Protein 5IJW (pdb70)

Secondary structure (DSSP, 8-state):
-----TTSPEEEEESSSTTHHHHHHHHHH-TTS-EEEEE-TTT---TTS-HHHHHHHHHHHHHHHHHTT-SEEEE--HHHHHHHTTTHHHHHTTS-EEESSHHHHHHHHHH-SSSEEEEEE-HHHHHTTHHHHHGGG-TT-EEEEEE-TTHHHHHHTT--SSHHHHHHHHHHHHHHHHTT-SEEEEESTTGGGGHHHHHHHH-TTPEEEEHHHHHHHHHHHHHHHTT-PPPPPSSTT----EEEEESS-HHHHHHHHHHHH-S-TTT---B-/-HHHHHHSPEEEEESSSTTHHHHHHHHHH-TTS-EEEEE-TTT---TTS-HHHHHHHHHHHHHHHHHH--SEEEE--HHHHHHHTTTHHHHHTTS-EEESSHHHHHHHHHH-SSSEEEEEE-HHHHHTTHHHHHHHTSTT-EEEEEE-TTHHHHHHHT--SSHHHHHHHHHHHHHHHHTT-SEEEEESTTGGGGHHHHHHHH-TT-EEEEHHHHHHHHHHHHHHHTT-PPPPPSSTT----EEEEESS-HHHHHHHHTTTSPPPP--------S--

Radius of gyration: 22.35 Å; Cα contacts (8 Å, |Δi|>4): 1150; chains: 2; bounding box: 73×69×52 Å

Nearest PDB structures (foldseek):
  5ijw-assembly1_A  TM=1.004E+00  e=5.024E-55  Mycolicibacterium smegmatis MC2 155
  5ijw-assembly1_B  TM=9.679E-01  e=1.066E-51  Mycolicibacterium smegmatis MC2 155
  5hj7-assembly1_A  TM=9.921E-01  e=9.595E-44  Mycobacterium tuberculosis H37Rv
  2gzm-assembly1_A  TM=9.326E-01  e=4.903E-28  Bacillus anthracis
  2vvt-assembly1_A  TM=9.342E-01  e=9.250E-27  Enterococcus faecalis

Structure (mmCIF, N/CA/C/O backbone):
data_5IJW
#
_entry.id   5IJW
#
_cell.length_a   61.1
_cell.length_b   90.1
_cell.length_c   101.7
_cell.angle_alpha   90
_cell.angle_beta   90
_cell.angle_gamma   90
#
_symmetry.space_group_name_H-M   'P 21 21 21'
#
loop_
_entity.id
_entity.type
_entity.pdbx_description
1 polymer 'Glutamate racemase'
2 non-polymer 'D-GLUTAMIC ACID'
3 non-polymer 'IODIDE ION'
4 water water
#
loop_
_atom_site.group_PDB
_atom_site.id
_atom_site.type_symbol
_atom_site.label_atom_id
_atom_site.label_alt_id
_atom_site.label_comp_id
_atom_site.label_asym_id
_atom_site.label_entity_id
_atom_site.label_seq_id
_atom_site.pdbx_PDB_ins_code
_atom_site.Cartn_x
_atom_site.Cartn_y
_atom_site.Cartn_z
_atom_site.occupancy
_atom_site.B_iso_or_equiv
_atom_site.auth_seq_id
_atom_site.auth_comp_id
_atom_site.auth_asym_id
_atom_site.auth_atom_id
_atom_site.pdbx_PDB_model_num
ATOM 1 N N . SER A 1 1 ? 30.159 10.158 54.229 1.00 29.94 -1 SER A N 1
ATOM 2 C CA . SER A 1 1 ? 30.954 11.133 54.956 1.00 23.38 -1 SER A CA 1
ATOM 3 C C . SER A 1 1 ? 31.787 11.952 53.987 1.00 20.86 -1 SER A C 1
ATOM 4 O O . SER A 1 1 ? 32.142 11.472 52.916 1.00 22.15 -1 SER A O 1
ATOM 7 N N . HIS A 1 2 ? 32.110 13.190 54.363 1.00 19.69 0 HIS A N 1
ATOM 8 C CA . HIS A 1 2 ? 32.890 14.045 53.481 1.00 20.02 0 HIS A CA 1
ATOM 9 C C . HIS A 1 2 ? 33.521 15.151 54.308 1.00 20.98 0 HIS A C 1
ATOM 10 O O . HIS A 1 2 ? 33.092 15.433 55.429 1.00 24.95 0 HIS A O 1
ATOM 17 N N . MET A 1 3 ? 34.551 15.772 53.743 1.00 20.95 1 MET A N 1
ATOM 18 C CA . MET A 1 3 ? 35.178 16.897 54.413 1.00 24.47 1 MET A CA 1
ATOM 19 C C . MET A 1 3 ? 34.415 18.177 54.088 1.00 26.77 1 MET A C 1
ATOM 20 O O . MET A 1 3 ? 34.090 18.448 52.928 1.00 21.50 1 MET A O 1
ATOM 25 N N . SER A 1 4 ? 34.089 18.934 55.130 1.00 26.29 2 SER A N 1
ATOM 26 C CA . SER A 1 4 ? 33.375 20.205 55.013 1.00 25.31 2 SER A CA 1
ATOM 27 C C . SER A 1 4 ? 33.922 21.085 56.139 1.00 26.68 2 SER A C 1
ATOM 28 O O . SER A 1 4 ? 33.441 21.040 57.274 1.00 27.69 2 SER A O 1
ATOM 31 N N . ASP A 1 5 ? 34.944 21.865 55.807 1.00 21.71 3 ASP A N 1
ATOM 32 C CA . ASP A 1 5 ? 35.785 22.548 56.781 1.00 23.58 3 ASP A CA 1
ATOM 33 C C . ASP A 1 5 ? 35.312 23.986 56.978 1.00 20.46 3 ASP A C 1
ATOM 34 O O . ASP A 1 5 ? 35.375 24.800 56.051 1.00 22.02 3 ASP A O 1
ATOM 39 N N . ARG A 1 6 ? 34.876 24.308 58.197 1.00 22.06 4 ARG A N 1
ATOM 40 C CA . ARG A 1 6 ? 34.378 25.654 58.467 1.00 21.15 4 ARG A CA 1
ATOM 41 C C . ARG A 1 6 ? 35.462 26.718 58.345 1.00 22.70 4 ARG A C 1
ATOM 42 O O . ARG A 1 6 ? 35.135 27.901 58.203 1.00 20.12 4 ARG A O 1
ATOM 50 N N . LEU A 1 7 ? 36.736 26.329 58.390 1.00 20.15 5 LEU A N 1
ATOM 51 C CA . LEU A 1 7 ? 37.832 27.272 58.228 1.00 20.97 5 LEU A CA 1
ATOM 52 C C . LEU A 1 7 ? 38.153 27.570 56.768 1.00 21.64 5 LEU A C 1
ATOM 53 O O . LEU A 1 7 ? 38.873 28.534 56.500 1.00 23.92 5 LEU A O 1
ATOM 58 N N . ALA A 1 8 ? 37.622 26.789 55.828 1.00 20.73 6 ALA A N 1
ATOM 59 C CA . ALA A 1 8 ? 37.860 27.006 54.408 1.00 22.38 6 ALA A CA 1
ATOM 60 C C . ALA A 1 8 ? 37.084 28.230 53.915 1.00 22.43 6 ALA A C 1
ATOM 61 O O . ALA A 1 8 ? 36.111 28.654 54.544 1.00 20.61 6 ALA A O 1
ATOM 63 N N . PRO A 1 9 ? 37.498 28.824 52.800 1.00 19.32 7 PRO A N 1
ATOM 64 C CA . PRO A 1 9 ? 36.815 30.025 52.318 1.00 16.83 7 PRO A CA 1
ATOM 65 C C . PRO A 1 9 ? 35.498 29.694 51.632 1.00 19.92 7 PRO A C 1
ATOM 66 O O . PRO A 1 9 ? 35.207 28.550 51.278 1.00 20.14 7 PRO A O 1
ATOM 70 N N . ILE A 1 10 ? 34.699 30.740 51.461 1.00 18.73 8 ILE A N 1
ATOM 71 C CA . ILE A 1 10 ? 33.522 30.713 50.599 1.00 18.03 8 ILE A CA 1
ATOM 72 C C . ILE A 1 10 ? 33.947 31.162 49.212 1.00 15.12 8 ILE A C 1
ATOM 73 O O . ILE A 1 10 ? 34.562 32.221 49.055 1.00 19.55 8 ILE A O 1
ATOM 78 N N . GLY A 1 11 ? 33.584 30.385 48.190 1.00 16.66 9 GLY A N 1
ATOM 79 C CA . GLY A 1 11 ? 33.863 30.755 46.817 1.00 17.47 9 GLY A CA 1
ATOM 80 C C . GLY A 1 11 ? 32.662 31.453 46.212 1.00 16.88 9 GLY A C 1
ATOM 81 O O . GLY A 1 11 ? 31.522 31.005 46.371 1.00 16.77 9 GLY A O 1
ATOM 82 N N . ILE A 1 12 ? 32.924 32.574 45.542 1.00 14.74 10 ILE A N 1
ATOM 83 C CA . ILE A 1 12 ? 31.901 33.354 44.852 1.00 16.67 10 ILE A CA 1
ATOM 84 C C . ILE A 1 12 ? 32.396 33.587 43.436 1.00 17.48 10 ILE A C 1
ATOM 85 O O . ILE A 1 12 ? 33.552 33.981 43.248 1.00 17.86 10 ILE A O 1
ATOM 90 N N . PHE A 1 13 ? 31.537 33.383 42.438 1.00 16.08 11 PHE A N 1
ATOM 91 C CA . PHE A 1 13 ? 31.963 33.762 41.102 1.00 18.18 11 PHE A CA 1
ATOM 92 C C . PHE A 1 13 ? 30.834 34.432 40.329 1.00 16.55 11 PHE A C 1
ATOM 93 O O . PHE A 1 13 ? 29.648 34.284 40.638 1.00 15.88 11 PHE A O 1
ATOM 101 N N . ASP A 1 14 ? 31.249 35.191 39.320 1.00 16.90 12 ASP A N 1
ATOM 102 C CA . ASP A 1 14 ? 30.369 36.058 38.547 1.00 17.00 12 ASP A CA 1
ATOM 103 C C . ASP A 1 14 ? 30.967 36.238 37.159 1.00 19.03 12 ASP A C 1
ATOM 104 O O . ASP A 1 14 ? 32.151 35.971 36.936 1.00 20.01 12 ASP A O 1
ATOM 109 N N . SER A 1 15 ? 30.133 36.698 36.219 1.00 14.89 13 SER A N 1
ATOM 110 C CA . SER A 1 15 ? 30.622 36.981 34.873 1.00 17.26 13 SER A CA 1
ATOM 111 C C . SER A 1 15 ? 31.689 38.063 34.859 1.00 19.10 13 SER A C 1
ATOM 112 O O . SER A 1 15 ? 32.427 38.184 33.871 1.00 18.42 13 SER A O 1
ATOM 115 N N . GLY A 1 16 ? 31.774 38.872 35.912 1.00 17.77 14 GLY A N 1
ATOM 116 C CA . GLY A 1 16 ? 32.741 39.945 35.927 1.00 21.17 14 GLY A CA 1
ATOM 117 C C . GLY A 1 16 ? 32.792 40.693 37.243 1.00 16.83 14 GLY A C 1
ATOM 118 O O . GLY A 1 16 ? 33.059 40.104 38.293 1.00 17.04 14 GLY A O 1
ATOM 119 N N . VAL A 1 17 ? 32.536 41.998 37.187 1.00 16.21 15 VAL A N 1
ATOM 120 C CA . VAL A 1 17 ? 32.709 42.887 38.328 1.00 17.29 15 VAL A CA 1
ATOM 121 C C . VAL A 1 17 ? 31.373 43.125 39.020 1.00 17.81 15 VAL A C 1
ATOM 122 O O . VAL A 1 17 ? 31.326 43.406 40.224 1.00 16.75 15 VAL A O 1
ATOM 126 N N . GLY A 1 18 ? 30.276 43.010 38.263 1.00 16.18 16 GLY A N 1
ATOM 127 C CA . GLY A 1 18 ? 28.962 43.257 38.830 1.00 17.45 16 GLY A CA 1
ATOM 128 C C . GLY A 1 18 ? 28.649 42.409 40.048 1.00 18.59 16 GLY A C 1
ATOM 129 O O . GLY A 1 18 ? 27.942 42.859 40.951 1.00 16.92 16 GLY A O 1
ATOM 130 N N . GLY A 1 19 ? 29.163 41.175 40.090 1.00 16.04 17 GLY A N 1
ATOM 131 C CA . GLY A 1 19 ? 28.911 40.270 41.208 1.00 14.67 17 GLY A CA 1
ATOM 132 C C . GLY A 1 19 ? 29.448 40.757 42.542 1.00 15.21 17 GLY A C 1
ATOM 133 O O . GLY A 1 19 ? 29.131 40.159 43.579 1.00 15.47 17 GLY A O 1
ATOM 134 N N . LEU A 1 20 ? 30.238 41.828 42.542 1.00 17.34 18 LEU A N 1
ATOM 135 C CA . LEU A 1 20 ? 30.661 42.441 43.793 1.00 15.09 18 LEU A CA 1
ATOM 136 C C . LEU A 1 20 ? 29.485 42.979 44.603 1.00 16.17 18 LEU A C 1
ATOM 137 O O . LEU A 1 20 ? 29.611 43.119 45.823 1.00 19.86 18 LEU A O 1
ATOM 142 N N . THR A 1 21 ? 28.339 43.269 43.972 1.00 17.97 19 THR A N 1
ATOM 143 C CA . THR A 1 21 ? 27.160 43.615 44.770 1.00 19.83 19 THR A CA 1
ATOM 144 C C . THR A 1 21 ? 26.762 42.453 45.668 1.00 18.67 19 THR A C 1
ATOM 145 O O . THR A 1 21 ? 26.365 42.655 46.825 1.00 18.73 19 THR A O 1
ATOM 149 N N . VAL A 1 22 ? 26.855 41.229 45.145 1.00 18.14 20 VAL A N 1
ATOM 150 C CA . VAL A 1 22 ? 26.557 40.041 45.939 1.00 16.25 20 VAL A CA 1
ATOM 151 C C . VAL A 1 22 ? 27.655 39.796 46.968 1.00 15.51 20 VAL A C 1
ATOM 152 O O . VAL A 1 22 ? 27.375 39.491 48.135 1.00 15.96 20 VAL A O 1
ATOM 156 N N . ALA A 1 23 ? 28.921 39.906 46.556 1.00 15.27 21 ALA A N 1
ATOM 157 C CA . ALA A 1 23 ? 30.004 39.696 47.508 1.00 17.26 21 ALA A CA 1
ATOM 158 C C . ALA A 1 23 ? 29.927 40.714 48.635 1.00 12.71 21 ALA A C 1
ATOM 159 O O . ALA A 1 23 ? 30.087 40.367 49.810 1.00 15.57 21 ALA A O 1
ATOM 161 N N . ARG A 1 24 ? 29.646 41.976 48.295 1.00 16.51 22 ARG A N 1
ATOM 162 C CA . ARG A 1 24 ? 29.537 42.998 49.329 1.00 16.15 22 ARG A CA 1
ATOM 163 C C . ARG A 1 24 ? 28.418 42.668 50.310 1.00 19.01 22 ARG A C 1
ATOM 164 O O . ARG A 1 24 ? 28.603 42.767 51.530 1.00 16.32 22 ARG A O 1
ATOM 172 N N . ALA A 1 25 ? 27.258 42.251 49.799 1.00 15.17 23 ALA A N 1
ATOM 173 C CA . ALA A 1 25 ? 26.152 41.902 50.689 1.00 14.35 23 ALA A CA 1
ATOM 174 C C . ALA A 1 25 ? 26.489 40.695 51.558 1.00 14.76 23 ALA A C 1
ATOM 175 O O . ALA A 1 25 ? 26.059 40.615 52.712 1.00 16.62 23 ALA A O 1
ATOM 177 N N . ILE A 1 26 ? 27.213 39.721 51.009 1.00 14.79 24 ILE A N 1
ATOM 178 C CA . ILE A 1 26 ? 27.636 38.571 51.806 1.00 14.48 24 ILE A CA 1
ATOM 179 C C . ILE A 1 26 ? 28.581 39.019 52.912 1.00 14.49 24 ILE A C 1
ATOM 180 O O . ILE A 1 26 ? 28.430 38.635 54.076 1.00 16.71 24 ILE A O 1
ATOM 185 N N . ILE A 1 27 ? 29.554 39.861 52.565 1.00 14.46 25 ILE A N 1
ATOM 186 C CA . ILE A 1 27 ? 30.522 40.311 53.555 1.00 17.56 25 ILE A CA 1
ATOM 187 C C . ILE A 1 27 ? 29.842 41.153 54.633 1.00 17.65 25 ILE A C 1
ATOM 188 O O . ILE A 1 27 ? 30.227 41.097 55.812 1.00 17.96 25 ILE A O 1
ATOM 193 N N . ASP A 1 28 ? 28.817 41.930 54.256 1.00 15.37 26 ASP A N 1
ATOM 194 C CA . ASP A 1 28 ? 28.036 42.672 55.246 1.00 16.03 26 ASP A CA 1
ATOM 195 C C . ASP A 1 28 ? 27.469 41.739 56.306 1.00 17.83 26 ASP A C 1
ATOM 196 O O . ASP A 1 28 ? 27.456 42.075 57.498 1.00 19.59 26 ASP A O 1
ATOM 201 N N . GLN A 1 29 ? 26.950 40.580 55.877 1.00 15.90 27 GLN A N 1
ATOM 202 C CA . GLN A 1 29 ? 26.319 39.639 56.797 1.00 17.86 27 GLN A CA 1
ATOM 203 C C . GLN A 1 29 ? 27.329 38.760 57.511 1.00 15.50 27 GLN A C 1
ATOM 204 O O . GLN A 1 29 ? 27.058 38.308 58.628 1.00 15.12 27 GLN A O 1
ATOM 210 N N . LEU A 1 30 ? 28.463 38.474 56.871 1.00 16.11 28 LEU A N 1
ATOM 211 C CA . LEU A 1 30 ? 29.370 37.409 57.304 1.00 15.24 28 LEU A CA 1
ATOM 212 C C . LEU A 1 30 ? 30.798 37.946 57.328 1.00 17.10 28 LEU A C 1
ATOM 213 O O . LEU A 1 30 ? 31.655 37.519 56.543 1.00 17.43 28 LEU A O 1
ATOM 218 N N . PRO A 1 31 ? 31.086 38.892 58.230 1.00 17.76 29 PRO A N 1
ATOM 219 C CA . PRO A 1 31 ? 32.402 39.557 58.221 1.00 16.69 29 PRO A CA 1
ATOM 220 C C . PRO A 1 31 ? 33.574 38.649 58.542 1.00 20.57 29 PRO A C 1
ATOM 221 O O . PRO A 1 31 ? 34.710 39.000 58.196 1.00 19.31 29 PRO A O 1
ATOM 225 N N . ASP A 1 32 ? 33.349 37.536 59.232 1.00 17.34 30 ASP A N 1
ATOM 226 C CA . ASP A 1 32 ? 34.437 36.656 59.632 1.00 18.03 30 ASP A CA 1
ATOM 227 C C . ASP A 1 32 ? 34.803 35.618 58.581 1.00 22.40 30 ASP A C 1
ATOM 228 O O . ASP A 1 32 ? 35.801 34.909 58.763 1.00 22.60 30 ASP A O 1
ATOM 233 N N . GLU A 1 33 ? 34.039 35.504 57.497 1.00 17.36 31 GLU A N 1
ATOM 234 C CA . GLU A 1 33 ? 34.285 34.449 56.518 1.00 19.92 31 GLU A CA 1
ATOM 235 C C . GLU A 1 33 ? 35.412 34.814 55.557 1.00 17.65 31 GLU A C 1
ATOM 236 O O . GLU A 1 33 ? 35.467 35.931 55.032 1.00 17.64 31 GLU A O 1
ATOM 242 N N . ASP A 1 34 ? 36.303 33.858 55.310 1.00 16.95 32 ASP A N 1
ATOM 243 C CA . ASP A 1 34 ? 37.262 34.021 54.226 1.00 19.65 32 ASP A CA 1
ATOM 244 C C . ASP A 1 34 ? 36.534 33.906 52.892 1.00 16.88 32 ASP A C 1
ATOM 245 O O . ASP A 1 34 ? 35.582 33.133 52.755 1.00 18.24 32 ASP A O 1
ATOM 250 N N . ILE A 1 35 ? 37.000 34.671 51.904 1.00 17.04 33 ILE A N 1
ATOM 251 C CA . ILE A 1 35 ? 36.314 34.807 50.623 1.00 17.00 33 ILE A CA 1
ATOM 252 C C . ILE A 1 35 ? 37.313 34.639 49.485 1.00 16.49 33 ILE A C 1
ATOM 253 O O . ILE A 1 35 ? 38.420 35.190 49.525 1.00 19.65 33 ILE A O 1
ATOM 258 N N . VAL A 1 36 ? 36.912 33.900 48.455 1.00 17.63 34 VAL A N 1
ATOM 259 C CA . VAL A 1 36 ? 37.604 33.900 47.170 1.00 16.00 34 VAL A CA 1
ATOM 260 C C . VAL A 1 36 ? 36.563 34.237 46.114 1.00 15.02 34 VAL A C 1
ATOM 261 O O . VAL A 1 36 ? 35.642 33.447 45.875 1.00 18.86 34 VAL A O 1
ATOM 265 N N . TYR A 1 37 ? 36.719 35.399 45.479 1.00 15.23 35 TYR A N 1
ATOM 266 C CA . TYR A 1 37 ? 35.827 35.888 44.437 1.00 15.67 35 TYR A CA 1
ATOM 267 C C . TYR A 1 37 ? 36.536 35.803 43.093 1.00 15.18 35 TYR A C 1
ATOM 268 O O . TYR A 1 37 ? 37.675 36.256 42.966 1.00 18.26 35 TYR A O 1
ATOM 277 N N . VAL A 1 38 ? 35.859 35.249 42.090 1.00 15.67 36 VAL A N 1
ATOM 278 C CA . VAL A 1 38 ? 36.374 35.218 40.724 1.00 16.77 36 VAL A CA 1
ATOM 279 C C . VAL A 1 38 ? 35.354 35.876 39.812 1.00 19.44 36 VAL A C 1
ATOM 280 O O . VAL A 1 38 ? 34.182 35.488 39.808 1.00 18.67 36 VAL A O 1
ATOM 284 N N . GLY A 1 39 ? 35.800 36.867 39.047 1.00 15.45 37 GLY A N 1
ATOM 285 C CA . GLY A 1 39 ? 34.971 37.522 38.046 1.00 17.25 37 GLY A CA 1
ATOM 286 C C . GLY A 1 39 ? 35.521 37.243 36.656 1.00 19.35 37 GLY A C 1
ATOM 287 O O . GLY A 1 39 ? 36.697 37.492 36.386 1.00 21.28 37 GLY A O 1
ATOM 288 N N . ASP A 1 40 ? 34.654 36.723 35.783 1.00 16.93 38 ASP A N 1
ATOM 289 C CA . ASP A 1 40 ? 35.095 36.223 34.482 1.00 18.01 38 ASP A CA 1
ATOM 290 C C . ASP A 1 40 ? 35.221 37.341 33.450 1.00 18.91 38 ASP A C 1
ATOM 291 O O . ASP A 1 40 ? 34.677 37.234 32.345 1.00 20.71 38 ASP A O 1
ATOM 296 N N . THR A 1 41 ? 35.942 38.414 33.793 1.00 18.31 39 THR A N 1
ATOM 297 C CA . THR A 1 41 ? 36.020 39.556 32.886 1.00 19.02 39 THR A CA 1
ATOM 298 C C . THR A 1 41 ? 36.692 39.194 31.567 1.00 22.58 39 THR A C 1
ATOM 299 O O . THR A 1 41 ? 36.495 39.896 30.571 1.00 21.42 39 THR A O 1
ATOM 303 N N . GLY A 1 42 ? 37.471 38.115 31.532 1.00 22.66 40 GLY A N 1
ATOM 304 C CA . GLY A 1 42 ? 38.118 37.716 30.301 1.00 23.07 40 GLY A CA 1
ATOM 305 C C . GLY A 1 42 ? 37.211 37.046 29.295 1.00 25.44 40 GLY A C 1
ATOM 306 O O . GLY A 1 42 ? 37.590 36.926 28.124 1.00 25.46 40 GLY A O 1
ATOM 307 N N . ASN A 1 43 ? 36.025 36.598 29.723 1.00 19.85 41 ASN A N 1
ATOM 308 C CA . ASN A 1 43 ? 35.099 35.890 28.843 1.00 18.66 41 ASN A CA 1
ATOM 309 C C . ASN A 1 43 ? 33.694 36.469 28.803 1.00 23.28 41 ASN A C 1
ATOM 310 O O . ASN A 1 43 ? 32.932 36.109 27.898 1.00 23.00 41 ASN A O 1
ATOM 315 N N . GLY A 1 44 ? 33.314 37.319 29.748 1.00 22.44 42 GLY A N 1
ATOM 316 C CA . GLY A 1 44 ? 32.001 37.931 29.717 1.00 21.45 42 GLY A CA 1
ATOM 317 C C . GLY A 1 44 ? 31.972 39.169 28.846 1.00 20.26 42 GLY A C 1
ATOM 318 O O . GLY A 1 44 ? 32.980 39.531 28.227 1.00 23.79 42 GLY A O 1
ATOM 319 N N . PRO A 1 45 ? 30.826 39.855 28.806 1.00 20.17 43 PRO A N 1
ATOM 320 C CA . PRO A 1 45 ? 29.638 39.545 29.611 1.00 18.33 43 PRO A CA 1
ATOM 321 C C . PRO A 1 45 ? 28.886 38.296 29.158 1.00 18.04 43 PRO A C 1
ATOM 322 O O . PRO A 1 45 ? 29.012 37.869 28.006 1.00 18.82 43 PRO A O 1
ATOM 326 N N . TYR A 1 46 ? 28.108 37.712 30.068 1.00 14.45 44 TYR A N 1
ATOM 327 C CA . TYR A 1 46 ? 27.362 36.505 29.755 1.00 16.21 44 TYR A CA 1
ATOM 328 C C . TYR A 1 46 ? 25.996 36.794 29.144 1.00 15.95 44 TYR A C 1
ATOM 329 O O . TYR A 1 46 ? 25.450 35.932 28.446 1.00 17.12 44 TYR A O 1
ATOM 338 N N . GLY A 1 47 ? 25.438 37.974 29.395 1.00 14.90 45 GLY A N 1
ATOM 339 C CA . GLY A 1 47 ? 24.093 38.309 28.975 1.00 16.30 45 GLY A CA 1
ATOM 340 C C . GLY A 1 47 ? 23.727 37.956 27.540 1.00 17.23 45 GLY A C 1
ATOM 341 O O . GLY A 1 47 ? 22.646 37.401 27.282 1.00 15.60 45 GLY A O 1
ATOM 342 N N . PRO A 1 48 ? 24.589 38.293 26.576 1.00 14.68 46 PRO A N 1
ATOM 343 C CA . PRO A 1 48 ? 24.262 38.040 25.165 1.00 17.55 46 PRO A CA 1
ATOM 344 C C . PRO A 1 48 ? 24.682 36.677 24.635 1.00 16.75 46 PRO A C 1
ATOM 345 O O . PRO A 1 48 ? 24.500 36.426 23.439 1.00 18.65 46 PRO A O 1
ATOM 349 N N . LEU A 1 49 ? 25.218 35.795 25.465 1.00 18.35 47 LEU A N 1
ATOM 350 C CA . LEU A 1 49 ? 25.787 34.539 24.989 1.00 16.07 47 LEU A CA 1
ATOM 351 C C . LEU A 1 49 ? 24.738 33.423 24.946 1.00 18.72 47 LEU A C 1
ATOM 352 O O . LEU A 1 49 ? 23.599 33.575 25.399 1.00 17.26 47 LEU A O 1
ATOM 357 N N . THR A 1 50 ? 25.144 32.278 24.394 1.00 17.38 48 THR A N 1
ATOM 358 C CA . THR A 1 50 ? 24.296 31.096 24.395 1.00 15.26 48 THR A CA 1
ATOM 359 C C . THR A 1 50 ? 24.452 30.320 25.700 1.00 17.95 48 THR A C 1
ATOM 360 O O . THR A 1 50 ? 25.401 30.518 26.465 1.00 17.49 48 THR A O 1
ATOM 364 N N . ILE A 1 51 ? 23.508 29.404 25.949 1.00 18.48 49 ILE A N 1
ATOM 365 C CA . ILE A 1 51 ? 23.590 28.580 27.162 1.00 16.60 49 ILE A CA 1
ATOM 366 C C . ILE A 1 51 ? 24.838 27.703 27.169 1.00 19.44 49 ILE A C 1
ATOM 367 O O . ILE A 1 51 ? 25.512 27.633 28.212 1.00 20.54 49 ILE A O 1
ATOM 372 N N . PRO A 1 52 ? 25.209 27.022 26.077 1.00 19.01 50 PRO A N 1
ATOM 373 C CA . PRO A 1 52 ? 26.468 26.264 26.126 1.00 19.98 50 PRO A CA 1
ATOM 374 C C . PRO A 1 52 ? 27.684 27.142 26.386 1.00 17.48 50 PRO A C 1
ATOM 375 O O . PRO A 1 52 ? 28.609 26.723 27.095 1.00 18.45 50 PRO A O 1
ATOM 379 N N . GLN A 1 53 ? 27.704 28.357 25.848 1.00 17.88 51 GLN A N 1
ATOM 380 C CA . GLN A 1 53 ? 28.813 29.260 26.123 1.00 14.53 51 GLN A CA 1
ATOM 381 C C . GLN A 1 53 ? 28.840 29.659 27.590 1.00 17.66 51 GLN A C 1
ATOM 382 O O . GLN A 1 53 ? 29.897 29.630 28.229 1.00 20.28 51 GLN A O 1
ATOM 388 N N . ILE A 1 54 ? 27.683 30.031 28.144 1.00 15.96 52 ILE A N 1
ATOM 389 C CA . ILE A 1 54 ? 27.647 30.473 29.535 1.00 16.89 52 ILE A CA 1
ATOM 390 C C . ILE A 1 54 ? 28.050 29.330 30.453 1.00 16.31 52 ILE A C 1
ATOM 391 O O . ILE A 1 54 ? 28.827 29.516 31.397 1.00 18.78 52 ILE A O 1
ATOM 396 N N . ARG A 1 55 ? 27.568 28.118 30.158 1.00 17.87 53 ARG A N 1
ATOM 397 C CA . ARG A 1 55 ? 27.897 26.974 31.004 1.00 21.01 53 ARG A CA 1
ATOM 398 C C . ARG A 1 55 ? 29.385 26.674 30.959 1.00 21.83 53 ARG A C 1
ATOM 399 O O . ARG A 1 55 ? 30.000 26.385 31.993 1.00 21.48 53 ARG A O 1
ATOM 407 N N . ALA A 1 56 ? 29.990 26.753 29.772 1.00 19.50 54 ALA A N 1
ATOM 408 C CA . ALA A 1 56 ? 31.402 26.409 29.641 1.00 22.97 54 ALA A CA 1
ATOM 409 C C . ALA A 1 56 ? 32.282 27.376 30.426 1.00 22.16 54 ALA A C 1
ATOM 410 O O . ALA A 1 56 ? 33.188 26.955 31.156 1.00 22.33 54 ALA A O 1
ATOM 412 N N . HIS A 1 57 ? 32.008 28.680 30.311 1.00 17.74 55 HIS A N 1
ATOM 413 C CA . HIS A 1 57 ? 32.776 29.679 31.048 1.00 21.28 55 HIS A CA 1
ATOM 414 C C . HIS A 1 57 ? 32.535 29.573 32.547 1.00 19.09 55 HIS A C 1
ATOM 415 O O . HIS A 1 57 ? 33.484 29.565 33.342 1.00 19.35 55 HIS A O 1
ATOM 422 N N . SER A 1 58 ? 31.271 29.516 32.963 1.00 21.42 56 SER A N 1
ATOM 423 C CA . SER A 1 58 ? 31.007 29.624 34.393 1.00 21.26 56 SER A CA 1
ATOM 424 C C . SER A 1 58 ? 31.350 28.329 35.126 1.00 18.85 56 SER A C 1
ATOM 425 O O . SER A 1 58 ? 31.903 28.372 36.230 1.00 21.58 56 SER A O 1
ATOM 428 N N . LEU A 1 59 ? 31.069 27.170 34.527 1.00 17.98 57 LEU A N 1
ATOM 429 C CA . LEU A 1 59 ? 31.393 25.918 35.209 1.00 19.75 57 LEU A CA 1
ATOM 430 C C . LEU A 1 59 ? 32.900 25.697 35.293 1.00 18.42 57 LEU A C 1
ATOM 431 O O . LEU A 1 59 ? 33.370 25.003 36.202 1.00 22.31 57 LEU A O 1
ATOM 436 N N . ALA A 1 60 ? 33.675 26.265 34.368 1.00 18.91 58 ALA A N 1
ATOM 437 C CA . ALA A 1 60 ? 35.125 26.190 34.505 1.00 20.44 58 ALA A CA 1
ATOM 438 C C . ALA A 1 60 ? 35.567 26.856 35.799 1.00 23.51 58 ALA A C 1
ATOM 439 O O . ALA A 1 60 ? 36.422 26.331 36.520 1.00 20.33 58 ALA A O 1
ATOM 441 N N . ILE A 1 61 ? 34.956 27.995 36.130 1.00 17.90 59 ILE A N 1
ATOM 442 C CA . ILE A 1 61 ? 35.333 28.705 37.348 1.00 19.74 59 ILE A CA 1
ATOM 443 C C . ILE A 1 61 ? 34.785 27.991 38.569 1.00 19.02 59 ILE A C 1
ATOM 444 O O . ILE A 1 61 ? 35.474 27.861 39.588 1.00 19.84 59 ILE A O 1
ATOM 449 N N . GLY A 1 62 ? 33.525 27.554 38.503 1.00 18.77 60 GLY A N 1
ATOM 450 C CA . GLY A 1 62 ? 32.967 26.792 39.607 1.00 21.87 60 GLY A CA 1
ATOM 451 C C . GLY A 1 62 ? 33.779 25.547 39.904 1.00 20.89 60 GLY A C 1
ATOM 452 O O . GLY A 1 62 ? 34.059 25.238 41.065 1.00 18.81 60 GLY A O 1
ATOM 453 N N . ASP A 1 63 ? 34.177 24.820 38.855 1.00 17.69 61 ASP A N 1
ATOM 454 C CA . ASP A 1 63 ? 34.996 23.628 39.056 1.00 22.99 61 ASP A CA 1
ATOM 455 C C . ASP A 1 63 ? 36.317 23.985 39.720 1.00 21.26 61 ASP A C 1
ATOM 456 O O . ASP A 1 63 ? 36.777 23.274 40.623 1.00 22.64 61 ASP A O 1
ATOM 461 N N . ASP A 1 64 ? 36.938 25.089 39.286 1.00 19.12 62 ASP A N 1
ATOM 462 C CA . ASP A 1 64 ? 38.213 25.517 39.860 1.00 21.54 62 ASP A CA 1
ATOM 463 C C . ASP A 1 64 ? 38.068 25.837 41.344 1.00 23.24 62 ASP A C 1
ATOM 464 O O . ASP A 1 64 ? 38.861 25.374 42.175 1.00 22.31 62 ASP A O 1
ATOM 469 N N . LEU A 1 65 ? 37.056 26.631 41.694 1.00 20.28 63 LEU A N 1
ATOM 470 C CA . LEU A 1 65 ? 36.863 27.001 43.093 1.00 21.96 63 LEU A CA 1
ATOM 471 C C . LEU A 1 65 ? 36.659 25.771 43.969 1.00 20.70 63 LEU A C 1
ATOM 472 O O . LEU A 1 65 ? 37.242 25.672 45.054 1.00 20.85 63 LEU A O 1
ATOM 477 N N . VAL A 1 66 ? 35.848 24.816 43.510 1.00 17.95 64 VAL A N 1
ATOM 478 C CA . VAL A 1 66 ? 35.596 23.611 44.297 1.00 19.71 64 VAL A CA 1
ATOM 479 C C . VAL A 1 66 ? 36.870 22.769 44.416 1.00 21.59 64 VAL A C 1
ATOM 480 O O . VAL A 1 66 ? 37.170 22.215 45.480 1.00 22.41 64 VAL A O 1
ATOM 484 N N . SER A 1 67 ? 37.656 22.682 43.343 1.00 22.82 65 SER A N 1
ATOM 485 C CA . SER A 1 67 ? 38.910 21.939 43.440 1.00 27.03 65 SER A CA 1
ATOM 486 C C . SER A 1 67 ? 39.887 22.611 44.402 1.00 28.34 65 SER A C 1
ATOM 487 O O . SER A 1 67 ? 40.709 21.931 45.027 1.00 28.14 65 SER A O 1
ATOM 490 N N . ARG A 1 68 ? 39.803 23.934 44.551 1.00 21.87 66 ARG A N 1
ATOM 491 C CA . ARG A 1 68 ? 40.652 24.675 45.476 1.00 23.03 66 ARG A CA 1
ATOM 492 C C . ARG A 1 68 ? 40.207 24.560 46.928 1.00 21.67 66 ARG A C 1
ATOM 493 O O . ARG A 1 68 ? 40.875 25.112 47.807 1.00 24.01 66 ARG A O 1
ATOM 501 N N . GLY A 1 69 ? 39.100 23.886 47.204 1.00 20.38 67 GLY A N 1
ATOM 502 C CA . GLY A 1 69 ? 38.730 23.556 48.563 1.00 21.22 67 GLY A CA 1
ATOM 503 C C . GLY A 1 69 ? 37.746 24.481 49.250 1.00 23.07 67 GLY A C 1
ATOM 504 O O . GLY A 1 69 ? 37.657 24.440 50.482 1.00 21.63 67 GLY A O 1
ATOM 505 N N . VAL A 1 70 ? 36.990 25.296 48.507 1.00 21.00 68 VAL A N 1
ATOM 506 C CA . VAL A 1 70 ? 36.023 26.159 49.170 1.00 22.83 68 VAL A CA 1
ATOM 507 C C . VAL A 1 70 ? 34.947 25.292 49.814 1.00 19.81 68 VAL A C 1
ATOM 508 O O . VAL A 1 70 ? 34.615 24.204 49.322 1.00 23.53 68 VAL A O 1
ATOM 512 N N . LYS A 1 71 ? 34.413 25.758 50.945 1.00 17.06 69 LYS A N 1
ATOM 513 C CA . LYS A 1 71 ? 33.416 24.992 51.684 1.00 17.78 69 LYS A CA 1
ATOM 514 C C . LYS A 1 71 ? 32.001 25.229 51.187 1.00 16.03 69 LYS A C 1
ATOM 515 O O . LYS A 1 71 ? 31.108 24.439 51.501 1.00 20.10 69 LYS A O 1
ATOM 521 N N . ALA A 1 72 ? 31.785 26.292 50.417 1.00 17.70 70 ALA A N 1
ATOM 522 C CA . ALA A 1 72 ? 30.487 26.603 49.841 1.00 18.53 70 ALA A CA 1
ATOM 523 C C . ALA A 1 72 ? 30.745 27.394 48.566 1.00 16.47 70 ALA A C 1
ATOM 524 O O . ALA A 1 72 ? 31.755 28.096 48.455 1.00 18.41 70 ALA A O 1
ATOM 526 N N . LEU A 1 73 ? 29.854 27.249 47.590 1.00 15.49 71 LEU A N 1
ATOM 527 C CA . LEU A 1 73 ? 30.004 27.902 46.300 1.00 15.85 71 LEU A CA 1
ATOM 528 C C . LEU A 1 73 ? 28.813 28.822 46.082 1.00 16.25 71 LEU A C 1
ATOM 529 O O . LEU A 1 73 ? 27.667 28.372 46.169 1.00 19.00 71 LEU A O 1
ATOM 534 N N . VAL A 1 74 ? 29.080 30.102 45.813 1.00 14.91 72 VAL A N 1
ATOM 535 C CA . VAL A 1 74 ? 28.032 31.086 45.532 1.00 15.31 72 VAL A CA 1
ATOM 536 C C . VAL A 1 74 ? 28.107 31.470 44.061 1.00 16.97 72 VAL A C 1
ATOM 537 O O . VAL A 1 74 ? 29.119 32.011 43.593 1.00 16.78 72 VAL A O 1
ATOM 541 N N . ILE A 1 75 ? 27.029 31.208 43.332 1.00 13.37 73 ILE A N 1
ATOM 542 C CA . ILE A 1 75 ? 26.898 31.688 41.961 1.00 14.79 73 ILE A CA 1
ATOM 543 C C . ILE A 1 75 ? 26.231 33.056 42.055 1.00 16.25 73 ILE A C 1
ATOM 544 O O . ILE A 1 75 ? 25.018 33.154 42.222 1.00 19.31 73 ILE A O 1
ATOM 549 N N . ALA A 1 76 ? 27.040 34.117 41.991 1.00 11.91 74 ALA A N 1
ATOM 550 C CA . ALA A 1 76 ? 26.542 35.476 42.153 1.00 12.56 74 ALA A CA 1
ATOM 551 C C . ALA A 1 76 ? 25.867 36.002 40.896 1.00 16.21 74 ALA A C 1
ATOM 552 O O . ALA A 1 76 ? 25.094 36.964 40.973 1.00 14.43 74 ALA A O 1
ATOM 554 N N . CYS A 1 77 ? 26.160 35.397 39.750 1.00 15.40 75 CYS A N 1
ATOM 555 C CA . CYS A 1 77 ? 25.684 35.859 38.457 1.00 14.07 75 CYS A CA 1
ATOM 556 C C . CYS A 1 77 ? 24.304 35.277 38.159 1.00 15.93 75 CYS A C 1
ATOM 557 O O . CYS A 1 77 ? 24.128 34.053 38.164 1.00 17.08 75 CYS A O 1
ATOM 560 N N . ASN A 1 78 ? 23.330 36.147 37.879 1.00 15.49 76 ASN A N 1
ATOM 561 C CA . ASN A 1 78 ? 22.013 35.634 37.501 1.00 14.27 76 ASN A CA 1
ATOM 562 C C . ASN A 1 78 ? 22.047 34.921 36.160 1.00 16.10 76 ASN A C 1
ATOM 563 O O . ASN A 1 78 ? 21.278 33.976 35.948 1.00 15.98 76 ASN A O 1
ATOM 568 N N . THR A 1 79 ? 22.905 35.361 35.235 1.00 15.52 77 THR A N 1
ATOM 569 C CA . THR A 1 79 ? 22.965 34.690 33.941 1.00 16.98 77 THR A CA 1
ATOM 570 C C . THR A 1 79 ? 23.607 33.314 34.076 1.00 16.08 77 THR A C 1
ATOM 571 O O . THR A 1 79 ? 23.101 32.328 33.531 1.00 14.24 77 THR A O 1
ATOM 575 N N . ALA A 1 80 ? 24.711 33.220 34.822 1.00 15.22 78 ALA A N 1
ATOM 576 C CA . ALA A 1 80 ? 25.321 31.912 35.054 1.00 16.75 78 ALA A CA 1
ATOM 577 C C . ALA A 1 80 ? 24.363 30.990 35.795 1.00 17.01 78 ALA A C 1
ATOM 578 O O . ALA A 1 80 ? 24.221 29.816 35.441 1.00 17.79 78 ALA A O 1
ATOM 580 N N . SER A 1 81 ? 23.706 31.507 36.844 1.00 17.00 79 SER A N 1
ATOM 581 C CA . SER A 1 81 ? 22.736 30.706 37.582 1.00 17.20 79 SER A CA 1
ATOM 582 C C . SER A 1 81 ? 21.655 30.170 36.653 1.00 17.55 79 SER A C 1
ATOM 583 O O . SER A 1 81 ? 21.256 29.005 36.755 1.00 19.65 79 SER A O 1
ATOM 586 N N . SER A 1 82 ? 21.153 31.019 35.760 1.00 16.66 80 SER A N 1
ATOM 587 C CA . SER A 1 82 ? 20.052 30.601 34.903 1.00 14.65 80 SER A CA 1
ATOM 588 C C . SER A 1 82 ? 20.466 29.434 34.023 1.00 17.71 80 SER A C 1
ATOM 589 O O . SER A 1 82 ? 19.638 28.571 33.721 1.00 17.26 80 SER A O 1
ATOM 592 N N . ALA A 1 83 ? 21.749 29.369 33.650 1.00 16.48 81 ALA A N 1
ATOM 593 C CA . ALA A 1 83 ? 22.242 28.333 32.753 1.00 18.81 81 ALA A CA 1
ATOM 594 C C . ALA A 1 83 ? 22.556 27.018 33.460 1.00 19.84 81 ALA A C 1
ATOM 595 O O . ALA A 1 83 ? 22.671 25.989 32.791 1.00 20.09 81 ALA A O 1
ATOM 597 N N . CYS A 1 84 ? 22.691 27.006 34.790 1.00 22.25 82 CYS A N 1
ATOM 598 C CA . CYS A 1 84 ? 22.997 25.749 35.474 1.00 24.63 82 CYS A CA 1
ATOM 599 C C . CYS A 1 84 ? 22.141 25.510 36.706 1.00 27.35 82 CYS A C 1
ATOM 600 O O . CYS A 1 84 ? 22.501 24.665 37.539 1.00 22.41 82 CYS A O 1
ATOM 603 N N . LEU A 1 85 ? 21.031 26.237 36.839 1.00 24.82 83 LEU A N 1
ATOM 604 C CA . LEU A 1 85 ? 20.147 26.059 37.987 1.00 29.25 83 LEU A CA 1
ATOM 605 C C . LEU A 1 85 ? 19.749 24.599 38.154 1.00 25.55 83 LEU A C 1
ATOM 606 O O . LEU A 1 85 ? 19.668 24.091 39.279 1.00 27.36 83 LEU A O 1
ATOM 611 N N . ARG A 1 86 ? 19.544 23.895 37.039 1.00 25.70 84 ARG A N 1
ATOM 612 C CA . ARG A 1 86 ? 19.017 22.535 37.103 1.00 30.70 84 ARG A CA 1
ATOM 613 C C . ARG A 1 86 ? 20.050 21.524 37.595 1.00 23.16 84 ARG A C 1
ATOM 614 O O . ARG A 1 86 ? 19.669 20.462 38.108 1.00 26.97 84 ARG A O 1
ATOM 616 N N . ASP A 1 87 ? 21.345 21.805 37.444 1.00 24.14 85 ASP A N 1
ATOM 617 C CA . ASP A 1 87 ? 22.343 20.777 37.714 1.00 23.76 85 ASP A CA 1
ATOM 618 C C . ASP A 1 87 ? 23.500 21.193 38.610 1.00 23.59 85 ASP A C 1
ATOM 619 O O . ASP A 1 87 ? 24.309 20.330 38.962 1.00 23.70 85 ASP A O 1
ATOM 624 N N . ALA A 1 88 ? 23.595 22.462 39.017 1.00 22.06 86 ALA A N 1
ATOM 625 C CA . ALA A 1 88 ? 24.757 22.893 39.792 1.00 22.62 86 ALA A CA 1
ATOM 626 C C . ALA A 1 88 ? 24.825 22.186 41.141 1.00 20.46 86 ALA A C 1
ATOM 627 O O . ALA A 1 88 ? 25.908 21.790 41.589 1.00 18.97 86 ALA A O 1
ATOM 629 N N . ARG A 1 89 ? 23.685 22.021 41.808 1.00 19.74 87 ARG A N 1
ATOM 630 C CA . ARG A 1 89 ? 23.708 21.387 43.120 1.00 20.28 87 ARG A CA 1
ATOM 631 C C . ARG A 1 89 ? 24.237 19.959 43.024 1.00 21.15 87 ARG A C 1
ATOM 632 O O . ARG A 1 89 ? 25.114 19.554 43.795 1.00 21.97 87 ARG A O 1
ATOM 640 N N . GLU A 1 90 ? 23.749 19.197 42.044 1.00 21.72 88 GLU A N 1
ATOM 641 C CA . GLU A 1 90 ? 24.248 17.839 41.839 1.00 22.51 88 GLU A CA 1
ATOM 642 C C . GLU A 1 90 ? 25.714 17.836 41.417 1.00 25.11 88 GLU A C 1
ATOM 643 O O . GLU A 1 90 ? 26.501 17.010 41.898 1.00 24.09 88 GLU A O 1
ATOM 649 N N . ARG A 1 91 ? 26.102 18.759 40.531 1.00 20.46 89 ARG A N 1
ATOM 650 C CA . ARG A 1 91 ? 27.476 18.803 40.035 1.00 18.52 89 ARG A CA 1
ATOM 651 C C . ARG A 1 91 ? 28.484 18.972 41.164 1.00 26.46 89 ARG A C 1
ATOM 652 O O . ARG A 1 91 ? 29.558 18.360 41.142 1.00 20.49 89 ARG A O 1
ATOM 660 N N . TYR A 1 92 ? 28.169 19.801 42.157 1.00 19.06 90 TYR A N 1
ATOM 661 C CA . TYR A 1 92 ? 29.152 20.140 43.177 1.00 19.09 90 TYR A CA 1
ATOM 662 C C . TYR A 1 92 ? 28.907 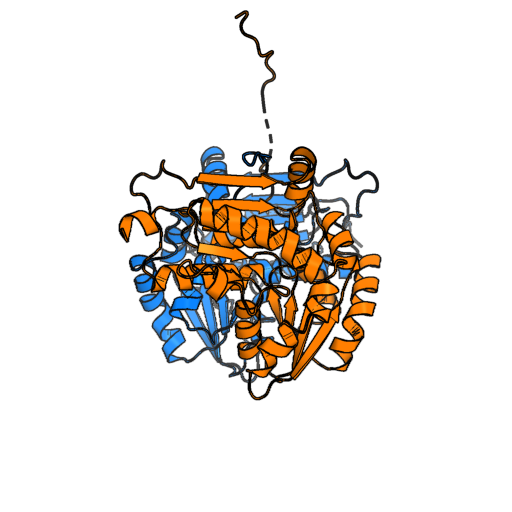19.440 44.507 1.00 19.45 90 TYR A C 1
ATOM 663 O O . TYR A 1 92 ? 29.741 19.558 45.408 1.00 19.23 90 TYR A O 1
ATOM 672 N N . SER A 1 93 ? 27.818 18.691 44.634 1.00 19.99 91 SER A N 1
ATOM 673 C CA . SER A 1 93 ? 27.533 17.939 45.861 1.00 24.32 91 SER A CA 1
ATOM 674 C C . SER A 1 93 ? 28.764 17.119 46.261 1.00 24.59 91 SER A C 1
ATOM 675 O O . SER A 1 93 ? 29.432 16.543 45.397 1.00 21.48 91 SER A O 1
ATOM 678 N N . PRO A 1 94 ? 29.082 17.069 47.563 1.00 24.17 92 PRO A N 1
ATOM 679 C CA . PRO A 1 94 ? 28.351 17.598 48.718 1.00 20.38 92 PRO A CA 1
ATOM 680 C C . PRO A 1 94 ? 28.664 19.047 49.095 1.00 22.35 92 PRO A C 1
ATOM 681 O O . PRO A 1 94 ? 28.269 19.473 50.184 1.00 22.23 92 PRO A O 1
ATOM 685 N N . VAL A 1 95 ? 29.351 19.789 48.239 1.00 19.59 93 VAL A N 1
ATOM 686 C CA . VAL A 1 95 ? 29.607 21.203 48.550 1.00 19.50 93 VAL A CA 1
ATOM 687 C C . VAL A 1 95 ? 28.313 21.988 48.362 1.00 21.72 93 VAL A C 1
ATOM 688 O O . VAL A 1 95 ? 27.716 21.925 47.275 1.00 19.15 93 VAL A O 1
ATOM 692 N N . PRO A 1 96 ? 27.851 22.741 49.362 1.00 19.90 94 PRO A N 1
ATOM 693 C CA . PRO A 1 96 ? 26.600 23.494 49.195 1.00 20.26 94 PRO A CA 1
ATOM 694 C C . PRO A 1 96 ? 26.744 24.556 48.118 1.00 17.17 94 PRO A C 1
ATOM 695 O O . PRO A 1 96 ? 27.768 25.235 48.030 1.00 16.91 94 PRO A O 1
ATOM 699 N N . VAL A 1 97 ? 25.689 24.710 47.316 1.00 18.57 95 VAL A N 1
ATOM 700 C CA . VAL A 1 97 ? 25.611 25.726 46.270 1.00 17.20 95 VAL A CA 1
ATOM 701 C C . VAL A 1 97 ? 24.497 26.696 46.642 1.00 17.89 95 VAL A C 1
ATOM 702 O O . VAL A 1 97 ? 23.345 26.286 46.820 1.00 17.63 95 VAL A O 1
ATOM 706 N N . VAL A 1 98 ? 24.839 27.978 46.753 1.00 16.20 96 VAL A N 1
ATOM 707 C CA . VAL A 1 98 ? 23.869 29.047 46.954 1.00 16.51 96 VAL A CA 1
ATOM 708 C C . VAL A 1 98 ? 23.933 29.951 45.734 1.00 17.38 96 VAL A C 1
ATOM 709 O O . VAL A 1 98 ? 25.024 30.271 45.250 1.00 19.26 96 VAL A O 1
ATOM 713 N N . GLU A 1 99 ? 22.778 30.337 45.201 1.00 17.53 97 GLU A N 1
ATOM 714 C CA . GLU A 1 99 ? 22.806 31.132 43.973 1.00 16.38 97 GLU A CA 1
ATOM 715 C C . GLU A 1 99 ? 21.751 32.228 44.087 1.00 18.24 97 GLU A C 1
ATOM 716 O O . GLU A 1 99 ? 21.204 32.470 45.165 1.00 17.11 97 GLU A O 1
ATOM 722 N N . VAL A 1 100 ? 21.487 32.935 42.986 1.00 14.58 98 VAL A N 1
ATOM 723 C CA . VAL A 1 100 ? 20.792 34.215 43.087 1.00 18.32 98 VAL A CA 1
ATOM 724 C C . VAL A 1 100 ? 19.376 34.184 42.530 1.00 16.11 98 VAL A C 1
ATOM 725 O O . VAL A 1 100 ? 18.682 35.207 42.612 1.00 17.85 98 VAL A O 1
ATOM 729 N N . ILE A 1 101 ? 18.915 33.064 41.978 1.00 16.72 99 ILE A N 1
ATOM 730 C CA . ILE A 1 101 ? 17.551 33.015 41.454 1.00 14.55 99 ILE A CA 1
ATOM 731 C C . ILE A 1 101 ? 16.564 32.601 42.526 1.00 16.43 99 ILE A C 1
ATOM 732 O O . ILE A 1 101 ? 15.589 33.305 42.784 1.00 16.32 99 ILE A O 1
ATOM 737 N N . LEU A 1 102 ? 16.801 31.454 43.186 1.00 16.02 100 LEU A N 1
ATOM 738 C CA . LEU A 1 102 ? 15.790 30.869 44.064 1.00 20.20 100 LEU A CA 1
ATOM 739 C C . LEU A 1 102 ? 15.460 31.713 45.295 1.00 17.52 100 LEU A C 1
ATOM 740 O O . LEU A 1 102 ? 14.276 31.829 45.641 1.00 17.13 100 LEU A O 1
ATOM 745 N N . PRO A 1 103 ? 16.448 32.282 46.010 1.00 16.76 101 PRO A N 1
ATOM 746 C CA . PRO A 1 103 ? 16.086 33.061 47.206 1.00 16.16 101 PRO A CA 1
ATOM 747 C C . PRO A 1 103 ? 15.206 34.257 46.883 1.00 15.80 101 PRO A C 1
ATOM 748 O O . PRO A 1 103 ? 14.243 34.525 47.614 1.00 15.97 101 PRO A O 1
ATOM 752 N N . ALA A 1 104 ? 15.506 34.980 45.802 1.00 17.08 102 ALA A N 1
ATOM 753 C CA . ALA A 1 104 ? 14.662 36.109 45.422 1.00 17.08 102 ALA A CA 1
ATOM 754 C C . ALA A 1 104 ? 13.288 35.649 44.946 1.00 18.50 102 ALA A C 1
ATOM 755 O O . ALA A 1 104 ? 12.288 36.345 45.174 1.00 17.02 102 ALA A O 1
ATOM 757 N N . VAL A 1 105 ? 13.216 34.491 44.283 1.00 16.92 103 VAL A N 1
ATOM 758 C CA . VAL A 1 105 ? 11.920 33.963 43.855 1.00 14.57 103 VAL A CA 1
ATOM 759 C C . VAL A 1 105 ? 11.038 33.671 45.066 1.00 14.73 103 VAL A C 1
ATOM 760 O O . VAL A 1 105 ? 9.866 34.065 45.113 1.00 16.51 103 VAL A O 1
ATOM 764 N N . ARG A 1 106 ? 11.594 32.992 46.073 1.00 16.92 104 ARG A N 1
ATOM 765 C CA . ARG A 1 106 ? 10.812 32.700 47.271 1.00 21.07 104 ARG A CA 1
ATOM 766 C C . ARG A 1 106 ? 10.369 33.979 47.964 1.00 17.02 104 ARG A C 1
ATOM 767 O O . ARG A 1 106 ? 9.234 34.071 48.443 1.00 17.38 104 ARG A O 1
ATOM 775 N N . ARG A 1 107 ? 11.253 34.977 48.026 1.00 16.13 105 ARG A N 1
ATOM 776 C CA A ARG A 1 107 ? 10.888 36.242 48.654 0.58 17.66 105 ARG A CA 1
ATOM 777 C CA B ARG A 1 107 ? 10.894 36.246 48.650 0.42 17.67 105 ARG A CA 1
ATOM 778 C C . ARG A 1 107 ? 9.778 36.947 47.884 1.00 15.18 105 ARG A C 1
ATOM 779 O O . ARG A 1 107 ? 8.846 37.484 48.487 1.00 15.76 105 ARG A O 1
ATOM 794 N N . ALA A 1 108 ? 9.869 36.970 46.552 1.00 14.53 106 ALA A N 1
ATOM 795 C CA . ALA A 1 108 ? 8.864 37.676 45.756 1.00 13.63 106 ALA A CA 1
ATOM 796 C C . ALA A 1 108 ? 7.482 37.054 45.924 1.00 15.84 106 ALA A C 1
ATOM 797 O O . ALA A 1 108 ? 6.470 37.769 45.965 1.00 15.61 106 ALA A O 1
ATOM 799 N N . VAL A 1 109 ? 7.421 35.722 46.029 1.00 15.34 107 VAL A N 1
ATOM 800 C CA . VAL A 1 109 ? 6.140 35.046 46.251 1.00 17.55 107 VAL A CA 1
ATOM 801 C C . VAL A 1 109 ? 5.532 35.467 47.583 1.00 16.72 107 VAL A C 1
ATOM 802 O O . VAL A 1 109 ? 4.317 35.687 47.693 1.00 16.18 107 VAL A O 1
ATOM 806 N N . ALA A 1 110 ? 6.362 35.576 48.617 1.00 14.84 108 ALA A N 1
ATOM 807 C CA . ALA A 1 110 ? 5.874 36.055 49.902 1.00 18.12 108 ALA A CA 1
ATOM 808 C C . ALA A 1 110 ? 5.510 37.534 49.852 1.00 18.54 108 ALA A C 1
ATOM 809 O O . ALA A 1 110 ? 4.585 37.964 50.550 1.00 20.60 108 ALA A O 1
ATOM 811 N N . ALA A 1 111 ? 6.194 38.319 49.014 1.00 15.03 109 ALA A N 1
ATOM 812 C CA . ALA A 1 111 ? 6.062 39.770 49.059 1.00 17.00 109 ALA A CA 1
ATOM 813 C C . ALA A 1 111 ? 4.867 40.316 48.282 1.00 17.72 109 ALA A C 1
ATOM 814 O O . ALA A 1 111 ? 4.426 41.440 48.568 1.00 17.73 109 ALA A O 1
ATOM 816 N N . THR A 1 112 ? 4.351 39.586 47.296 1.00 17.19 110 THR A N 1
ATOM 817 C CA . THR A 1 112 ? 3.323 40.161 46.443 1.00 16.62 110 THR A CA 1
ATOM 818 C C . THR A 1 112 ? 1.992 40.272 47.184 1.00 17.98 110 THR A C 1
ATOM 819 O O . THR A 1 112 ? 1.619 39.405 47.986 1.00 18.35 110 THR A O 1
ATOM 823 N N . ARG A 1 113 ? 1.288 41.373 46.939 1.00 14.64 111 ARG A N 1
ATOM 824 C CA . ARG A 1 113 ? -0.051 41.555 47.475 1.00 17.75 111 ARG A CA 1
ATOM 825 C C . ARG A 1 113 ? -1.131 41.166 46.476 1.00 22.77 111 ARG A C 1
ATOM 826 O O . ARG A 1 113 ? -2.149 40.592 46.872 1.00 21.26 111 ARG A O 1
ATOM 834 N N . ASN A 1 114 ? -0.929 41.445 45.187 1.00 17.43 112 ASN A N 1
ATOM 835 C CA . ASN A 1 114 ? -1.941 41.145 44.183 1.00 17.40 112 ASN A CA 1
ATOM 836 C C . ASN A 1 114 ? -1.615 39.905 43.363 1.00 21.09 112 ASN A C 1
ATOM 837 O O . ASN A 1 114 ? -2.391 39.546 42.476 1.00 20.29 112 ASN A O 1
ATOM 842 N N . GLY A 1 115 ? -0.495 39.240 43.641 1.00 20.07 113 GLY A N 1
ATOM 843 C CA . GLY A 1 115 ? -0.178 37.996 42.965 1.00 19.90 113 GLY A CA 1
ATOM 844 C C . GLY A 1 115 ? 0.403 38.155 41.585 1.00 21.06 113 GLY A C 1
ATOM 845 O O . GLY A 1 115 ? 0.443 37.182 40.823 1.00 22.30 113 GLY A O 1
ATOM 846 N N . ARG A 1 116 ? 0.860 39.349 41.240 1.00 17.82 114 ARG A N 1
ATOM 847 C CA . ARG A 1 116 ? 1.394 39.646 39.914 1.00 17.21 114 ARG A CA 1
ATOM 848 C C . ARG A 1 116 ? 2.832 40.106 40.098 1.00 18.29 114 ARG A C 1
ATOM 849 O O . ARG A 1 116 ? 3.075 41.156 40.703 1.00 16.68 114 ARG A O 1
ATOM 857 N N . ILE A 1 117 ? 3.777 39.307 39.594 1.00 16.55 115 ILE A N 1
ATOM 858 C CA . ILE A 1 117 ? 5.202 39.456 39.876 1.00 13.96 115 ILE A CA 1
ATOM 859 C C . ILE A 1 117 ? 5.939 39.648 38.560 1.00 16.91 115 ILE A C 1
ATOM 860 O O . ILE A 1 117 ? 5.700 38.907 37.600 1.00 16.35 115 ILE A O 1
ATOM 865 N N . GLY A 1 118 ? 6.834 40.635 38.521 1.00 13.02 116 GLY A N 1
ATOM 866 C CA . GLY A 1 118 ? 7.723 40.803 37.388 1.00 16.18 116 GLY A CA 1
ATOM 867 C C . GLY A 1 118 ? 9.152 40.390 37.686 1.00 13.66 116 GLY A C 1
ATOM 868 O O . GLY A 1 118 ? 9.577 40.323 38.846 1.00 15.25 116 GLY A O 1
ATOM 869 N N . VAL A 1 119 ? 9.895 40.077 36.629 1.00 14.39 117 VAL A N 1
ATOM 870 C CA . VAL A 1 119 ? 11.318 39.788 36.711 1.00 13.45 117 VAL A CA 1
ATOM 871 C C . VAL A 1 119 ? 12.002 40.545 35.587 1.00 14.16 117 VAL A C 1
ATOM 872 O O . VAL A 1 119 ? 11.543 40.483 34.445 1.00 16.83 117 VAL A O 1
ATOM 876 N N . ILE A 1 120 ? 13.117 41.208 35.891 1.00 14.69 118 ILE A N 1
ATOM 877 C CA . ILE A 1 120 ? 13.963 41.772 34.840 1.00 15.12 118 ILE A CA 1
ATOM 878 C C . ILE A 1 120 ? 15.357 41.167 34.945 1.00 12.83 118 ILE A C 1
ATOM 879 O O . ILE A 1 120 ? 15.824 40.815 36.035 1.00 16.15 118 ILE A O 1
ATOM 884 N N . GLY A 1 121 ? 16.020 41.046 33.799 1.00 14.57 119 GLY A N 1
ATOM 885 C CA . GLY A 1 121 ? 17.370 40.508 33.777 1.00 14.61 119 GLY A CA 1
ATOM 886 C C . GLY A 1 121 ? 17.945 40.555 32.377 1.00 15.89 119 GLY A C 1
ATOM 887 O O . GLY A 1 121 ? 17.362 41.152 31.473 1.00 14.26 119 GLY A O 1
ATOM 888 N N . THR A 1 122 ? 19.105 39.918 32.208 1.00 15.11 120 THR A N 1
ATOM 889 C CA . THR A 1 122 ? 19.753 39.894 30.903 1.00 13.47 120 THR A CA 1
ATOM 890 C C . THR A 1 122 ? 18.928 39.068 29.931 1.00 14.04 120 THR A C 1
ATOM 891 O O . THR A 1 122 ? 18.057 38.290 30.322 1.00 15.11 120 THR A O 1
ATOM 895 N N . GLN A 1 123 ? 19.249 39.219 28.645 1.00 13.52 121 GLN A N 1
ATOM 896 C CA . GLN A 1 123 ? 18.625 38.398 27.613 1.00 15.47 121 GLN A CA 1
ATOM 897 C C . GLN A 1 123 ? 18.734 36.910 27.934 1.00 15.53 121 GLN A C 1
ATOM 898 O O . GLN A 1 123 ? 17.734 36.188 27.931 1.00 15.03 121 GLN A O 1
ATOM 904 N N . ALA A 1 124 ? 19.954 36.432 28.207 1.00 16.52 122 ALA A N 1
ATOM 905 C CA . ALA A 1 124 ? 20.133 35.005 28.459 1.00 15.41 122 ALA A CA 1
ATOM 906 C C . ALA A 1 124 ? 19.334 34.561 29.672 1.00 17.14 122 ALA A C 1
ATOM 907 O O . ALA A 1 124 ? 18.699 33.502 29.657 1.00 15.86 122 ALA A O 1
ATOM 909 N N . THR A 1 125 ? 19.354 35.360 30.737 1.00 18.17 123 THR A N 1
ATOM 910 C CA . THR A 1 125 ? 18.612 34.993 31.937 1.00 15.75 123 THR A CA 1
ATOM 911 C C . THR A 1 125 ? 17.127 34.831 31.639 1.00 13.67 123 THR A C 1
ATOM 912 O O . THR A 1 125 ? 16.499 33.844 32.048 1.00 15.21 123 THR A O 1
ATOM 916 N N . ILE A 1 126 ? 16.549 35.788 30.912 1.00 15.53 124 ILE A N 1
ATOM 917 C CA . ILE A 1 126 ? 15.110 35.778 30.671 1.00 15.36 124 ILE A CA 1
ATOM 918 C C . ILE A 1 126 ? 14.738 34.705 29.653 1.00 15.80 124 ILE A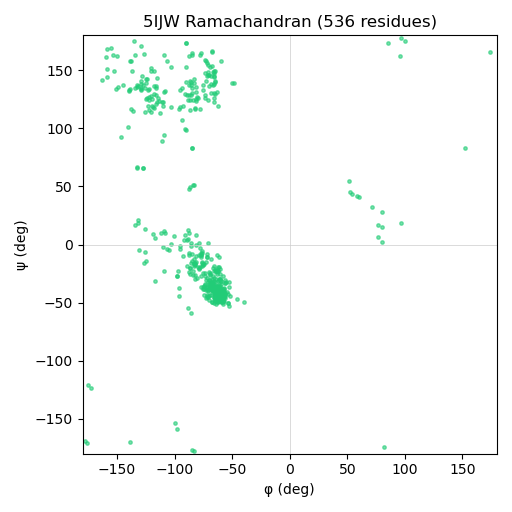 C 1
ATOM 919 O O . ILE A 1 126 ? 13.700 34.045 29.779 1.00 15.10 124 ILE A O 1
ATOM 924 N N . ALA A 1 127 ? 15.572 34.519 28.626 1.00 15.99 125 ALA A N 1
ATOM 925 C CA . ALA A 1 127 ? 15.274 33.517 27.601 1.00 15.83 125 ALA A CA 1
ATOM 926 C C . ALA A 1 127 ? 15.403 32.098 28.138 1.00 15.24 125 ALA A C 1
ATOM 927 O O . ALA A 1 127 ? 14.777 31.181 27.597 1.00 15.66 125 ALA A O 1
ATOM 929 N N . SER A 1 128 ? 16.208 31.901 29.190 1.00 14.98 126 SER A N 1
ATOM 930 C CA . SER A 1 128 ? 16.519 30.557 29.678 1.00 17.50 126 SER A CA 1
ATOM 931 C C . SER A 1 128 ? 15.300 29.829 30.230 1.00 18.22 126 SER A C 1
ATOM 932 O O . SER A 1 128 ? 15.326 28.593 30.331 1.00 19.19 126 SER A O 1
ATOM 935 N N . GLY A 1 129 ? 14.259 30.559 30.620 1.00 15.53 127 GLY A N 1
ATOM 936 C CA . GLY A 1 129 ? 13.125 29.961 31.305 1.00 19.02 127 GLY A CA 1
ATOM 937 C C . GLY A 1 129 ? 13.366 29.631 32.761 1.00 20.41 127 GLY A C 1
ATOM 938 O O . GLY A 1 129 ? 12.484 29.045 33.407 1.00 21.04 127 GLY A O 1
ATOM 939 N N . ALA A 1 130 ? 14.515 30.025 33.310 1.00 15.67 128 ALA A N 1
ATOM 940 C CA . ALA A 1 130 ? 14.867 29.632 34.671 1.00 17.29 128 ALA A CA 1
ATOM 941 C C . ALA A 1 130 ? 13.910 30.235 35.693 1.00 18.03 128 ALA A C 1
ATOM 942 O O . ALA A 1 130 ? 13.465 29.543 36.622 1.00 17.76 128 ALA A O 1
ATOM 944 N N . TYR A 1 131 ? 13.570 31.519 35.548 1.00 16.47 129 TYR A N 1
ATOM 945 C CA . TYR A 1 131 ? 12.633 32.103 36.507 1.00 18.27 129 TYR A CA 1
ATOM 946 C C . TYR A 1 131 ? 11.244 31.515 36.336 1.00 15.51 129 TYR A C 1
ATOM 947 O O . TYR A 1 131 ? 10.533 31.289 37.326 1.00 18.26 129 TYR A O 1
ATOM 956 N N . GLN A 1 132 ? 10.829 31.288 35.085 1.00 19.69 130 GLN A N 1
ATOM 957 C CA . GLN A 1 132 ? 9.540 30.656 34.850 1.00 18.47 130 GLN A CA 1
ATOM 958 C C . GLN A 1 132 ? 9.482 29.294 35.532 1.00 20.91 130 GLN A C 1
ATOM 959 O O . GLN A 1 132 ? 8.470 28.932 36.142 1.00 20.78 130 GLN A O 1
ATOM 965 N N . ASP A 1 133 ? 10.580 28.548 35.475 1.00 20.73 131 ASP A N 1
ATOM 966 C CA A ASP A 1 133 ? 10.659 27.251 36.142 0.48 20.32 131 ASP A CA 1
ATOM 967 C CA B ASP A 1 133 ? 10.618 27.253 36.145 0.52 20.30 131 ASP A CA 1
ATOM 968 C C . ASP A 1 133 ? 10.613 27.409 37.660 1.00 24.01 131 ASP A C 1
ATOM 969 O O . ASP A 1 133 ? 9.894 26.681 38.355 1.00 24.84 131 ASP A O 1
ATOM 978 N N . ALA A 1 134 ? 11.386 28.358 38.192 1.00 20.29 132 ALA A N 1
ATOM 979 C CA . ALA A 1 134 ? 11.428 28.548 39.640 1.00 19.37 132 ALA A CA 1
ATOM 980 C C . ALA A 1 134 ? 10.066 28.951 40.192 1.00 22.15 132 ALA A C 1
ATOM 981 O O . ALA A 1 134 ? 9.689 28.542 41.299 1.00 21.63 132 ALA A O 1
ATOM 983 N N . PHE A 1 135 ? 9.310 29.737 39.440 1.00 16.40 133 PHE A N 1
ATOM 984 C CA . PHE A 1 135 ? 8.005 30.187 39.900 1.00 18.39 133 PHE A CA 1
ATOM 985 C C . PHE A 1 135 ? 6.907 29.150 39.687 1.00 21.72 133 PHE A C 1
ATOM 986 O O . PHE A 1 135 ? 5.754 29.420 40.042 1.00 21.95 133 PHE A O 1
ATOM 994 N N . ALA A 1 136 ? 7.234 27.989 39.110 1.00 22.66 134 ALA A N 1
ATOM 995 C CA . ALA A 1 136 ? 6.204 27.011 38.758 1.00 24.04 134 ALA A CA 1
ATOM 996 C C . ALA A 1 136 ? 5.436 26.528 39.980 1.00 25.03 134 ALA A C 1
ATOM 997 O O . ALA A 1 136 ? 4.260 26.167 39.866 1.00 33.85 134 ALA A O 1
ATOM 999 N N . ALA A 1 137 ? 6.077 26.511 41.151 1.00 24.88 135 ALA A N 1
ATOM 1000 C CA . ALA A 1 137 ? 5.406 26.124 42.389 1.00 26.80 135 ALA A CA 1
ATOM 1001 C C . ALA A 1 137 ? 4.506 27.214 42.962 1.00 35.40 135 ALA A C 1
ATOM 1002 O O . ALA A 1 137 ? 3.747 26.940 43.898 1.00 38.37 135 ALA A O 1
ATOM 1004 N N . ALA A 1 138 ? 4.552 28.428 42.429 1.00 27.71 136 ALA A N 1
ATOM 1005 C CA . ALA A 1 138 ? 3.810 29.541 43.012 1.00 30.66 136 ALA A CA 1
ATOM 1006 C C . ALA A 1 138 ? 2.332 29.464 42.630 1.00 34.27 136 ALA A C 1
ATOM 1007 O O . ALA A 1 138 ? 1.982 29.574 41.447 1.00 36.81 136 ALA A O 1
ATOM 1009 N N . ARG A 1 139 ? 1.465 29.298 43.627 1.00 29.62 137 ARG A N 1
ATOM 1010 C CA . ARG A 1 139 ? 0.025 29.312 43.398 1.00 30.80 137 ARG A CA 1
ATOM 1011 C C . ARG A 1 139 ? -0.527 30.721 43.535 1.00 27.73 137 ARG A C 1
ATOM 1012 O O . ARG A 1 139 ? 0.018 31.551 44.269 1.00 25.91 137 ARG A O 1
ATOM 1020 N N . ASP A 1 140 ? -1.633 30.975 42.831 1.00 24.10 138 ASP A N 1
ATOM 1021 C CA . ASP A 1 140 ? -2.257 32.292 42.794 1.00 27.89 138 ASP A CA 1
ATOM 1022 C C . ASP A 1 140 ? -1.225 33.353 42.426 1.00 27.88 138 ASP A C 1
ATOM 1023 O O . ASP A 1 140 ? -1.136 34.416 43.049 1.00 23.81 138 ASP A O 1
ATOM 1028 N N . THR A 1 141 ? -0.421 33.042 41.413 1.00 24.19 139 THR A N 1
ATOM 1029 C CA . THR A 1 141 ? 0.678 33.900 40.993 1.00 23.83 139 THR A CA 1
ATOM 1030 C C . THR A 1 141 ? 0.736 33.944 39.476 1.00 25.57 139 THR A C 1
ATOM 1031 O O . THR A 1 141 ? 0.644 32.901 38.816 1.00 24.03 139 THR A O 1
ATOM 1035 N N . GLU A 1 142 ? 0.876 35.151 38.933 1.00 19.24 140 GLU A N 1
ATOM 1036 C CA . GLU A 1 142 ? 1.144 35.363 37.518 1.00 20.03 140 GLU A CA 1
ATOM 1037 C C . GLU A 1 142 ? 2.493 36.054 37.402 1.00 21.02 140 GLU A C 1
ATOM 1038 O O . GLU A 1 142 ? 2.723 37.068 38.067 1.00 19.52 140 GLU A O 1
ATOM 1044 N N . VAL A 1 143 ? 3.374 35.520 36.556 1.00 17.99 141 VAL A N 1
ATOM 1045 C CA . VAL A 1 143 ? 4.739 36.020 36.438 1.00 19.59 141 VAL A CA 1
ATOM 1046 C C . VAL A 1 143 ? 4.948 36.581 35.037 1.00 18.98 141 VAL A C 1
ATOM 1047 O O . VAL A 1 143 ? 4.510 35.990 34.043 1.00 18.23 141 VAL A O 1
ATOM 1051 N N . PHE A 1 144 ? 5.594 37.743 34.968 1.00 15.66 142 PHE A N 1
ATOM 1052 C CA . PHE A 1 144 ? 5.882 38.434 33.721 1.00 16.92 142 PHE A CA 1
ATOM 1053 C C . PHE A 1 144 ? 7.359 38.780 33.711 1.00 19.04 142 PHE A C 1
ATOM 1054 O O . PHE A 1 144 ? 7.887 39.256 34.715 1.00 18.66 142 PHE A O 1
ATOM 1062 N N . THR A 1 145 ? 8.027 38.531 32.586 1.00 15.14 143 THR A N 1
ATOM 1063 C CA . THR A 1 145 ? 9.474 38.685 32.515 1.00 16.41 143 THR A CA 1
ATOM 1064 C C . THR A 1 145 ? 9.850 39.623 31.378 1.00 18.26 143 THR A C 1
ATOM 1065 O O . THR A 1 145 ? 9.240 39.588 30.305 1.00 18.81 143 THR A O 1
ATOM 1069 N N . VAL A 1 146 ? 10.877 40.442 31.614 1.00 15.92 144 VAL A N 1
ATOM 1070 C CA . VAL A 1 146 ? 11.369 41.398 30.622 1.00 17.98 144 VAL A CA 1
ATOM 1071 C C . VAL A 1 146 ? 12.893 41.419 30.670 1.00 15.28 144 VAL A C 1
ATOM 1072 O O . VAL A 1 146 ? 13.480 41.509 31.754 1.00 16.32 144 VAL A O 1
ATOM 1076 N N . ALA A 1 147 ? 13.537 41.330 29.500 1.00 14.01 145 ALA A N 1
ATOM 1077 C CA . ALA A 1 147 ? 14.982 41.521 29.403 1.00 13.28 145 ALA A CA 1
ATOM 1078 C C . ALA A 1 147 ? 15.305 43.005 29.265 1.00 15.37 145 ALA A C 1
ATOM 1079 O O . ALA A 1 147 ? 14.608 43.737 28.559 1.00 16.28 145 ALA A O 1
ATOM 1081 N N . CYS A 1 148 ? 16.371 43.455 29.939 1.00 14.73 146 CYS A N 1
ATOM 1082 C CA . CYS A 1 148 ? 16.771 44.869 29.931 1.00 13.92 146 CYS A CA 1
ATOM 1083 C C . CYS A 1 148 ? 18.236 44.995 29.542 1.00 17.31 146 CYS A C 1
ATOM 1084 O O . CYS A 1 148 ? 19.060 45.435 30.352 1.00 14.21 146 CYS A O 1
ATOM 1087 N N . PRO A 1 149 ? 18.592 44.647 28.296 1.00 17.22 147 PRO A N 1
ATOM 1088 C CA . PRO A 1 149 ? 20.018 44.435 27.985 1.00 15.96 147 PRO A CA 1
ATOM 1089 C C . PRO A 1 149 ? 20.910 45.641 28.213 1.00 15.17 147 PRO A C 1
ATOM 1090 O O . PRO A 1 149 ? 22.045 45.465 28.669 1.00 20.31 147 PRO A O 1
ATOM 1094 N N . ARG A 1 150 ? 20.441 46.862 27.920 1.00 15.00 148 ARG A N 1
ATOM 1095 C CA . ARG A 1 150 ? 21.311 48.029 28.042 1.00 14.87 148 ARG A CA 1
ATOM 1096 C C . ARG A 1 150 ? 21.516 48.493 29.485 1.00 17.57 148 ARG A C 1
ATOM 1097 O O . ARG A 1 150 ? 22.374 49.350 29.719 1.00 18.96 148 ARG A O 1
ATOM 1105 N N . PHE A 1 151 ? 20.780 47.947 30.461 1.00 14.38 149 PHE A N 1
ATOM 1106 C CA . PHE A 1 151 ? 20.960 48.388 31.846 1.00 15.94 149 PHE A CA 1
ATOM 1107 C C . PHE A 1 151 ? 22.393 48.174 32.326 1.00 15.85 149 PHE A C 1
ATOM 1108 O O . PHE A 1 151 ? 22.935 49.011 33.061 1.00 16.80 149 PHE A O 1
ATOM 1116 N N . VAL A 1 152 ? 23.014 47.049 31.949 1.00 16.39 150 VAL A N 1
ATOM 1117 C CA . VAL A 1 152 ? 24.372 46.743 32.423 1.00 16.01 150 VAL A CA 1
ATOM 1118 C C . VAL A 1 152 ? 25.333 47.859 32.018 1.00 16.20 150 VAL A C 1
ATOM 1119 O O . VAL A 1 152 ? 26.098 48.378 32.841 1.00 17.25 150 VAL A O 1
ATOM 1123 N N . ASP A 1 153 ? 25.292 48.252 30.743 1.00 15.33 151 ASP A N 1
ATOM 1124 C CA . ASP A 1 153 ? 26.094 49.369 30.239 1.00 18.92 151 ASP A CA 1
ATOM 1125 C C . ASP A 1 153 ? 25.886 50.648 31.053 1.00 17.15 151 ASP A C 1
ATOM 1126 O O . ASP A 1 153 ? 26.854 51.292 31.475 1.00 17.89 151 ASP A O 1
ATOM 1131 N N . PHE A 1 154 ? 24.627 51.040 31.271 1.00 14.98 152 PHE A N 1
ATOM 1132 C CA . PHE A 1 154 ? 24.354 52.281 31.995 1.00 17.52 152 PHE A CA 1
ATOM 1133 C C . PHE A 1 154 ? 24.868 52.215 33.428 1.00 15.58 152 PHE A C 1
ATOM 1134 O O . PHE A 1 154 ? 25.392 53.201 33.953 1.00 17.80 152 PHE A O 1
ATOM 1142 N N . VAL A 1 155 ? 24.730 51.060 34.079 1.00 16.53 153 VAL A N 1
ATOM 1143 C CA . VAL A 1 155 ? 25.252 50.919 35.436 1.00 16.28 153 VAL A CA 1
ATOM 1144 C C . VAL A 1 155 ? 26.772 51.050 35.446 1.00 19.32 153 VAL A C 1
ATOM 1145 O O . VAL A 1 155 ? 27.342 51.735 36.303 1.00 19.16 153 VAL A O 1
ATOM 1149 N N . GLU A 1 156 ? 27.455 50.372 34.515 1.00 15.89 154 GLU A N 1
ATOM 1150 C CA . GLU A 1 156 ? 28.915 50.403 34.536 1.00 21.37 154 GLU A CA 1
ATOM 1151 C C . GLU A 1 156 ? 29.454 51.793 34.213 1.00 24.25 154 GLU A C 1
ATOM 1152 O O . GLU A 1 156 ? 30.528 52.165 34.707 1.00 23.03 154 GLU A O 1
ATOM 1158 N N . ARG A 1 157 ? 28.731 52.584 33.415 1.00 19.08 155 ARG A N 1
ATOM 1159 C CA . ARG A 1 157 ? 29.137 53.961 33.152 1.00 19.47 155 ARG A CA 1
ATOM 1160 C C . ARG A 1 157 ? 28.637 54.938 34.207 1.00 23.08 155 ARG A C 1
ATOM 1161 O O . ARG A 1 157 ? 28.927 56.138 34.107 1.00 21.97 155 ARG A O 1
ATOM 1169 N N . GLY A 1 158 ? 27.895 54.467 35.204 1.00 19.03 156 GLY A N 1
ATOM 1170 C CA . GLY A 1 158 ? 27.438 55.355 36.254 1.00 20.15 156 GLY A CA 1
ATOM 1171 C C . GLY A 1 158 ? 26.364 56.327 35.829 1.00 24.10 156 GLY A C 1
ATOM 1172 O O . GLY A 1 158 ? 26.317 57.457 36.335 1.00 22.79 156 GLY A O 1
ATOM 1173 N N . VAL A 1 159 ? 25.505 55.925 34.896 1.00 17.52 157 VAL A N 1
ATOM 1174 C CA . VAL A 1 159 ? 24.385 56.750 34.456 1.00 21.04 157 VAL A CA 1
ATOM 1175 C C . VAL A 1 159 ? 23.122 56.069 34.960 1.00 20.38 157 VAL A C 1
ATOM 1176 O O . VAL A 1 159 ? 22.547 55.209 34.278 1.00 20.72 157 VAL A O 1
ATOM 1180 N N . THR A 1 160 ? 22.703 56.429 36.179 1.00 21.51 158 THR A N 1
ATOM 1181 C CA . THR A 1 160 ? 21.660 55.703 36.902 1.00 20.62 158 THR A CA 1
ATOM 1182 C C . THR A 1 160 ? 20.601 56.646 37.465 1.00 19.17 158 THR A C 1
ATOM 1183 O O . THR A 1 160 ? 19.869 56.277 38.395 1.00 19.35 158 THR A O 1
ATOM 1187 N N . SER A 1 161 ? 20.532 57.861 36.937 1.00 16.40 159 SER A N 1
ATOM 1188 C CA . SER A 1 161 ? 19.461 58.800 37.232 1.00 17.41 159 SER A CA 1
ATOM 1189 C C . SER A 1 161 ? 19.378 59.742 36.047 1.00 20.61 159 SER A C 1
ATOM 1190 O O . SER A 1 161 ? 20.242 59.733 35.168 1.00 21.17 159 SER A O 1
ATOM 1193 N N . GLY A 1 162 ? 18.313 60.532 36.009 1.00 20.46 160 GLY A N 1
ATOM 1194 C CA . GLY A 1 162 ? 18.153 61.510 34.950 1.00 20.77 160 GLY A CA 1
ATOM 1195 C C . GLY A 1 162 ? 17.276 61.004 33.821 1.00 23.04 160 GLY A C 1
ATOM 1196 O O . GLY A 1 162 ? 16.826 59.854 33.790 1.00 20.28 160 GLY A O 1
ATOM 1197 N N . ARG A 1 163 ? 17.065 61.902 32.852 1.00 22.72 161 ARG A N 1
ATOM 1198 C CA . ARG A 1 163 ? 16.002 61.701 31.870 1.00 21.44 161 ARG A CA 1
ATOM 1199 C C . ARG A 1 163 ? 16.319 60.569 30.897 1.00 20.99 161 ARG A C 1
ATOM 1200 O O . ARG A 1 163 ? 15.414 59.828 30.487 1.00 22.34 161 ARG A O 1
ATOM 1202 N N . GLN A 1 164 ? 17.581 60.444 30.479 1.00 21.06 162 GLN A N 1
ATOM 1203 C CA . GLN A 1 164 ? 17.918 59.458 29.457 1.00 21.84 162 GLN A CA 1
ATOM 1204 C C . GLN A 1 164 ? 17.672 58.038 29.948 1.00 20.51 162 GLN A C 1
ATOM 1205 O O . GLN A 1 164 ? 17.032 57.233 29.261 1.00 20.52 162 GLN A O 1
ATOM 1211 N N . VAL A 1 165 ? 18.207 57.700 31.121 1.00 18.81 163 VAL A N 1
ATOM 1212 C CA . VAL A 1 165 ? 18.063 56.331 31.597 1.00 19.82 163 VAL A CA 1
ATOM 1213 C C . VAL A 1 165 ? 16.625 56.060 32.025 1.00 20.02 163 VAL A C 1
ATOM 1214 O O . VAL A 1 165 ? 16.151 54.921 31.931 1.00 18.75 163 VAL A O 1
ATOM 1218 N N . LEU A 1 166 ? 15.897 57.086 32.477 1.00 17.56 164 LEU A N 1
ATOM 1219 C CA . LEU A 1 166 ? 14.492 56.863 32.805 1.00 19.92 164 LEU A CA 1
ATOM 1220 C C . LEU A 1 166 ? 13.706 56.467 31.561 1.00 19.47 164 LEU A C 1
ATOM 1221 O O . LEU A 1 166 ? 12.853 55.572 31.614 1.00 19.68 164 LEU A O 1
ATOM 1226 N N . GLY A 1 167 ? 13.985 57.122 30.428 1.00 18.27 165 GLY A N 1
ATOM 1227 C CA . GLY A 1 167 ? 13.313 56.754 29.190 1.00 19.71 165 GLY A CA 1
ATOM 1228 C C . GLY A 1 167 ? 13.657 55.345 28.740 1.00 20.55 165 GLY A C 1
ATOM 1229 O O . GLY A 1 167 ? 12.792 54.607 28.259 1.00 17.95 165 GLY A O 1
ATOM 1230 N N . LEU A 1 168 ? 14.924 54.949 28.902 1.00 18.42 166 LEU A N 1
ATOM 1231 C CA . LEU A 1 168 ? 15.322 53.570 28.637 1.00 19.33 166 LEU A CA 1
ATOM 1232 C C . LEU A 1 168 ? 14.539 52.597 29.513 1.00 17.05 166 LEU A C 1
ATOM 1233 O O . LEU A 1 168 ? 14.013 51.584 29.031 1.00 17.72 166 LEU A O 1
ATOM 1238 N N . ALA A 1 169 ? 14.467 52.886 30.814 1.00 16.71 167 ALA A N 1
ATOM 1239 C CA . ALA A 1 169 ? 13.746 52.014 31.734 1.00 16.21 167 ALA A CA 1
ATOM 1240 C C . ALA A 1 169 ? 12.265 51.926 31.377 1.00 16.66 167 ALA A C 1
ATOM 1241 O O . ALA A 1 169 ? 11.673 50.842 31.413 1.00 17.88 167 ALA A O 1
ATOM 1243 N N . GLU A 1 170 ? 11.647 53.049 31.010 1.00 16.99 168 GLU A N 1
ATOM 1244 C CA . GLU A 1 170 ? 10.222 53.020 30.692 1.00 19.56 168 GLU A CA 1
ATOM 1245 C C . GLU A 1 170 ? 9.939 52.160 29.466 1.00 18.12 168 GLU A C 1
ATOM 1246 O O . GLU A 1 170 ? 8.940 51.438 29.434 1.00 17.15 168 GLU A O 1
ATOM 1252 N N . GLY A 1 171 ? 10.816 52.205 28.461 1.00 17.34 169 GLY A N 1
ATOM 1253 C CA . GLY A 1 171 ? 10.626 51.364 27.284 1.00 19.15 169 GLY A CA 1
ATOM 1254 C C . GLY A 1 171 ? 10.690 49.880 27.606 1.00 18.21 169 GLY A C 1
ATOM 1255 O O . GLY A 1 171 ? 9.903 49.082 27.086 1.00 15.93 169 GLY A O 1
ATOM 1256 N N . TYR A 1 172 ? 11.631 49.486 28.466 1.00 16.08 170 TYR A N 1
ATOM 1257 C CA . TYR A 1 172 ? 11.709 48.084 28.881 1.00 17.51 170 TYR A CA 1
ATOM 1258 C C . TYR A 1 172 ? 10.528 47.697 29.763 1.00 14.89 170 TYR A C 1
ATOM 1259 O O . TYR A 1 172 ? 9.968 46.603 29.621 1.00 15.22 170 TYR A O 1
ATOM 1268 N N . LEU A 1 173 ? 10.161 48.563 30.704 1.00 15.96 171 LEU A N 1
ATOM 1269 C CA . LEU A 1 173 ? 9.292 48.138 31.794 1.00 14.57 171 LEU A CA 1
ATOM 1270 C C . LEU A 1 173 ? 7.813 48.254 31.469 1.00 18.32 171 LEU A C 1
ATOM 1271 O O . LEU A 1 173 ? 6.985 47.754 32.242 1.00 18.50 171 LEU A O 1
ATOM 1276 N N . GLU A 1 174 ? 7.460 48.875 30.348 1.00 16.66 172 GLU A N 1
ATOM 1277 C CA . GLU A 1 174 ? 6.049 49.084 30.046 1.00 19.94 172 GLU A CA 1
ATOM 1278 C C . GLU A 1 174 ? 5.214 47.806 30.078 1.00 17.93 172 GLU A C 1
ATOM 1279 O O . GLU A 1 174 ? 4.108 47.854 30.642 1.00 19.42 172 GLU A O 1
ATOM 1285 N N . PRO A 1 175 ? 5.657 46.654 29.543 1.00 16.71 173 PRO A N 1
ATOM 1286 C CA . PRO A 1 175 ? 4.818 45.446 29.661 1.00 20.08 173 PRO A CA 1
ATOM 1287 C C . PRO A 1 175 ? 4.535 45.035 31.097 1.00 21.51 173 PRO A C 1
ATOM 1288 O O . PRO A 1 175 ? 3.469 44.462 31.368 1.00 20.05 173 PRO A O 1
ATOM 1292 N N . LEU A 1 176 ? 5.464 45.303 32.019 1.00 18.46 174 LEU A N 1
ATOM 1293 C CA . LEU A 1 176 ? 5.239 44.980 33.424 1.00 17.55 174 LEU A CA 1
ATOM 1294 C C . LEU A 1 176 ? 4.265 45.955 34.066 1.00 19.97 174 LEU A C 1
ATOM 1295 O O . LEU A 1 176 ? 3.477 45.570 34.939 1.00 20.63 174 LEU A O 1
ATOM 1300 N N . GLN A 1 177 ? 4.320 47.226 33.660 1.00 16.75 175 GLN A N 1
ATOM 1301 C CA . GLN A 1 177 ? 3.356 48.206 34.141 1.00 17.85 175 GLN A CA 1
ATOM 1302 C C . GLN A 1 177 ? 1.956 47.854 33.658 1.00 22.36 175 GLN A C 1
ATOM 1303 O O . GLN A 1 177 ? 0.992 47.878 34.436 1.00 20.31 175 GLN A O 1
ATOM 1309 N N . LEU A 1 178 ? 1.830 47.500 32.373 1.00 18.56 176 LEU A N 1
ATOM 1310 C CA . LEU A 1 178 ? 0.539 47.086 31.827 1.00 22.38 176 LEU A CA 1
ATOM 1311 C C . LEU A 1 178 ? 0.003 45.835 32.518 1.00 24.58 176 LEU A C 1
ATOM 1312 O O . LEU A 1 178 ? -1.215 45.688 32.683 1.00 19.85 176 LEU A O 1
ATOM 1317 N N . ALA A 1 179 ? 0.887 44.923 32.926 1.00 20.58 177 ALA A N 1
ATOM 1318 C CA . ALA A 1 179 ? 0.468 43.731 33.652 1.00 19.81 177 ALA A CA 1
ATOM 1319 C C . ALA A 1 179 ? 0.133 44.018 35.109 1.00 21.76 177 ALA A C 1
ATOM 1320 O O . ALA A 1 179 ? -0.356 43.116 35.802 1.00 20.86 177 ALA A O 1
ATOM 1322 N N . GLU A 1 180 ? 0.402 45.238 35.583 1.00 19.43 178 GLU A N 1
ATOM 1323 C CA . GLU A 1 180 ? 0.074 45.666 36.939 1.00 18.66 178 GLU A CA 1
ATOM 1324 C C . GLU A 1 180 ? 0.775 44.806 37.993 1.00 20.80 178 GLU A C 1
ATOM 1325 O O . GLU A 1 180 ? 0.196 44.479 39.025 1.00 19.82 178 GLU A O 1
ATOM 1331 N N . VAL A 1 181 ? 2.042 44.456 37.751 1.00 17.50 179 VAL A N 1
ATOM 1332 C CA . VAL A 1 181 ? 2.802 43.764 38.788 1.00 16.81 179 VAL A CA 1
ATOM 1333 C C . VAL A 1 181 ? 2.997 44.693 39.988 1.00 15.27 179 VAL A C 1
ATOM 1334 O O . VAL A 1 181 ? 3.086 45.920 39.846 1.00 18.64 179 VAL A O 1
ATOM 1338 N N . ASP A 1 182 ? 3.071 44.106 41.187 1.00 15.51 180 ASP A N 1
ATOM 1339 C CA . ASP A 1 182 ? 3.323 44.913 42.378 1.00 16.23 180 ASP A CA 1
ATOM 1340 C C . ASP A 1 182 ? 4.615 44.504 43.070 1.00 15.28 180 ASP A C 1
ATOM 1341 O O . ASP A 1 182 ? 4.906 44.994 44.165 1.00 15.74 180 ASP A O 1
ATOM 1346 N N . THR A 1 183 ? 5.404 43.651 42.423 1.00 14.14 181 THR A N 1
ATOM 1347 C CA . THR A 1 183 ? 6.625 43.068 42.954 1.00 14.07 181 THR A CA 1
ATOM 1348 C C . THR A 1 183 ? 7.532 42.838 41.762 1.00 15.52 181 THR A C 1
ATOM 1349 O O . THR A 1 183 ? 7.067 42.338 40.734 1.00 17.49 181 THR A O 1
ATOM 1353 N N . LEU A 1 184 ? 8.807 43.197 41.892 1.00 14.14 182 LEU A N 1
ATOM 1354 C CA . LEU A 1 184 ? 9.732 43.144 40.766 1.00 12.32 182 LEU A CA 1
ATOM 1355 C C . LEU A 1 184 ? 11.076 42.582 41.220 1.00 13.11 182 LEU A C 1
ATOM 1356 O O . LEU A 1 184 ? 11.767 43.199 42.038 1.00 14.76 182 LEU A O 1
ATOM 1361 N N . VAL A 1 185 ? 11.451 41.426 40.672 1.00 14.38 183 VAL A N 1
ATOM 1362 C CA . VAL A 1 185 ? 12.733 40.800 40.987 1.00 13.91 183 VAL A CA 1
ATOM 1363 C C . VAL A 1 185 ? 13.816 41.469 40.154 1.00 16.02 183 VAL A C 1
ATOM 1364 O O . VAL A 1 185 ? 13.724 41.506 38.923 1.00 14.54 183 VAL A O 1
ATOM 1368 N N . LEU A 1 186 ? 14.847 41.996 40.824 1.00 15.32 184 LEU A N 1
ATOM 1369 C CA . LEU A 1 186 ? 16.001 42.584 40.135 1.00 13.07 184 LEU A CA 1
ATOM 1370 C C . LEU A 1 186 ? 16.963 41.448 39.797 1.00 16.34 184 LEU A C 1
ATOM 1371 O O . LEU A 1 186 ? 17.910 41.156 40.526 1.00 13.92 184 LEU A O 1
ATOM 1376 N N . GLY A 1 187 ? 16.692 40.776 38.679 1.00 13.50 185 GLY A N 1
ATOM 1377 C CA . GLY A 1 187 ? 17.371 39.527 38.374 1.00 13.03 185 GLY A CA 1
ATOM 1378 C C . GLY A 1 187 ? 18.684 39.682 37.631 1.00 16.10 185 GLY A C 1
ATOM 1379 O O . GLY A 1 187 ? 18.941 38.961 36.666 1.00 17.78 185 GLY A O 1
ATOM 1380 N N . CYS A 1 188 ? 19.541 40.582 38.110 1.00 15.65 186 CYS A N 1
ATOM 1381 C CA . CYS A 1 188 ? 20.838 40.820 37.492 1.00 16.48 186 CYS A CA 1
ATOM 1382 C C . CYS A 1 188 ? 21.748 41.461 38.527 1.00 14.49 186 CYS A C 1
ATOM 1383 O O . CYS A 1 188 ? 21.279 42.257 39.343 1.00 15.67 186 CYS A O 1
ATOM 1386 N N . THR A 1 189 ? 23.043 41.116 38.487 1.00 14.55 187 THR A N 1
ATOM 1387 C CA . THR A 1 189 ? 23.983 41.650 39.474 1.00 14.90 187 THR A CA 1
ATOM 1388 C C . THR A 1 189 ? 23.992 43.168 39.486 1.00 16.49 187 THR A C 1
ATOM 1389 O O . THR A 1 189 ? 24.235 43.781 40.529 1.00 15.92 187 THR A O 1
ATOM 1393 N N . HIS A 1 190 ? 23.785 43.793 38.329 1.00 17.22 188 HIS A N 1
ATOM 1394 C CA . HIS A 1 190 ? 23.981 45.229 38.236 1.00 16.82 188 HIS A CA 1
ATOM 1395 C C . HIS A 1 190 ? 22.779 46.022 38.713 1.00 17.28 188 HIS A C 1
ATOM 1396 O O . HIS A 1 190 ? 22.917 47.217 38.988 1.00 17.35 188 HIS A O 1
ATOM 1403 N N . TYR A 1 191 ? 21.614 45.392 38.844 1.00 15.24 189 TYR A N 1
ATOM 1404 C CA . TYR A 1 191 ? 20.404 46.191 38.978 1.00 14.75 189 TYR A CA 1
ATOM 1405 C C . TYR A 1 191 ? 20.184 46.829 40.353 1.00 15.34 189 TYR A C 1
ATOM 1406 O O . TYR A 1 191 ? 19.385 47.770 40.430 1.00 16.12 189 TYR A O 1
ATOM 1415 N N . PRO A 1 192 ? 20.819 46.389 41.456 1.00 18.15 190 PRO A N 1
ATOM 1416 C CA . PRO A 1 192 ? 20.671 47.187 42.687 1.00 17.38 190 PRO A CA 1
ATOM 1417 C C . PRO A 1 192 ? 21.140 48.619 42.519 1.00 17.00 190 PRO A C 1
ATOM 1418 O O . PRO A 1 192 ? 20.637 49.508 43.216 1.00 19.09 190 PRO A O 1
ATOM 1422 N N . MET A 1 193 ? 22.081 48.869 41.603 1.00 16.96 191 MET A N 1
ATOM 1423 C CA . MET A 1 193 ? 22.548 50.223 41.331 1.00 18.44 191 MET A CA 1
ATOM 1424 C C . MET A 1 193 ? 21.512 51.065 40.588 1.00 19.54 191 MET A C 1
ATOM 1425 O O . MET A 1 193 ? 21.694 52.283 40.466 1.00 19.26 191 MET A O 1
ATOM 1430 N N . LEU A 1 194 ? 20.441 50.451 40.083 1.00 15.49 192 LEU A N 1
ATOM 1431 C CA . LEU A 1 194 ? 19.341 51.164 39.446 1.00 14.64 192 LEU A CA 1
ATOM 1432 C C . LEU A 1 194 ? 18.069 51.153 40.281 1.00 15.27 192 LEU A C 1
ATOM 1433 O O . LEU A 1 194 ? 17.011 51.523 39.774 1.00 15.57 192 LEU A O 1
ATOM 1438 N N . SER A 1 195 ? 18.131 50.739 41.545 1.00 15.03 193 SER A N 1
ATOM 1439 C CA . SER A 1 195 ? 16.878 50.542 42.272 1.00 13.11 193 SER A CA 1
ATOM 1440 C C . SER A 1 195 ? 16.121 51.857 42.449 1.00 17.21 193 SER A C 1
ATOM 1441 O O . SER A 1 195 ? 14.887 51.879 42.382 1.00 15.54 193 SER A O 1
ATOM 1444 N N . GLY A 1 196 ? 16.835 52.968 42.650 1.00 12.56 194 GLY A N 1
ATOM 1445 C CA . GLY A 1 196 ? 16.146 54.241 42.810 1.00 12.51 194 GLY A CA 1
ATOM 1446 C C . GLY A 1 196 ? 15.453 54.674 41.534 1.00 15.37 194 GLY A C 1
ATOM 1447 O O . GLY A 1 196 ? 14.316 55.160 41.558 1.00 16.38 194 GLY A O 1
ATOM 1448 N N . LEU A 1 197 ? 16.122 54.478 40.397 1.00 15.79 195 LEU A N 1
ATOM 1449 C CA . LEU A 1 197 ? 15.540 54.850 39.112 1.00 14.96 195 LEU A CA 1
ATOM 1450 C C . LEU A 1 197 ? 14.396 53.910 38.753 1.00 16.33 195 LEU A C 1
ATOM 1451 O O . LEU A 1 197 ? 13.359 54.341 38.229 1.00 15.01 195 LEU A O 1
ATOM 1456 N N . ILE A 1 198 ? 14.565 52.619 39.026 1.00 13.45 196 ILE A N 1
ATOM 1457 C CA . ILE A 1 198 ? 13.506 51.669 38.693 1.00 13.93 196 ILE A CA 1
ATOM 1458 C C . ILE A 1 198 ? 12.298 51.891 39.599 1.00 18.32 196 ILE A C 1
ATOM 1459 O O . ILE A 1 198 ? 11.148 51.784 39.159 1.00 16.81 196 ILE A O 1
ATOM 1464 N N . GLN A 1 199 ? 12.533 52.216 40.877 1.00 14.85 197 GLN A N 1
ATOM 1465 C CA . GLN A 1 199 ? 11.409 52.514 41.761 1.00 21.05 197 GLN A CA 1
ATOM 1466 C C . GLN A 1 199 ? 10.628 53.724 41.261 1.00 19.07 197 GLN A C 1
ATOM 1467 O O . GLN A 1 199 ? 9.392 53.752 41.332 1.00 19.88 197 GLN A O 1
ATOM 1473 N N . LEU A 1 200 ? 11.342 54.735 40.757 1.00 17.61 198 LEU A N 1
ATOM 1474 C CA . LEU A 1 200 ? 10.699 55.906 40.170 1.00 17.31 198 LEU A CA 1
ATOM 1475 C C . LEU A 1 200 ? 9.822 55.507 38.999 1.00 16.21 198 LEU A C 1
ATOM 1476 O O . LEU A 1 200 ? 8.667 55.937 38.893 1.00 18.96 198 LEU A O 1
ATOM 1481 N N . ALA A 1 201 ? 10.372 54.689 38.095 1.00 17.66 199 ALA A N 1
ATOM 1482 C CA . ALA A 1 201 ? 9.637 54.261 36.908 1.00 17.21 199 ALA A CA 1
ATOM 1483 C C . ALA A 1 201 ? 8.437 53.394 37.267 1.00 20.18 199 ALA A C 1
ATOM 1484 O O . ALA A 1 201 ? 7.393 53.479 36.610 1.00 22.24 199 ALA A O 1
ATOM 1486 N N . MET A 1 202 ? 8.566 52.536 38.287 1.00 14.92 200 MET A N 1
ATOM 1487 C CA . MET A 1 202 ? 7.502 51.582 38.594 1.00 15.61 200 MET A CA 1
ATOM 1488 C C . MET A 1 202 ? 6.433 52.140 39.520 1.00 18.47 200 MET A C 1
ATOM 1489 O O . MET A 1 202 ? 5.328 51.588 39.558 1.00 17.71 200 MET A O 1
ATOM 1494 N N . GLY A 1 203 ? 6.729 53.201 40.258 1.00 20.25 201 GLY A N 1
ATOM 1495 C CA . GLY A 1 203 ? 5.806 53.760 41.222 1.00 22.58 201 GLY A CA 1
ATOM 1496 C C . GLY A 1 203 ? 6.068 53.237 42.627 1.00 19.73 201 GLY A C 1
ATOM 1497 O O . GLY A 1 203 ? 6.729 52.215 42.834 1.00 18.27 201 GLY A O 1
ATOM 1498 N N . ASP A 1 204 ? 5.524 53.949 43.620 1.00 18.96 202 ASP A N 1
ATOM 1499 C CA . ASP A 1 204 ? 5.910 53.609 44.983 1.00 19.09 202 ASP A CA 1
ATOM 1500 C C . ASP A 1 204 ? 5.220 52.358 45.514 1.00 18.40 202 ASP A C 1
ATOM 1501 O O . ASP A 1 204 ? 5.625 51.863 46.569 1.00 21.48 202 ASP A O 1
ATOM 1506 N N . ASN A 1 205 ? 4.255 51.785 44.790 1.00 16.38 203 ASN A N 1
ATOM 1507 C CA . ASN A 1 205 ? 3.623 50.570 45.284 1.00 15.46 203 ASN A CA 1
ATOM 1508 C C . ASN A 1 205 ? 4.469 49.321 45.047 1.00 19.66 203 ASN A C 1
ATOM 1509 O O . ASN A 1 205 ? 4.267 48.317 45.731 1.00 22.73 203 ASN A O 1
ATOM 1514 N N . VAL A 1 206 ? 5.400 49.345 44.101 1.00 15.39 204 VAL A N 1
ATOM 1515 C CA . VAL A 1 206 ? 6.035 48.114 43.634 1.00 14.09 204 VAL A CA 1
ATOM 1516 C C . VAL A 1 206 ? 7.186 47.752 44.566 1.00 17.34 204 VAL A C 1
ATOM 1517 O O . VAL A 1 206 ? 8.082 48.567 44.817 1.00 17.72 204 VAL A O 1
ATOM 1521 N N . THR A 1 207 ? 7.148 46.533 45.106 1.00 14.32 205 THR A N 1
ATOM 1522 C CA . THR A 1 207 ? 8.229 46.035 45.947 1.00 13.55 205 THR A CA 1
ATOM 1523 C C . THR A 1 207 ? 9.344 45.492 45.068 1.00 18.98 205 THR A C 1
ATOM 1524 O O . THR A 1 207 ? 9.122 44.522 44.340 1.00 17.00 205 THR A O 1
ATOM 1528 N N . LEU A 1 208 ? 10.534 46.102 45.139 1.00 14.00 206 LEU A N 1
ATOM 1529 C CA . LEU A 1 208 ? 11.706 45.595 44.427 1.00 12.16 206 LEU A CA 1
ATOM 1530 C C . LEU A 1 208 ? 12.421 44.578 45.298 1.00 15.42 206 LEU A C 1
ATOM 1531 O O . LEU A 1 208 ? 12.583 44.797 46.500 1.00 17.72 206 LEU A O 1
ATOM 1536 N N . VAL A 1 209 ? 12.855 43.470 44.691 1.00 16.31 207 VAL A N 1
ATOM 1537 C CA . VAL A 1 209 ? 13.562 42.413 45.409 1.00 16.31 207 VAL A CA 1
ATOM 1538 C C . VAL A 1 209 ? 14.975 42.310 44.848 1.00 16.41 207 VAL A C 1
ATOM 1539 O O . VAL A 1 209 ? 15.157 42.051 43.652 1.00 15.40 207 VAL A O 1
ATOM 1543 N N . SER A 1 210 ? 15.971 42.498 45.714 1.00 17.33 208 SER A N 1
ATOM 1544 C CA . SER A 1 210 ? 17.381 42.455 45.329 1.00 13.84 208 SER A CA 1
ATOM 1545 C C . SER A 1 210 ? 17.918 41.032 45.393 1.00 17.72 208 SER A C 1
ATOM 1546 O O . SER A 1 210 ? 17.821 40.382 46.438 1.00 15.34 208 SER A O 1
ATOM 1549 N N . SER A 1 211 ? 18.558 40.578 44.309 1.00 14.14 209 SER A N 1
ATOM 1550 C CA . SER A 1 211 ? 19.163 39.247 44.335 1.00 16.19 209 SER A CA 1
ATOM 1551 C C . SER A 1 211 ? 20.300 39.181 45.348 1.00 15.99 209 SER A C 1
ATOM 1552 O O . SER A 1 211 ? 20.454 38.179 46.063 1.00 13.48 209 SER A O 1
ATOM 1555 N N . ALA A 1 212 ? 21.126 40.229 45.396 1.00 17.24 210 ALA A N 1
ATOM 1556 C CA . ALA A 1 212 ? 22.274 40.233 46.298 1.00 14.10 210 ALA A CA 1
ATOM 1557 C C . ALA A 1 212 ? 21.828 40.093 47.747 1.00 16.44 210 ALA A C 1
ATOM 1558 O O . ALA A 1 212 ? 22.417 39.327 48.518 1.00 16.68 210 ALA A O 1
ATOM 1560 N N . GLU A 1 213 ? 20.781 40.817 48.131 1.00 14.04 211 GLU A N 1
ATOM 1561 C CA . GLU A 1 213 ? 20.360 40.820 49.527 1.00 14.67 211 GLU A CA 1
ATOM 1562 C C . GLU A 1 213 ? 19.744 39.482 49.916 1.00 17.81 211 GLU A C 1
ATOM 1563 O O . GLU A 1 213 ? 20.073 38.915 50.967 1.00 17.33 211 GLU A O 1
ATOM 1569 N N . GLU A 1 214 ? 18.867 38.938 49.069 1.00 14.53 212 GLU A N 1
ATOM 1570 C CA . GLU A 1 214 ? 18.239 37.673 49.434 1.00 13.53 212 GLU A CA 1
ATOM 1571 C C . GLU A 1 214 ? 19.248 36.525 49.415 1.00 14.96 212 GLU A C 1
ATOM 1572 O O . GLU A 1 214 ? 19.161 35.605 50.238 1.00 16.06 212 GLU A O 1
ATOM 1578 N N . THR A 1 215 ? 20.241 36.581 48.523 1.00 12.78 213 THR A N 1
ATOM 1579 C CA . THR A 1 215 ? 21.243 35.520 48.504 1.00 16.14 213 THR A CA 1
ATOM 1580 C C . THR A 1 215 ? 22.190 35.614 49.700 1.00 15.47 213 THR A C 1
ATOM 1581 O O . THR A 1 215 ? 22.548 34.586 50.291 1.00 16.02 213 THR A O 1
ATOM 1585 N N . ALA A 1 216 ? 22.580 36.830 50.099 1.00 14.33 214 ALA A N 1
ATOM 1586 C CA . ALA A 1 216 ? 23.432 36.966 51.281 1.00 14.10 214 ALA A CA 1
ATOM 1587 C C . ALA A 1 216 ? 22.760 36.378 52.514 1.00 16.40 214 ALA A C 1
ATOM 1588 O O . ALA A 1 216 ? 23.402 35.676 53.308 1.00 16.70 214 ALA A O 1
ATOM 1590 N N . LYS A 1 217 ? 21.466 36.661 52.697 1.00 15.51 215 LYS A N 1
ATOM 1591 C CA . LYS A 1 217 ? 20.754 36.113 53.844 1.00 16.00 215 LYS A CA 1
ATOM 1592 C C . LYS A 1 217 ? 20.626 34.597 53.736 1.00 16.62 215 LYS A C 1
ATOM 1593 O O . LYS A 1 217 ? 20.715 33.884 54.740 1.00 18.57 215 LYS A O 1
ATOM 1599 N N . ASP A 1 218 ? 20.412 34.087 52.527 1.00 14.94 216 ASP A N 1
ATOM 1600 C CA . ASP A 1 218 ? 20.284 32.645 52.347 1.00 16.91 216 ASP A CA 1
ATOM 1601 C C . ASP A 1 218 ? 21.593 31.928 52.665 1.00 17.83 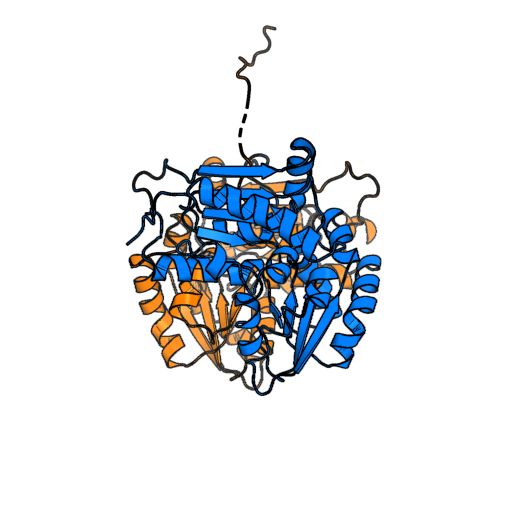216 ASP A C 1
ATOM 1602 O O . ASP A 1 218 ? 21.590 30.845 53.267 1.00 16.96 216 ASP A O 1
ATOM 1607 N N . LEU A 1 219 ? 22.725 32.517 52.280 1.00 18.52 217 LEU A N 1
ATOM 1608 C CA . LEU A 1 219 ? 24.008 31.916 52.637 1.00 18.25 217 LEU A CA 1
ATOM 1609 C C . LEU A 1 219 ? 24.188 31.847 54.151 1.00 20.04 217 LEU A C 1
ATOM 1610 O O . LEU A 1 219 ? 24.618 30.818 54.686 1.00 16.22 217 LEU A O 1
ATOM 1615 N N . LEU A 1 220 ? 23.860 32.926 54.864 1.00 16.00 218 LEU A N 1
ATOM 1616 C CA . LEU A 1 220 ? 23.934 32.880 56.321 1.00 16.69 218 LEU A CA 1
ATOM 1617 C C . LEU A 1 220 ? 23.056 31.755 56.872 1.00 16.31 218 LEU A C 1
ATOM 1618 O O . LEU A 1 220 ? 23.487 30.983 57.736 1.00 16.28 218 LEU A O 1
ATOM 1623 N N . ARG A 1 221 ? 21.827 31.627 56.360 1.00 16.30 219 ARG A N 1
ATOM 1624 C CA . ARG A 1 221 ? 20.957 30.537 56.787 1.00 17.00 219 ARG A CA 1
ATOM 1625 C C . ARG A 1 221 ? 21.588 29.183 56.486 1.00 16.82 219 ARG A C 1
ATOM 1626 O O . ARG A 1 221 ? 21.619 28.297 57.344 1.00 17.26 219 ARG A O 1
ATOM 1634 N N . VAL A 1 222 ? 22.103 29.010 55.268 1.00 15.72 220 VAL A N 1
ATOM 1635 C CA . VAL A 1 222 ? 22.647 27.712 54.865 1.00 18.27 220 VAL A CA 1
ATOM 1636 C C . VAL A 1 222 ? 23.848 27.339 55.729 1.00 16.93 220 VAL A C 1
ATOM 1637 O O . VAL A 1 222 ? 23.949 26.209 56.221 1.00 19.18 220 VAL A O 1
ATOM 1641 N N . LEU A 1 223 ? 24.787 28.278 55.909 1.00 16.40 221 LEU A N 1
ATOM 1642 C CA . LEU A 1 223 ? 25.958 27.996 56.742 1.00 17.48 221 LEU A CA 1
ATOM 1643 C C . LEU A 1 223 ? 25.546 27.707 58.175 1.00 18.28 221 LEU A C 1
ATOM 1644 O O . LEU A 1 223 ? 26.136 26.843 58.841 1.00 17.80 221 LEU A O 1
ATOM 1649 N N . THR A 1 224 ? 24.540 28.428 58.674 1.00 15.62 222 THR A N 1
ATOM 1650 C CA . THR A 1 224 ? 24.049 28.158 60.021 1.00 15.35 222 THR A CA 1
ATOM 1651 C C . THR A 1 224 ? 23.482 26.746 60.129 1.00 19.84 222 THR A C 1
ATOM 1652 O O . THR A 1 224 ? 23.824 26.002 61.057 1.00 18.74 222 THR A O 1
ATOM 1656 N N . GLU A 1 225 ? 22.605 26.362 59.188 1.00 17.73 223 GLU A N 1
ATOM 1657 C CA . GLU A 1 225 ? 21.969 25.045 59.240 1.00 20.44 223 GLU A CA 1
ATOM 1658 C C . GLU A 1 225 ? 22.994 23.919 59.164 1.00 23.27 223 GLU A C 1
ATOM 1659 O O . GLU A 1 225 ? 22.825 22.872 59.802 1.00 20.34 223 GLU A O 1
ATOM 1665 N N . LEU A 1 226 ? 24.050 24.103 58.382 1.00 19.77 224 LEU A N 1
ATOM 1666 C CA . LEU A 1 226 ? 25.040 23.055 58.160 1.00 20.34 224 LEU A CA 1
ATOM 1667 C C . LEU A 1 226 ? 26.153 23.064 59.193 1.00 23.14 224 LEU A C 1
ATOM 1668 O O . LEU A 1 226 ? 27.098 22.278 59.062 1.00 22.89 224 LEU A O 1
ATOM 1673 N N . ASP A 1 227 ? 26.062 23.923 60.211 1.00 19.19 225 ASP A N 1
ATOM 1674 C CA . ASP A 1 227 ? 27.129 24.110 61.189 1.00 22.32 225 ASP A CA 1
ATOM 1675 C C . ASP A 1 227 ? 28.462 24.370 60.485 1.00 22.86 225 ASP A C 1
ATOM 1676 O O . ASP A 1 227 ? 29.463 23.684 60.700 1.00 23.15 225 ASP A O 1
ATOM 1681 N N . LEU A 1 228 ? 28.465 25.377 59.613 1.00 19.62 226 LEU A N 1
ATOM 1682 C CA . LEU A 1 228 ? 29.607 25.630 58.746 1.00 20.33 226 LEU A CA 1
ATOM 1683 C C . LEU A 1 228 ? 30.123 27.061 58.860 1.00 18.05 226 LEU A C 1
ATOM 1684 O O . LEU A 1 228 ? 30.912 27.493 58.016 1.00 20.69 226 LEU A O 1
ATOM 1689 N N . LEU A 1 229 ? 29.694 27.809 59.865 1.00 20.13 227 LEU A N 1
ATOM 1690 C CA . LEU A 1 229 ? 30.169 29.177 60.025 1.00 19.05 227 LEU A CA 1
ATOM 1691 C C . LEU A 1 229 ? 31.591 29.177 60.567 1.00 20.14 227 LEU A C 1
ATOM 1692 O O . LEU A 1 229 ? 31.896 28.472 61.533 1.00 23.65 227 LEU A O 1
ATOM 1697 N N . ARG A 1 230 ? 32.455 29.970 59.951 1.00 18.86 228 ARG A N 1
ATOM 1698 C CA . ARG A 1 230 ? 33.774 30.212 60.517 1.00 22.82 228 ARG A CA 1
ATOM 1699 C C . ARG A 1 230 ? 33.625 30.964 61.834 1.00 27.53 228 ARG A C 1
ATOM 1700 O O . ARG A 1 230 ? 32.910 31.972 61.887 1.00 21.66 228 ARG A O 1
ATOM 1708 N N . PRO A 1 231 ? 34.269 30.515 62.910 1.00 25.71 229 PRO A N 1
ATOM 1709 C CA . PRO A 1 231 ? 34.037 31.144 64.214 1.00 28.01 229 PRO A CA 1
ATOM 1710 C C . PRO A 1 231 ? 34.602 32.551 64.296 1.00 24.72 229 PRO A C 1
ATOM 1711 O O . PRO A 1 231 ? 35.555 32.922 63.602 1.00 25.75 229 PRO A O 1
ATOM 1715 N N . HIS A 1 232 ? 33.969 33.339 65.149 1.00 21.04 230 HIS A N 1
ATOM 1716 C CA . HIS A 1 232 ? 34.414 34.697 65.399 1.00 22.40 230 HIS A CA 1
ATOM 1717 C C . HIS A 1 232 ? 35.783 34.657 66.069 1.00 29.98 230 HIS A C 1
ATOM 1718 O O . HIS A 1 232 ? 35.939 33.985 67.100 1.00 29.45 230 HIS A O 1
ATOM 1725 N N . PRO A 1 233 ? 36.789 35.344 65.529 1.00 26.77 231 PRO A N 1
ATOM 1726 C CA . PRO A 1 233 ? 38.115 35.315 66.163 1.00 31.64 231 PRO A CA 1
ATOM 1727 C C . PRO A 1 233 ? 38.077 35.979 67.532 1.00 36.37 231 PRO A C 1
ATOM 1728 O O . PRO A 1 233 ? 37.450 37.025 67.723 1.00 38.55 231 PRO A O 1
ATOM 1732 N N . ASP A 1 234 ? 38.752 35.356 68.495 1.00 49.24 232 ASP A N 1
ATOM 1733 C CA . ASP A 1 234 ? 38.793 35.945 69.826 1.00 54.79 232 ASP A CA 1
ATOM 1734 C C . ASP A 1 234 ? 39.770 37.116 69.894 1.00 55.29 232 ASP A C 1
ATOM 1735 O O . ASP A 1 234 ? 39.584 38.032 70.702 1.00 59.66 232 ASP A O 1
ATOM 1740 N N . ASP A 1 235 ? 40.797 37.113 69.045 1.00 55.65 233 ASP A N 1
ATOM 1741 C CA . ASP A 1 235 ? 41.710 38.236 68.910 1.00 56.32 233 ASP A CA 1
ATOM 1742 C C . ASP A 1 235 ? 41.213 39.128 67.775 1.00 59.63 233 ASP A C 1
ATOM 1743 O O . ASP A 1 235 ? 41.362 38.758 66.602 1.00 54.43 233 ASP A O 1
ATOM 1748 N N . PRO A 1 236 ? 40.647 40.308 68.055 1.00 59.99 234 PRO A N 1
ATOM 1749 C CA . PRO A 1 236 ? 40.041 41.106 66.979 1.00 59.16 234 PRO A CA 1
ATOM 1750 C C . PRO A 1 236 ? 41.044 41.727 66.024 1.00 62.60 234 PRO A C 1
ATOM 1751 O O . PRO A 1 236 ? 40.628 42.443 65.107 1.00 64.12 234 PRO A O 1
ATOM 1755 N N . SER A 1 237 ? 42.342 41.492 66.213 1.00 62.14 235 SER A N 1
ATOM 1756 C CA . SER A 1 237 ? 43.314 41.841 65.183 1.00 61.74 235 SER A CA 1
ATOM 1757 C C . SER A 1 237 ? 43.271 40.866 64.014 1.00 59.44 235 SER A C 1
ATOM 1758 O O . SER A 1 237 ? 43.806 41.171 62.943 1.00 56.30 235 SER A O 1
ATOM 1761 N N . VAL A 1 238 ? 42.664 39.698 64.208 1.00 61.07 236 VAL A N 1
ATOM 1762 C CA . VAL A 1 238 ? 42.499 38.720 63.140 1.00 54.86 236 VAL A CA 1
ATOM 1763 C C . VAL A 1 238 ? 41.295 39.113 62.296 1.00 49.94 236 VAL A C 1
ATOM 1764 O O . VAL A 1 238 ? 40.189 39.302 62.816 1.00 49.55 236 VAL A O 1
ATOM 1768 N N . THR A 1 239 ? 41.508 39.248 60.991 1.00 38.28 237 THR A N 1
ATOM 1769 C CA . THR A 1 239 ? 40.445 39.619 60.072 1.00 36.04 237 THR A CA 1
ATOM 1770 C C . THR A 1 239 ? 40.380 38.604 58.941 1.00 32.91 237 THR A C 1
ATOM 1771 O O . THR A 1 239 ? 41.306 37.819 58.722 1.00 28.70 237 THR A O 1
ATOM 1775 N N . ALA A 1 240 ? 39.261 38.624 58.226 1.00 25.62 238 ALA A N 1
ATOM 1776 C CA . ALA A 1 240 ? 39.042 37.664 57.155 1.00 23.45 238 ALA A CA 1
ATOM 1777 C C . ALA A 1 240 ? 40.034 37.869 56.016 1.00 22.31 238 ALA A C 1
ATOM 1778 O O . ALA A 1 240 ? 40.434 38.993 55.698 1.00 23.43 238 ALA A O 1
ATOM 1780 N N . VAL A 1 241 ? 40.432 36.761 55.398 1.00 20.96 239 VAL A N 1
ATOM 1781 C CA . VAL A 1 241 ? 41.272 36.791 54.210 1.00 20.62 239 VAL A CA 1
ATOM 1782 C C . VAL A 1 241 ? 40.347 36.775 53.005 1.00 17.01 239 VAL A C 1
ATOM 1783 O O . VAL A 1 241 ? 39.574 35.829 52.832 1.00 20.68 239 VAL A O 1
ATOM 1787 N N . ARG A 1 242 ? 40.408 37.824 52.185 1.00 21.92 240 ARG A N 1
ATOM 1788 C CA . ARG A 1 242 ? 39.534 37.948 51.023 1.00 21.72 240 ARG A CA 1
ATOM 1789 C C . ARG A 1 242 ? 40.391 38.144 49.785 1.00 22.90 240 ARG A C 1
ATOM 1790 O O . ARG A 1 242 ? 41.227 39.053 49.743 1.00 24.65 240 ARG A O 1
ATOM 1798 N N . ARG A 1 243 ? 40.195 37.285 48.790 1.00 18.59 241 ARG A N 1
ATOM 1799 C CA . ARG A 1 243 ? 40.921 37.369 47.534 1.00 20.40 241 ARG A CA 1
ATOM 1800 C C . ARG A 1 243 ? 39.924 37.613 46.416 1.00 22.48 241 ARG A C 1
ATOM 1801 O O . ARG A 1 243 ? 38.867 36.978 46.371 1.00 20.23 241 ARG A O 1
ATOM 1803 N N . PHE A 1 244 ? 40.270 38.534 45.517 1.00 20.06 242 PHE A N 1
ATOM 1804 C CA . PHE A 1 244 ? 39.437 38.881 44.375 1.00 22.81 242 PHE A CA 1
ATOM 1805 C C . PHE A 1 244 ? 40.255 38.670 43.114 1.00 22.48 242 PHE A C 1
ATOM 1806 O O . PHE A 1 244 ? 41.309 39.296 42.945 1.00 28.12 242 PHE A O 1
ATOM 1814 N N . GLU A 1 245 ? 39.786 37.770 42.249 1.00 19.27 243 GLU A N 1
ATOM 1815 C CA . GLU A 1 245 ? 40.492 37.384 41.036 1.00 18.49 243 GLU A CA 1
ATOM 1816 C C . GLU A 1 245 ? 39.655 37.737 39.817 1.00 23.87 243 GLU A C 1
ATOM 1817 O O . GLU A 1 245 ? 38.418 37.741 39.869 1.00 21.96 243 GLU A O 1
ATOM 1823 N N . ALA A 1 246 ? 40.345 38.053 38.719 1.00 20.36 244 ALA A N 1
ATOM 1824 C CA . ALA A 1 246 ? 39.710 38.322 37.440 1.00 23.27 244 ALA A CA 1
ATOM 1825 C C . ALA A 1 246 ? 40.381 37.475 36.373 1.00 25.88 244 ALA A C 1
ATOM 1826 O O . ALA A 1 246 ? 41.599 37.286 36.406 1.00 23.34 244 ALA A O 1
ATOM 1828 N N . THR A 1 247 ? 39.588 36.941 35.439 1.00 19.71 245 THR A N 1
ATOM 1829 C CA . THR A 1 247 ? 40.196 36.227 34.323 1.00 19.68 245 THR A CA 1
ATOM 1830 C C . THR A 1 247 ? 40.684 37.173 33.234 1.00 25.58 245 THR A C 1
ATOM 1831 O O . THR A 1 247 ? 41.445 36.748 32.357 1.00 26.36 245 THR A O 1
ATOM 1835 N N . GLY A 1 248 ? 40.252 38.427 33.253 1.00 21.87 246 GLY A N 1
ATOM 1836 C CA . GLY A 1 248 ? 40.684 39.437 32.305 1.00 24.45 246 GLY A CA 1
ATOM 1837 C C . GLY A 1 248 ? 41.759 40.341 32.871 1.00 25.42 246 GLY A C 1
ATOM 1838 O O . GLY A 1 248 ? 42.512 39.961 33.775 1.00 27.79 246 GLY A O 1
ATOM 1839 N N . ASP A 1 249 ? 41.824 41.557 32.339 1.00 26.35 247 ASP A N 1
ATOM 1840 C CA . ASP A 1 249 ? 42.814 42.554 32.729 1.00 32.51 247 ASP A CA 1
ATOM 1841 C C . ASP A 1 249 ? 42.660 42.928 34.202 1.00 30.16 247 ASP A C 1
ATOM 1842 O O . ASP A 1 249 ? 41.604 43.451 34.588 1.00 31.80 247 ASP A O 1
ATOM 1847 N N . PRO A 1 250 ? 43.676 42.709 35.046 1.00 35.42 248 PRO A N 1
ATOM 1848 C CA . PRO A 1 250 ? 43.485 42.962 36.485 1.00 32.44 248 PRO A CA 1
ATOM 1849 C C . PRO A 1 250 ? 43.376 44.436 36.839 1.00 34.93 248 PRO A C 1
ATOM 1850 O O . PRO A 1 250 ? 42.671 44.774 37.798 1.00 33.60 248 PRO A O 1
ATOM 1854 N N . GLU A 1 251 ? 44.058 45.325 36.112 1.00 33.31 249 GLU A N 1
ATOM 1855 C CA . GLU A 1 251 ? 43.904 46.753 36.374 1.00 35.92 249 GLU A CA 1
ATOM 1856 C C . GLU A 1 251 ? 42.514 47.238 35.977 1.00 29.70 249 GLU A C 1
ATOM 1857 O O . GLU A 1 251 ? 41.933 48.098 36.651 1.00 31.68 249 GLU A O 1
ATOM 1859 N N . ALA A 1 252 ? 41.969 46.706 34.880 1.00 28.15 250 ALA A N 1
ATOM 1860 C CA . ALA A 1 252 ? 40.612 47.069 34.489 1.00 28.93 250 ALA A CA 1
ATOM 1861 C C . ALA A 1 252 ? 39.600 46.607 35.533 1.00 28.32 250 ALA A C 1
ATOM 1862 O O . ALA A 1 252 ? 38.645 47.330 35.847 1.00 29.59 250 ALA A O 1
ATOM 1864 N N . PHE A 1 253 ? 39.794 45.403 36.077 1.00 26.93 251 PHE A N 1
ATOM 1865 C CA . PHE A 1 253 ? 38.930 44.920 37.151 1.00 21.11 251 PHE A CA 1
ATOM 1866 C C . PHE A 1 253 ? 38.950 45.878 38.337 1.00 25.67 251 PHE A C 1
ATOM 1867 O O . PHE A 1 253 ? 37.897 46.284 38.843 1.00 23.31 251 PHE A O 1
ATOM 1875 N N . THR A 1 254 ? 40.151 46.265 38.779 1.00 24.06 252 THR A N 1
ATOM 1876 C CA . THR A 1 254 ? 40.292 47.133 39.946 1.00 24.11 252 THR A CA 1
ATOM 1877 C C . THR A 1 254 ? 39.606 48.477 39.728 1.00 25.54 252 THR A C 1
ATOM 1878 O O . THR A 1 254 ? 38.948 49.001 40.637 1.00 26.41 252 THR A O 1
ATOM 1882 N N . ALA A 1 255 ? 39.737 49.042 38.527 1.00 25.64 253 ALA A N 1
ATOM 1883 C CA . ALA A 1 255 ? 39.127 50.334 38.230 1.00 31.12 253 ALA A CA 1
ATOM 1884 C C . ALA A 1 255 ? 37.605 50.253 38.269 1.00 26.38 253 ALA A C 1
ATOM 1885 O O . ALA A 1 255 ? 36.943 51.122 38.848 1.00 25.07 253 ALA A O 1
ATOM 1887 N N . LEU A 1 256 ? 37.031 49.218 37.652 1.00 25.37 254 LEU A N 1
ATOM 1888 C CA . LEU A 1 256 ? 35.576 49.097 37.592 1.00 26.37 254 LEU A CA 1
ATOM 1889 C C . LEU A 1 256 ? 34.987 48.686 38.937 1.00 22.62 254 LEU A C 1
ATOM 1890 O O . LEU A 1 256 ? 33.825 49.007 39.225 1.00 23.19 254 LEU A O 1
ATOM 1895 N N . ALA A 1 257 ? 35.765 47.979 39.764 1.00 20.12 255 ALA A N 1
ATOM 1896 C CA . ALA A 1 257 ? 35.258 47.513 41.054 1.00 23.37 255 ALA A CA 1
ATOM 1897 C C . ALA A 1 257 ? 34.734 48.659 41.915 1.00 25.13 255 ALA A C 1
ATOM 1898 O O . ALA A 1 257 ? 33.799 48.461 42.704 1.00 23.81 255 ALA A O 1
ATOM 1900 N N . ALA A 1 258 ? 35.305 49.859 41.771 1.00 23.29 256 ALA A N 1
ATOM 1901 C CA . ALA A 1 258 ? 34.869 50.999 42.573 1.00 30.04 256 ALA A CA 1
ATOM 1902 C C . ALA A 1 258 ? 33.391 51.327 42.363 1.00 31.33 256 ALA A C 1
ATOM 1903 O O . ALA A 1 258 ? 32.717 51.760 43.307 1.00 34.16 256 ALA A O 1
ATOM 1905 N N . ARG A 1 259 ? 32.872 51.132 41.145 1.00 27.98 257 ARG A N 1
ATOM 1906 C CA . ARG A 1 259 ? 31.448 51.364 40.886 1.00 27.37 257 ARG A CA 1
ATOM 1907 C C . ARG A 1 259 ? 30.572 50.564 41.841 1.00 30.01 257 ARG A C 1
ATOM 1908 O O . ARG A 1 259 ? 29.546 51.060 42.323 1.00 31.08 257 ARG A O 1
ATOM 1916 N N . PHE A 1 260 ? 30.952 49.321 42.117 1.00 21.02 258 PHE A N 1
ATOM 1917 C CA . PHE A 1 260 ? 30.091 48.415 42.862 1.00 20.70 258 PHE A CA 1
ATOM 1918 C C . PHE A 1 260 ? 30.425 48.337 44.338 1.00 26.19 258 PHE A C 1
ATOM 1919 O O . PHE A 1 260 ? 29.539 48.044 45.144 1.00 26.36 258 PHE A O 1
ATOM 1927 N N . LEU A 1 261 ? 31.671 48.596 44.717 1.00 25.74 259 LEU A N 1
ATOM 1928 C CA . LEU A 1 261 ? 32.024 48.499 46.125 1.00 24.88 259 LEU A CA 1
ATOM 1929 C C . LEU A 1 261 ? 31.761 49.785 46.888 1.00 28.41 259 LEU A C 1
ATOM 1930 O O . LEU A 1 261 ? 31.542 49.735 48.103 1.00 27.99 259 LEU A O 1
ATOM 1935 N N . GLY A 1 262 ? 31.768 50.930 46.208 1.00 27.38 260 GLY A N 1
ATOM 1936 C CA . GLY A 1 262 ? 31.626 52.201 46.879 1.00 30.95 260 GLY A CA 1
ATOM 1937 C C . GLY A 1 262 ? 32.954 52.644 47.444 1.00 31.58 260 GLY A C 1
ATOM 1938 O O . GLY A 1 262 ? 33.985 52.004 47.215 1.00 32.61 260 GLY A O 1
ATOM 1939 N N . PRO A 1 263 ? 32.963 53.741 48.202 1.00 31.02 261 PRO A N 1
ATOM 1940 C CA . PRO A 1 263 ? 34.226 54.213 48.775 1.00 34.29 261 PRO A CA 1
ATOM 1941 C C . PRO A 1 263 ? 34.716 53.238 49.831 1.00 39.73 261 PRO A C 1
ATOM 1942 O O . PRO A 1 263 ? 33.926 52.615 50.545 1.00 37.98 261 PRO A O 1
ATOM 1946 N N . THR A 1 264 ? 36.031 53.088 49.907 1.00 42.66 262 THR A N 1
ATOM 1947 C CA . THR A 1 264 ? 36.640 52.092 50.771 1.00 44.12 262 THR A CA 1
ATOM 1948 C C . THR A 1 264 ? 37.708 52.759 51.627 1.00 45.25 262 THR A C 1
ATOM 1949 O O . THR A 1 264 ? 38.064 53.923 51.421 1.00 49.87 262 THR A O 1
ATOM 1953 N N . LEU A 1 265 ? 38.216 52.005 52.605 1.00 46.67 263 LEU A N 1
ATOM 1954 C CA . LEU A 1 265 ? 39.184 52.538 53.558 1.00 48.85 263 LEU A CA 1
ATOM 1955 C C . LEU A 1 265 ? 40.532 52.855 52.922 1.00 54.75 263 LEU A C 1
ATOM 1956 O O . LEU A 1 265 ? 41.364 53.510 53.561 1.00 48.71 263 LEU A O 1
ATOM 1958 N N . ASP A 1 266 ? 40.774 52.404 51.688 1.00 57.66 264 ASP A N 1
ATOM 1959 C CA . ASP A 1 266 ? 42.001 52.777 50.996 1.00 52.32 264 ASP A CA 1
ATOM 1960 C C . ASP A 1 266 ? 42.035 54.267 50.682 1.00 58.04 264 ASP A C 1
ATOM 1961 O O . ASP A 1 266 ? 43.122 54.853 50.580 1.00 54.66 264 ASP A O 1
ATOM 1963 N N . GLY A 1 267 ? 40.868 54.896 50.538 1.00 52.76 265 GLY A N 1
ATOM 1964 C CA . GLY A 1 267 ? 40.797 56.285 50.129 1.00 48.89 265 GLY A CA 1
ATOM 1965 C C . GLY A 1 267 ? 40.188 57.211 51.160 1.00 53.45 265 GLY A C 1
ATOM 1966 O O . GLY A 1 267 ? 40.554 58.390 51.235 1.00 51.69 265 GLY A O 1
ATOM 1967 N N . VAL A 1 268 ? 39.256 56.693 51.960 1.00 54.49 266 VAL A N 1
ATOM 1968 C CA . VAL A 1 268 ? 38.597 57.509 52.974 1.00 48.12 266 VAL A CA 1
ATOM 1969 C C . VAL A 1 268 ? 39.604 57.881 54.057 1.00 49.44 266 VAL A C 1
ATOM 1970 O O . VAL A 1 268 ? 40.340 57.026 54.568 1.00 49.57 266 VAL A O 1
ATOM 1974 N N . ARG A 1 269 ? 39.662 59.171 54.386 1.00 43.20 267 ARG A N 1
ATOM 1975 C CA . ARG A 1 269 ? 40.529 59.684 55.446 1.00 40.31 267 ARG A CA 1
ATOM 1976 C C . ARG A 1 269 ? 39.749 60.759 56.195 1.00 30.60 267 ARG A C 1
ATOM 1977 O O . ARG A 1 269 ? 39.635 61.899 55.714 1.00 33.65 267 ARG A O 1
ATOM 1979 N N . PRO A 1 270 ? 39.188 60.434 57.362 1.00 30.72 268 PRO A N 1
ATOM 1980 C CA . PRO A 1 270 ? 38.297 61.379 58.047 1.00 25.72 268 PRO A CA 1
ATOM 1981 C C . PRO A 1 270 ? 39.046 62.540 58.677 1.00 22.90 268 PRO A C 1
ATOM 1982 O O . PRO A 1 270 ? 40.180 62.407 59.139 1.00 27.81 268 PRO A O 1
ATOM 1986 N N . VAL A 1 271 ? 38.386 63.685 58.710 1.00 21.40 269 VAL A N 1
ATOM 1987 C CA . VAL A 1 271 ? 38.958 64.877 59.321 1.00 24.73 269 VAL A CA 1
ATOM 1988 C C . VAL A 1 271 ? 38.216 65.171 60.615 1.00 21.39 269 VAL A C 1
ATOM 1989 O O . VAL A 1 271 ? 37.115 64.674 60.865 1.00 22.36 269 VAL A O 1
ATOM 1993 N N . ARG A 1 272 ? 38.831 66.000 61.446 1.00 20.51 270 ARG A N 1
ATOM 1994 C CA . ARG A 1 272 ? 38.156 66.507 62.634 1.00 27.55 270 ARG A CA 1
ATOM 1995 C C . ARG A 1 272 ? 38.118 68.032 62.603 1.00 36.06 270 ARG A C 1
ATOM 1996 O O . ARG A 1 272 ? 39.160 68.674 62.436 1.00 35.20 270 ARG A O 1
ATOM 2004 N N . SER B 1 1 ? 21.826 80.809 42.469 1.00 33.59 -1 SER B N 1
ATOM 2005 C CA . SER B 1 1 ? 20.973 80.504 41.330 1.00 34.47 -1 SER B CA 1
ATOM 2006 C C . SER B 1 1 ? 20.547 79.037 41.377 1.00 31.78 -1 SER B C 1
ATOM 2007 O O . SER B 1 1 ? 20.996 78.277 42.227 1.00 29.41 -1 SER B O 1
ATOM 2010 N N . HIS B 1 2 ? 19.682 78.622 40.458 1.00 31.20 0 HIS B N 1
ATOM 2011 C CA . HIS B 1 2 ? 19.327 77.212 40.449 1.00 35.23 0 HIS B CA 1
ATOM 2012 C C . HIS B 1 2 ? 20.508 76.362 39.987 1.00 30.30 0 HIS B C 1
ATOM 2013 O O . HIS B 1 2 ? 20.719 75.263 40.509 1.00 26.14 0 HIS B O 1
ATOM 2020 N N . MET B 1 3 ? 21.325 76.873 39.065 1.00 32.37 1 MET B N 1
ATOM 2021 C CA . MET B 1 3 ? 22.532 76.147 38.665 1.00 27.02 1 MET B CA 1
ATOM 2022 C C . MET B 1 3 ? 23.501 75.980 39.832 1.00 25.88 1 MET B C 1
ATOM 2023 O O . MET B 1 3 ? 24.052 74.891 40.047 1.00 27.36 1 MET B O 1
ATOM 2025 N N . SER B 1 4 ? 23.726 77.045 40.610 1.00 23.45 2 SER B N 1
ATOM 2026 C CA . SER B 1 4 ? 24.625 76.901 41.748 1.00 25.67 2 SER B CA 1
ATOM 2027 C C . SER B 1 4 ? 24.051 75.943 42.785 1.00 27.38 2 SER B C 1
ATOM 2028 O O . SER B 1 4 ? 24.808 75.227 43.451 1.00 23.10 2 SER B O 1
ATOM 2031 N N . ASP B 1 5 ? 22.720 75.883 42.915 1.00 24.30 3 ASP B N 1
ATOM 2032 C CA . ASP B 1 5 ? 22.123 74.896 43.808 1.00 22.44 3 ASP B CA 1
ATOM 2033 C C . ASP B 1 5 ? 22.496 73.478 43.392 1.00 18.22 3 ASP B C 1
ATOM 2034 O O . ASP B 1 5 ? 22.803 72.635 44.244 1.00 22.02 3 ASP B O 1
ATOM 2039 N N . ARG B 1 6 ? 22.478 73.196 42.083 1.00 18.38 4 ARG B N 1
ATOM 2040 C CA . ARG B 1 6 ? 22.778 71.847 41.604 1.00 16.36 4 ARG B CA 1
ATOM 2041 C C . ARG B 1 6 ? 24.205 71.427 41.918 1.00 19.88 4 ARG B C 1
ATOM 2042 O O . ARG B 1 6 ? 24.500 70.225 41.959 1.00 19.45 4 ARG B O 1
ATOM 2050 N N . LEU B 1 7 ? 25.100 72.387 42.126 1.00 19.79 5 LEU B N 1
ATOM 2051 C CA . LEU B 1 7 ? 26.512 72.082 42.292 1.00 19.15 5 LEU B CA 1
ATOM 2052 C C . LEU B 1 7 ? 26.922 71.898 43.743 1.00 20.18 5 LEU B C 1
ATOM 2053 O O . LEU B 1 7 ? 28.052 71.465 43.990 1.00 21.43 5 LEU B O 1
ATOM 2058 N N . ALA B 1 8 ? 26.044 72.215 44.699 1.00 17.56 6 ALA B N 1
ATOM 2059 C CA . ALA B 1 8 ? 26.369 72.077 46.111 1.00 20.11 6 ALA B CA 1
ATOM 2060 C C . ALA B 1 8 ? 26.424 70.599 46.516 1.00 19.70 6 ALA B C 1
ATOM 2061 O O . ALA B 1 8 ? 25.821 69.743 45.863 1.00 18.49 6 ALA B O 1
ATOM 2063 N N . PRO B 1 9 ? 27.157 70.270 47.579 1.00 17.36 7 PRO B N 1
ATOM 2064 C CA . PRO B 1 9 ? 27.207 68.878 48.039 1.00 15.76 7 PRO B CA 1
ATOM 2065 C C . PRO B 1 9 ? 25.957 68.494 48.812 1.00 16.34 7 PRO B C 1
ATOM 2066 O O . PRO B 1 9 ? 25.185 69.341 49.272 1.00 16.42 7 PRO B O 1
ATOM 2070 N N . ILE B 1 10 ? 25.775 67.181 48.955 1.00 16.05 8 ILE B N 1
ATOM 2071 C CA . ILE B 1 10 ? 24.761 66.632 49.846 1.00 16.82 8 ILE B CA 1
ATOM 2072 C C . ILE B 1 10 ? 25.390 66.466 51.219 1.00 17.08 8 ILE B C 1
ATOM 2073 O O . ILE B 1 10 ? 26.463 65.864 51.346 1.00 17.45 8 ILE B O 1
ATOM 2078 N N . GLY B 1 11 ? 24.728 66.996 52.246 1.00 15.42 9 GLY B N 1
ATOM 2079 C CA . GLY B 1 11 ? 25.176 66.804 53.618 1.00 16.70 9 GLY B CA 1
ATOM 2080 C C . GLY B 1 11 ? 24.473 65.603 54.221 1.00 17.68 9 GLY B C 1
ATOM 2081 O O . GLY B 1 11 ? 23.263 65.439 54.056 1.00 16.81 9 GLY B O 1
ATOM 2082 N N . ILE B 1 12 ? 25.244 64.746 54.897 1.00 13.14 10 ILE B N 1
ATOM 2083 C CA . ILE B 1 12 ? 24.719 63.565 55.580 1.00 12.51 10 ILE B CA 1
ATOM 2084 C C . ILE B 1 12 ? 25.266 63.585 57.000 1.00 17.16 10 ILE B C 1
ATOM 2085 O O . ILE B 1 12 ? 26.469 63.779 57.190 1.00 15.70 10 ILE B O 1
ATOM 2090 N N . PHE B 1 13 ? 24.413 63.369 57.999 1.00 17.53 11 PHE B N 1
ATOM 2091 C CA . PHE B 1 13 ? 24.999 63.219 59.323 1.00 14.14 11 PHE B CA 1
ATOM 2092 C C . PHE B 1 13 ? 24.338 62.096 60.106 1.00 17.55 11 PHE B C 1
ATOM 2093 O O . PHE B 1 13 ? 23.214 61.675 59.831 1.00 14.70 11 PHE B O 1
ATOM 2101 N N . ASP B 1 14 ? 25.090 61.609 61.092 1.00 12.45 12 ASP B N 1
ATOM 2102 C CA . ASP B 1 14 ? 24.734 60.421 61.849 1.00 13.37 12 ASP B CA 1
ATOM 2103 C C . ASP B 1 14 ? 25.322 60.588 63.233 1.00 16.07 12 ASP B C 1
ATOM 2104 O O . ASP B 1 14 ? 26.205 61.418 63.442 1.00 15.93 12 ASP B O 1
ATOM 2109 N N . SER B 1 15 ? 24.809 59.798 64.185 1.00 16.28 13 SER B N 1
ATOM 2110 C CA . SER B 1 15 ? 25.406 59.762 65.513 1.00 16.97 13 SER B CA 1
ATOM 2111 C C . SER B 1 15 ? 26.854 59.303 65.488 1.00 18.14 13 SER B C 1
ATOM 2112 O O . SER B 1 15 ? 27.592 59.569 66.445 1.00 17.62 13 SER B O 1
ATOM 2115 N N . GLY B 1 16 ? 27.280 58.602 64.439 1.00 16.23 14 GLY B N 1
ATOM 2116 C CA . GLY B 1 16 ? 28.637 58.095 64.408 1.00 17.05 14 GLY B CA 1
ATOM 2117 C C . GLY B 1 16 ? 29.023 57.475 63.085 1.00 16.43 14 GLY B C 1
ATOM 2118 O O . GLY B 1 16 ? 28.956 58.127 62.035 1.00 16.79 14 GLY B O 1
ATOM 2119 N N . VAL B 1 17 ? 29.445 56.216 63.137 1.00 16.72 15 VAL B N 1
ATOM 2120 C CA . VAL B 1 17 ? 29.939 55.523 61.956 1.00 17.08 15 VAL B CA 1
ATOM 2121 C C . VAL B 1 17 ? 28.866 54.665 61.296 1.00 15.24 15 VAL B C 1
ATOM 2122 O O . VAL B 1 17 ? 28.976 54.377 60.093 1.00 17.74 15 VAL B O 1
ATOM 2126 N N . GLY B 1 18 ? 27.835 54.258 62.040 1.00 14.63 16 GLY B N 1
ATOM 2127 C CA . GLY B 1 18 ? 26.800 53.408 61.474 1.00 16.15 16 GLY B CA 1
ATOM 2128 C C . GLY B 1 18 ? 26.064 54.040 60.308 1.00 17.15 16 GLY B C 1
ATOM 2129 O O . GLY B 1 18 ? 25.611 53.336 59.402 1.00 15.32 16 GLY B O 1
ATOM 2130 N N . GLY B 1 19 ? 25.948 55.366 60.300 1.00 16.40 17 GLY B N 1
ATOM 2131 C CA . GLY B 1 19 ? 25.290 56.049 59.198 1.00 15.75 17 GLY B CA 1
ATOM 2132 C C . GLY B 1 19 ? 25.958 55.846 57.859 1.00 15.59 17 GLY B C 1
ATOM 2133 O O . GLY B 1 19 ? 25.372 56.203 56.830 1.00 14.68 17 GLY B O 1
ATOM 2134 N N . LEU B 1 20 ? 27.164 55.275 57.841 1.00 15.43 18 LEU B N 1
ATOM 2135 C CA . LEU B 1 20 ? 27.783 54.931 56.572 1.00 12.78 18 LEU B CA 1
ATOM 2136 C C . LEU B 1 20 ? 26.973 53.889 55.801 1.00 15.13 18 LEU B C 1
ATOM 2137 O O . LEU B 1 20 ? 27.163 53.770 54.589 1.00 17.36 18 LEU B O 1
ATOM 2142 N N . THR B 1 21 ? 26.071 53.133 56.452 1.00 13.88 19 THR B N 1
ATOM 2143 C CA . THR B 1 21 ? 25.181 52.277 55.663 1.00 14.03 19 THR B CA 1
ATOM 2144 C C . THR B 1 21 ? 24.279 53.131 54.782 1.00 16.66 19 THR B C 1
ATOM 2145 O O . THR B 1 21 ? 24.024 52.784 53.623 1.00 16.56 19 THR B O 1
ATOM 2149 N N . VAL B 1 22 ? 23.815 54.266 55.309 1.00 15.86 20 VAL B N 1
ATOM 2150 C CA . VAL B 1 22 ? 23.004 55.175 54.509 1.00 13.54 20 VAL B CA 1
ATOM 2151 C C . VAL B 1 22 ? 23.863 55.885 53.471 1.00 15.78 20 VAL B C 1
ATOM 2152 O O . VAL B 1 22 ? 23.474 56.001 52.305 1.00 17.01 20 VAL B O 1
ATOM 2156 N N . ALA B 1 23 ? 25.052 56.349 53.864 1.00 14.90 21 ALA B N 1
ATOM 2157 C CA . ALA B 1 23 ? 25.929 57.012 52.902 1.00 15.65 21 ALA B CA 1
ATOM 2158 C C . ALA B 1 23 ? 26.311 56.080 51.755 1.00 16.02 21 ALA B C 1
ATOM 2159 O O . ALA B 1 23 ? 26.323 56.496 50.585 1.00 15.54 21 ALA B O 1
ATOM 2161 N N . ARG B 1 24 ? 26.618 54.813 52.066 1.00 14.42 22 ARG B N 1
ATOM 2162 C CA . ARG B 1 24 ? 27.028 53.879 51.023 1.00 12.85 22 ARG B CA 1
ATOM 2163 C C . ARG B 1 24 ? 25.889 53.622 50.045 1.00 15.48 22 ARG B C 1
ATOM 2164 O O . ARG B 1 24 ? 26.103 53.575 48.830 1.00 16.57 22 ARG B O 1
ATOM 2172 N N . ALA B 1 25 ? 24.669 53.465 50.557 1.00 15.38 23 ALA B N 1
ATOM 2173 C CA . ALA B 1 25 ? 23.510 53.281 49.684 1.00 14.30 23 ALA B CA 1
ATOM 2174 C C . ALA B 1 25 ? 23.242 54.516 48.831 1.00 13.71 23 ALA B C 1
ATOM 2175 O O . ALA B 1 25 ? 22.860 54.397 47.657 1.00 14.05 23 ALA B O 1
ATOM 2177 N N . ILE B 1 26 ? 23.424 55.710 49.399 1.00 12.57 24 ILE B N 1
ATOM 2178 C CA . ILE B 1 26 ? 23.268 56.940 48.621 1.00 13.80 24 ILE B CA 1
ATOM 2179 C C . ILE B 1 26 ? 24.304 57.004 47.502 1.00 15.77 24 ILE B C 1
ATOM 2180 O O . ILE B 1 26 ? 23.983 57.315 46.350 1.00 15.92 24 ILE B O 1
ATOM 2185 N N . ILE B 1 27 ? 25.567 56.722 47.826 1.00 13.55 25 ILE B N 1
ATOM 2186 C CA . ILE B 1 27 ? 26.618 56.776 46.813 1.00 15.39 25 ILE B CA 1
ATOM 2187 C C . ILE B 1 27 ? 26.356 55.752 45.711 1.00 16.84 25 ILE B C 1
ATOM 2188 O O . ILE B 1 27 ? 26.621 56.011 44.526 1.00 17.42 25 ILE B O 1
ATOM 2193 N N . ASP B 1 28 ? 25.809 54.587 46.077 1.00 16.07 26 ASP B N 1
ATOM 2194 C CA . ASP B 1 28 ? 25.416 53.592 45.076 1.00 17.94 26 ASP B CA 1
ATOM 2195 C C . ASP B 1 28 ? 24.450 54.189 44.064 1.00 18.98 26 ASP B C 1
ATOM 2196 O O . ASP B 1 28 ? 24.578 53.960 42.854 1.00 20.47 26 ASP B O 1
ATOM 2201 N N . GLN B 1 29 ? 23.439 54.918 44.551 1.00 13.87 27 GLN B N 1
ATOM 2202 C CA . GLN B 1 29 ? 22.403 55.427 43.661 1.00 14.10 27 GLN B CA 1
ATOM 2203 C C . GLN B 1 29 ? 22.850 56.684 42.931 1.00 15.28 27 GLN B C 1
ATOM 2204 O O . GLN B 1 29 ? 22.368 56.962 41.828 1.00 14.74 27 GLN B O 1
ATOM 2210 N N . LEU B 1 30 ? 23.740 57.463 43.543 1.00 14.34 28 LEU B N 1
ATOM 2211 C CA . LEU B 1 30 ? 24.050 58.822 43.103 1.00 14.12 28 LEU B CA 1
ATOM 2212 C C . LEU B 1 30 ? 25.562 58.994 43.053 1.00 14.84 28 LEU B C 1
ATOM 2213 O O . LEU B 1 30 ? 26.144 59.763 43.827 1.00 16.19 28 LEU B O 1
ATOM 2218 N N . PRO B 1 31 ? 26.232 58.271 42.153 1.00 15.98 29 PRO B N 1
ATOM 2219 C CA . PRO B 1 31 ? 27.702 58.324 42.109 1.00 16.05 29 PRO B CA 1
ATOM 2220 C C . PRO B 1 31 ? 28.267 59.687 41.777 1.00 16.34 29 PRO B C 1
ATOM 2221 O O . PRO B 1 31 ? 29.431 59.938 42.104 1.00 18.92 29 PRO B O 1
ATOM 2225 N N . ASP B 1 32 ? 27.509 60.558 41.111 1.00 16.83 30 ASP B N 1
ATOM 2226 C CA . ASP B 1 32 ? 28.044 61.849 40.697 1.00 16.41 30 ASP B CA 1
ATOM 2227 C C . ASP B 1 32 ? 27.957 62.924 41.774 1.00 17.86 30 ASP B C 1
ATOM 2228 O O . ASP B 1 32 ? 28.510 64.009 41.585 1.00 19.83 30 ASP B O 1
ATOM 2233 N N . GLU B 1 33 ? 27.286 62.667 42.889 1.00 16.73 31 GLU B N 1
ATOM 2234 C CA . GLU B 1 33 ? 27.013 63.731 43.845 1.00 14.59 31 GLU B CA 1
ATOM 2235 C C . GLU B 1 33 ? 28.187 63.923 44.801 1.00 19.12 31 GLU B C 1
ATOM 2236 O O . GLU B 1 33 ? 28.743 62.951 45.315 1.00 16.76 31 GLU B O 1
ATOM 2242 N N . ASP B 1 34 ? 28.565 65.183 45.036 1.00 16.23 32 ASP B N 1
ATOM 2243 C CA . ASP B 1 34 ? 29.511 65.476 46.112 1.00 15.54 32 ASP B CA 1
ATOM 2244 C C . ASP B 1 34 ? 28.834 65.257 47.462 1.00 17.97 32 ASP B C 1
ATOM 2245 O O . ASP B 1 34 ? 27.634 65.499 47.626 1.00 15.98 32 ASP B O 1
ATOM 2250 N N . ILE B 1 35 ? 29.619 64.797 48.434 1.00 16.57 33 ILE B N 1
ATOM 2251 C CA . ILE B 1 35 ? 29.106 64.325 49.714 1.00 17.19 33 ILE B CA 1
ATOM 2252 C C . ILE B 1 35 ? 29.931 64.938 50.830 1.00 16.93 33 ILE B C 1
ATOM 2253 O O . ILE B 1 35 ? 31.165 64.931 50.764 1.00 17.99 33 ILE B O 1
ATOM 2258 N N . VAL B 1 36 ? 29.258 65.429 51.874 1.00 15.84 34 VAL B N 1
ATOM 2259 C CA . VAL B 1 36 ? 29.913 65.724 53.148 1.00 16.62 34 VAL B CA 1
ATOM 2260 C C . VAL B 1 36 ? 29.192 64.910 54.208 1.00 16.17 34 VAL B C 1
ATOM 2261 O O . VAL B 1 36 ? 27.999 65.123 54.436 1.00 16.70 34 VAL B O 1
ATOM 2265 N N . TYR B 1 37 ? 29.904 63.971 54.836 1.00 15.07 35 TYR B N 1
ATOM 2266 C CA . TYR B 1 37 ? 29.345 63.111 55.878 1.00 14.72 35 TYR B CA 1
ATOM 2267 C C . TYR B 1 37 ? 29.939 63.510 57.219 1.00 15.71 35 TYR B C 1
ATOM 2268 O O . TYR B 1 37 ? 31.160 63.645 57.331 1.00 19.17 35 TYR B O 1
ATOM 2277 N N . VAL B 1 38 ? 29.086 63.690 58.234 1.00 13.00 36 VAL B N 1
ATOM 2278 C CA . VAL B 1 38 ? 29.540 63.996 59.592 1.00 14.46 36 VAL B CA 1
ATOM 2279 C C . VAL B 1 38 ? 29.013 62.936 60.550 1.00 17.99 36 VAL B C 1
ATOM 2280 O O . VAL B 1 38 ? 27.797 62.717 60.637 1.00 17.51 36 VAL B O 1
ATOM 2284 N N . GLY B 1 39 ? 29.918 62.296 61.286 1.00 15.99 37 GLY B N 1
ATOM 2285 C CA . GLY B 1 39 ? 29.549 61.306 62.288 1.00 17.70 37 GLY B CA 1
ATOM 2286 C C . GLY B 1 39 ? 29.895 61.833 63.671 1.00 20.07 37 GLY B C 1
ATOM 2287 O O . GLY B 1 39 ? 31.041 62.199 63.932 1.00 16.05 37 GLY B O 1
ATOM 2288 N N . ASP B 1 40 ? 28.890 61.879 64.541 1.00 16.09 38 ASP B N 1
ATOM 2289 C CA . ASP B 1 40 ? 29.058 62.507 65.860 1.00 15.20 38 ASP B CA 1
ATOM 2290 C C . ASP B 1 40 ? 29.681 61.550 66.878 1.00 19.56 38 ASP B C 1
ATOM 2291 O O . ASP B 1 40 ? 29.157 61.377 67.975 1.00 17.47 38 ASP B O 1
ATOM 2296 N N . THR B 1 41 ? 30.807 60.926 66.520 1.00 18.83 39 THR B N 1
ATOM 2297 C CA . THR B 1 41 ? 31.411 59.915 67.386 1.00 18.47 39 THR B CA 1
ATOM 2298 C C . THR B 1 41 ? 31.842 60.493 68.729 1.00 20.07 39 THR B C 1
ATOM 2299 O O . THR B 1 41 ? 31.953 59.750 69.709 1.00 21.74 39 THR B O 1
ATOM 2303 N N . GLY B 1 42 ? 32.064 61.802 68.804 1.00 18.86 40 GLY B N 1
ATOM 2304 C CA . GLY B 1 42 ? 32.488 62.384 70.064 1.00 23.61 40 GLY B CA 1
ATOM 2305 C C . GLY B 1 42 ? 31.388 62.517 71.093 1.00 25.67 40 GLY B C 1
ATOM 2306 O O . GLY B 1 42 ? 31.685 62.701 72.277 1.00 22.55 40 GLY B O 1
ATOM 2307 N N . ASN B 1 43 ? 30.122 62.437 70.671 1.00 20.21 41 ASN B N 1
ATOM 2308 C CA . ASN B 1 43 ? 29.004 62.615 71.586 1.00 20.04 41 ASN B CA 1
ATOM 2309 C C . ASN B 1 43 ? 28.018 61.460 71.602 1.00 21.88 41 ASN B C 1
ATOM 2310 O O . ASN B 1 43 ? 27.187 61.402 72.516 1.00 22.28 41 ASN B O 1
ATOM 2315 N N . GLY B 1 44 ? 28.066 60.565 70.626 1.00 20.71 42 GLY B N 1
ATOM 2316 C CA . GLY B 1 44 ? 27.189 59.405 70.617 1.00 18.92 42 GLY B CA 1
ATOM 2317 C C . GLY B 1 44 ? 27.732 58.271 71.471 1.00 23.80 42 GLY B C 1
ATOM 2318 O O . GLY B 1 44 ? 28.786 58.408 72.101 1.00 24.29 42 GLY B O 1
ATOM 2319 N N . PRO B 1 45 ? 27.027 57.131 71.496 1.00 20.95 43 PRO B N 1
ATOM 2320 C CA . PRO B 1 45 ? 25.796 56.870 70.742 1.00 18.97 43 PRO B CA 1
ATOM 2321 C C . PRO B 1 45 ? 24.591 57.642 71.257 1.00 21.61 43 PRO B C 1
ATOM 2322 O O . PRO B 1 45 ? 24.545 58.025 72.436 1.00 20.41 43 PRO B O 1
ATOM 2326 N N . TYR B 1 46 ? 23.625 57.872 70.362 1.00 16.80 44 TYR B N 1
ATOM 2327 C CA . TYR B 1 46 ? 22.394 58.567 70.727 1.00 15.82 44 TYR B CA 1
ATOM 2328 C C . TYR B 1 46 ? 21.354 57.632 71.329 1.00 16.67 44 TYR B C 1
ATOM 2329 O O . TYR B 1 46 ? 20.487 58.085 72.090 1.00 16.36 44 TYR B O 1
ATOM 2338 N N . GLY B 1 47 ? 21.401 56.349 70.980 1.00 16.97 45 GLY B N 1
ATOM 2339 C CA . GLY B 1 47 ? 20.434 55.367 71.438 1.00 18.79 45 GLY B CA 1
ATOM 2340 C C . GLY B 1 47 ? 19.974 55.457 72.886 1.00 16.30 45 GLY B C 1
ATOM 2341 O O . GLY B 1 47 ? 18.774 55.406 73.167 1.00 16.51 45 GLY B O 1
ATOM 2342 N N . PRO B 1 48 ? 20.908 55.561 73.835 1.00 16.11 46 PRO B N 1
ATOM 2343 C CA . PRO B 1 48 ? 20.544 55.596 75.259 1.00 18.58 46 PRO B CA 1
ATOM 2344 C C . PRO B 1 48 ? 20.199 56.968 75.820 1.00 17.32 46 PRO B C 1
ATOM 2345 O O . PRO B 1 48 ? 19.935 57.057 77.026 1.00 18.25 46 PRO B O 1
ATOM 2349 N N . LEU B 1 49 ? 20.222 58.026 75.014 1.00 16.07 47 LEU B N 1
ATOM 2350 C CA . LEU B 1 49 ? 20.139 59.392 75.519 1.00 18.93 47 LEU B CA 1
ATOM 2351 C C . LEU B 1 49 ? 18.692 59.876 75.620 1.00 17.15 47 LEU B C 1
ATOM 2352 O O . LEU B 1 49 ? 17.750 59.223 75.167 1.00 16.99 47 LEU B O 1
ATOM 2357 N N . THR B 1 50 ? 18.525 61.064 76.204 1.00 17.80 48 THR B N 1
ATOM 2358 C CA . THR B 1 50 ? 17.233 61.732 76.241 1.00 16.52 48 THR B CA 1
ATOM 2359 C C . THR B 1 50 ? 17.013 62.527 74.960 1.00 15.85 48 THR B C 1
ATOM 2360 O O . THR B 1 50 ? 17.953 62.846 74.223 1.00 18.78 48 THR B O 1
ATOM 2364 N N . ILE B 1 51 ? 15.751 62.879 74.719 1.00 16.03 49 ILE B N 1
ATOM 2365 C CA . ILE B 1 51 ? 15.426 63.680 73.540 1.00 17.09 49 ILE B CA 1
ATOM 2366 C C . ILE B 1 51 ? 16.132 65.030 73.565 1.00 20.80 49 ILE B C 1
ATOM 2367 O O . ILE B 1 51 ? 16.698 65.425 72.530 1.00 18.90 49 ILE B O 1
ATOM 2372 N N . PRO B 1 52 ? 16.134 65.788 74.670 1.00 19.84 50 PRO B N 1
ATOM 2373 C CA . PRO B 1 52 ? 16.900 67.046 74.669 1.00 23.83 50 PRO B CA 1
ATOM 2374 C C . PRO B 1 52 ? 18.365 66.851 74.321 1.00 20.05 50 PRO B C 1
ATOM 2375 O O . PRO B 1 52 ? 18.932 67.650 73.562 1.00 20.64 50 PRO B O 1
ATOM 2379 N N . GLN B 1 53 ? 18.995 65.799 74.852 1.00 17.39 51 GLN B N 1
ATOM 2380 C CA . GLN B 1 53 ? 20.407 65.554 74.560 1.00 22.37 51 GLN B CA 1
ATOM 2381 C C . GLN B 1 53 ? 20.623 65.235 73.086 1.00 23.42 51 GLN B C 1
ATOM 2382 O O . GLN B 1 53 ? 21.563 65.750 72.466 1.00 20.60 51 GLN B O 1
ATOM 2388 N N . ILE B 1 54 ? 19.760 64.385 72.510 1.00 18.40 52 ILE B N 1
ATOM 2389 C CA . ILE B 1 54 ? 19.890 64.004 71.104 1.00 18.32 52 ILE B CA 1
ATOM 2390 C C . ILE B 1 54 ? 19.684 65.209 70.194 1.00 18.05 52 ILE B C 1
ATOM 2391 O O . ILE B 1 54 ? 20.428 65.410 69.224 1.00 17.97 52 ILE B O 1
ATOM 2396 N N . ARG B 1 55 ? 18.667 66.023 70.485 1.00 18.86 53 ARG B N 1
ATOM 2397 C CA . ARG B 1 55 ? 18.435 67.224 69.686 1.00 19.89 53 ARG B CA 1
ATOM 2398 C C . ARG B 1 55 ? 19.618 68.181 69.768 1.00 22.59 53 ARG B C 1
ATOM 2399 O O . ARG B 1 55 ? 20.043 68.738 68.749 1.00 21.32 53 ARG B O 1
ATOM 2407 N N . ALA B 1 56 ? 20.162 68.390 70.968 1.00 20.37 54 ALA B N 1
ATOM 2408 C CA . ALA B 1 56 ? 21.281 69.322 71.109 1.00 23.12 54 ALA B CA 1
ATOM 2409 C C . ALA B 1 56 ? 22.462 68.906 70.237 1.00 22.27 54 ALA B C 1
ATOM 2410 O O . ALA B 1 56 ? 23.025 69.725 69.499 1.00 24.68 54 ALA B O 1
ATOM 2412 N N . HIS B 1 57 ? 22.856 67.633 70.317 1.00 19.40 55 HIS B N 1
ATOM 2413 C CA . HIS B 1 57 ? 24.002 67.150 69.551 1.00 20.35 55 HIS B CA 1
ATOM 2414 C C . HIS B 1 57 ? 23.708 67.154 68.056 1.00 18.73 55 HIS B C 1
ATOM 2415 O O . HIS B 1 57 ? 24.525 67.610 67.247 1.00 20.69 55 HIS B O 1
ATOM 2422 N N . SER B 1 58 ? 22.570 66.598 67.660 1.00 18.09 56 SER B N 1
ATOM 2423 C CA . SER B 1 58 ? 22.370 66.384 66.230 1.00 19.87 56 SER B CA 1
ATOM 2424 C C . SER B 1 58 ? 22.002 67.682 65.508 1.00 21.37 56 SER B C 1
ATOM 2425 O O . SER B 1 58 ? 22.442 67.903 64.375 1.00 20.43 56 SER B O 1
ATOM 2428 N N . LEU B 1 59 ? 21.222 68.563 66.139 1.00 19.23 57 LEU B N 1
ATOM 2429 C CA . LEU B 1 59 ? 20.881 69.815 65.467 1.00 20.22 57 LEU B CA 1
ATOM 2430 C C . LEU B 1 59 ? 22.094 70.733 65.337 1.00 19.57 57 LEU B C 1
ATOM 2431 O O . LEU B 1 59 ? 22.146 71.559 64.421 1.00 21.79 57 LEU B O 1
ATOM 2436 N N . ALA B 1 60 ? 23.081 70.601 66.221 1.00 20.95 58 ALA B N 1
ATOM 2437 C CA . ALA B 1 60 ? 24.310 71.372 66.050 1.00 20.92 58 ALA B CA 1
ATOM 2438 C C . ALA B 1 60 ? 25.000 70.999 64.743 1.00 23.23 58 ALA B C 1
ATOM 2439 O O . ALA B 1 60 ? 25.531 71.864 64.030 1.00 20.49 58 ALA B O 1
ATOM 2441 N N . ILE B 1 61 ? 24.999 69.710 64.415 1.00 18.62 59 ILE B N 1
ATOM 2442 C CA . ILE B 1 61 ? 25.635 69.255 63.185 1.00 19.61 59 ILE B CA 1
ATOM 2443 C C . ILE B 1 61 ? 24.803 69.656 61.972 1.00 19.65 59 ILE B C 1
ATOM 2444 O O . ILE B 1 61 ? 25.333 70.174 60.981 1.00 19.93 59 ILE B O 1
ATOM 2449 N N . GLY B 1 62 ? 23.488 69.434 62.034 1.00 19.16 60 GLY B N 1
ATOM 2450 C CA . GLY B 1 62 ? 22.634 69.836 60.925 1.00 20.27 60 GLY B CA 1
ATOM 2451 C C . GLY B 1 62 ? 22.696 71.330 60.649 1.00 23.81 60 GLY B C 1
ATOM 2452 O O . GLY B 1 62 ? 22.752 71.754 59.491 1.00 19.18 60 GLY B O 1
ATOM 2453 N N . ASP B 1 63 ? 22.681 72.149 61.709 1.00 19.58 61 ASP B N 1
ATOM 2454 C CA . ASP B 1 63 ? 22.795 73.593 61.516 1.00 20.20 61 ASP B CA 1
ATOM 2455 C C . ASP B 1 63 ? 24.107 73.940 60.838 1.00 20.85 61 ASP B C 1
ATOM 2456 O O . ASP B 1 63 ? 24.153 74.818 59.969 1.00 22.24 61 ASP B O 1
ATOM 2461 N N . ASP B 1 64 ? 25.190 73.267 61.238 1.00 19.21 62 ASP B N 1
ATOM 2462 C CA . ASP B 1 64 ? 26.498 73.553 60.659 1.00 21.19 62 ASP B CA 1
ATOM 2463 C C . ASP B 1 64 ? 26.526 73.201 59.172 1.00 21.50 62 ASP B C 1
ATOM 2464 O O . ASP B 1 64 ? 26.949 74.014 58.342 1.00 20.14 62 ASP B O 1
ATOM 2469 N N . LEU B 1 65 ? 26.053 72.003 58.812 1.00 18.76 63 LEU B N 1
ATOM 2470 C CA . LEU B 1 65 ? 26.023 71.604 57.403 1.00 17.93 63 LEU B CA 1
ATOM 2471 C C . LEU B 1 65 ? 25.217 72.590 56.559 1.00 18.13 63 LEU B C 1
ATOM 2472 O O . LEU B 1 65 ? 25.643 72.987 55.470 1.00 18.37 63 LEU B O 1
ATOM 2477 N N . VAL B 1 66 ? 24.044 72.993 57.039 1.00 19.08 64 VAL B N 1
ATOM 2478 C CA . VAL B 1 66 ? 23.222 73.908 56.248 1.00 18.76 64 VAL B CA 1
ATOM 2479 C C . VAL B 1 66 ? 23.901 75.269 56.135 1.00 22.13 64 VAL B C 1
ATOM 2480 O O . VAL B 1 66 ? 23.872 75.909 55.075 1.00 20.87 64 VAL B O 1
ATOM 2484 N N . SER B 1 67 ? 24.548 75.721 57.214 1.00 18.22 65 SER B N 1
ATOM 2485 C CA . SER B 1 67 ? 25.322 76.959 57.150 1.00 20.17 65 SER B CA 1
ATOM 2486 C C . SER B 1 67 ? 26.462 76.859 56.145 1.00 20.44 65 SER B C 1
ATOM 2487 O O . SER B 1 67 ? 26.866 77.868 55.556 1.00 22.44 65 SER B O 1
ATOM 2490 N N . ARG B 1 68 ? 27.012 75.661 55.958 1.00 19.87 66 ARG B N 1
ATOM 2491 C CA . ARG B 1 68 ? 28.111 75.493 55.015 1.00 22.62 66 ARG B CA 1
ATOM 2492 C C . ARG B 1 68 ? 27.658 75.466 53.561 1.00 21.50 66 ARG B C 1
ATOM 2493 O O . ARG B 1 68 ? 28.487 75.700 52.673 1.00 26.82 66 ARG B O 1
ATOM 2501 N N A GLY B 1 69 ? 26.375 75.261 53.309 0.52 18.56 67 GLY B N 1
ATOM 2502 N N B GLY B 1 69 ? 26.387 75.131 53.282 0.48 18.58 67 GLY B N 1
ATOM 2503 C CA A GLY B 1 69 ? 25.909 75.220 51.946 0.52 18.68 67 GLY B CA 1
ATOM 2504 C CA B GLY B 1 69 ? 25.791 75.336 51.962 0.48 18.61 67 GLY B CA 1
ATOM 2505 C C A GLY B 1 69 ? 25.815 73.791 51.462 0.52 19.86 67 GLY B C 1
ATOM 2506 C C B GLY B 1 69 ? 25.296 74.144 51.139 0.48 19.45 67 GLY B C 1
ATOM 2507 O O A GLY B 1 69 ? 26.751 73.260 50.851 0.52 17.75 67 GLY B O 1
ATOM 2508 O O B GLY B 1 69 ? 25.406 74.159 49.912 0.48 20.43 67 GLY B O 1
ATOM 2509 N N . VAL B 1 70 ? 24.703 73.142 51.774 1.00 20.00 68 VAL B N 1
ATOM 2510 C CA . VAL B 1 70 ? 24.369 71.872 51.127 1.00 17.60 68 VAL B CA 1
ATOM 2511 C C . VAL B 1 70 ? 23.101 72.027 50.298 1.00 19.14 68 VAL B C 1
ATOM 2512 O O . VAL B 1 70 ? 22.211 72.820 50.625 1.00 23.99 68 VAL B O 1
ATOM 2516 N N . LYS B 1 71 ? 23.011 71.249 49.213 1.00 21.02 69 LYS B N 1
ATOM 2517 C CA . LYS B 1 71 ? 21.790 71.225 48.415 1.00 20.97 69 LYS B CA 1
ATOM 2518 C C . LYS B 1 71 ? 20.674 70.440 49.092 1.00 20.01 69 LYS B C 1
ATOM 2519 O O . LYS B 1 71 ? 19.503 70.673 48.790 1.00 20.66 69 LYS B O 1
ATOM 2525 N N . ALA B 1 72 ? 21.013 69.501 49.970 1.00 15.61 70 ALA B N 1
ATOM 2526 C CA . ALA B 1 72 ? 20.021 68.695 50.669 1.00 16.30 70 ALA B CA 1
ATOM 2527 C C . ALA B 1 72 ? 20.688 68.146 51.910 1.00 16.38 70 ALA B C 1
ATOM 2528 O O . ALA B 1 72 ? 21.901 67.957 51.933 1.00 16.58 70 ALA B O 1
ATOM 2530 N N . LEU B 1 73 ? 19.886 67.909 52.944 1.00 16.37 71 LEU B N 1
ATOM 2531 C CA . LEU B 1 73 ? 20.379 67.464 54.237 1.00 16.67 71 LEU B CA 1
ATOM 2532 C C . LEU B 1 73 ? 19.771 66.105 54.516 1.00 16.27 71 LEU B C 1
ATOM 2533 O O . LEU B 1 73 ? 18.543 65.981 54.585 1.00 16.28 71 LEU B O 1
ATOM 2538 N N . VAL B 1 74 ? 20.622 65.096 54.653 1.00 14.68 72 VAL B N 1
ATOM 2539 C CA . VAL B 1 74 ? 20.184 63.737 54.960 1.00 15.01 72 VAL B CA 1
ATOM 2540 C C . VAL B 1 74 ? 20.464 63.452 56.430 1.00 16.18 72 VAL B C 1
ATOM 2541 O O . VAL B 1 74 ? 21.623 63.469 56.864 1.00 15.63 72 VAL B O 1
ATOM 2545 N N . ILE B 1 75 ? 19.408 63.188 57.200 1.00 14.79 73 ILE B N 1
ATOM 2546 C CA . ILE B 1 75 ? 19.556 62.726 58.580 1.00 13.80 73 ILE B CA 1
ATOM 2547 C C . ILE B 1 75 ? 19.588 61.202 58.503 1.00 16.35 73 ILE B C 1
ATOM 2548 O O . ILE B 1 75 ? 18.554 60.555 58.335 1.00 16.53 73 ILE B O 1
ATOM 2553 N N . ALA B 1 76 ? 20.797 60.635 58.552 1.00 16.09 74 ALA B N 1
ATOM 2554 C CA . ALA B 1 76 ? 20.993 59.205 58.344 1.00 17.07 74 ALA B CA 1
ATOM 2555 C C . ALA B 1 76 ? 20.664 58.391 59.584 1.00 14.19 74 ALA B C 1
ATOM 2556 O O . ALA B 1 76 ? 20.434 57.181 59.486 1.00 14.34 74 ALA B O 1
ATOM 2558 N N . CYS B 1 77 ? 20.650 59.040 60.736 1.00 14.38 75 CYS B N 1
ATOM 2559 C CA . CYS B 1 77 ? 20.489 58.385 62.029 1.00 13.80 75 CYS B CA 1
ATOM 2560 C C . CYS B 1 77 ? 19.004 58.280 62.350 1.00 14.42 75 CYS B C 1
ATOM 2561 O O . CYS B 1 77 ? 18.307 59.296 62.361 1.00 14.40 75 CYS B O 1
ATOM 2564 N N . ASN B 1 78 ? 18.521 57.057 62.619 1.00 14.17 76 ASN B N 1
ATOM 2565 C CA . ASN B 1 78 ? 17.119 56.901 63.012 1.00 14.54 76 ASN B CA 1
ATOM 2566 C C . ASN B 1 78 ? 16.838 57.540 64.364 1.00 14.76 76 ASN B C 1
ATOM 2567 O O . ASN B 1 78 ? 15.737 58.053 64.589 1.00 14.07 76 ASN B O 1
ATOM 2572 N N . THR B 1 79 ? 17.809 57.513 65.278 1.00 15.06 77 THR B N 1
ATOM 2573 C CA . THR B 1 79 ? 17.584 58.122 66.583 1.00 15.71 77 THR B CA 1
ATOM 2574 C C . THR B 1 79 ? 17.517 59.646 66.475 1.00 14.78 77 THR B C 1
ATOM 2575 O O . THR B 1 79 ? 16.614 60.276 67.037 1.00 15.07 77 THR B O 1
ATOM 2579 N N . ALA B 1 80 ? 18.477 60.258 65.776 1.00 14.85 78 ALA B N 1
ATOM 2580 C CA . ALA B 1 80 ? 18.416 61.697 65.556 1.00 17.11 78 ALA B CA 1
ATOM 2581 C C . ALA B 1 80 ? 17.145 62.088 64.814 1.00 15.66 78 ALA B C 1
ATOM 2582 O O . ALA B 1 80 ? 16.498 63.078 65.170 1.00 18.93 78 ALA B O 1
ATOM 2584 N N . SER B 1 81 ? 16.776 61.335 63.767 1.00 15.88 79 SER B N 1
ATOM 2585 C CA A SER B 1 81 ? 15.549 61.680 63.065 0.60 16.69 79 SER B CA 1
ATOM 2586 C CA B SER B 1 81 ? 15.536 61.608 63.040 0.40 16.69 79 SER B CA 1
ATOM 2587 C C . SER B 1 81 ? 14.336 61.567 63.974 1.00 16.89 79 SER B C 1
ATOM 2588 O O . SER B 1 81 ? 13.444 62.420 63.911 1.00 19.24 79 SER B O 1
ATOM 2593 N N . SER B 1 82 ? 14.282 60.543 64.826 1.00 16.98 80 SER B N 1
ATOM 2594 C CA . SER B 1 82 ? 13.120 60.408 65.701 1.00 14.80 80 SER B CA 1
ATOM 2595 C C . SER B 1 82 ? 12.956 61.626 66.597 1.00 18.78 80 SER B C 1
ATOM 2596 O O . SER B 1 82 ? 11.826 62.005 66.921 1.00 19.82 80 SER B O 1
ATOM 2599 N N . ALA B 1 83 ? 14.063 62.271 66.977 1.00 17.76 81 ALA B N 1
ATOM 2600 C CA . ALA B 1 83 ? 14.010 63.396 67.902 1.00 17.86 81 ALA B CA 1
ATOM 2601 C C . ALA B 1 83 ? 13.657 64.716 67.229 1.00 23.98 81 ALA B C 1
ATOM 2602 O O . ALA B 1 83 ? 13.310 65.674 67.927 1.00 21.21 81 ALA B O 1
ATOM 2604 N N . CYS B 1 84 ? 13.742 64.811 65.901 1.00 21.71 82 CYS B N 1
ATOM 2605 C CA A CYS B 1 84 ? 13.452 66.075 65.232 0.94 21.59 82 CYS B CA 1
ATOM 2606 C CA B CYS B 1 84 ? 13.469 66.071 65.217 0.06 21.67 82 CYS B CA 1
ATOM 2607 C C . CYS B 1 84 ? 12.561 65.889 64.007 1.00 24.66 82 CYS B C 1
ATOM 2608 O O . CYS B 1 84 ? 12.504 66.779 63.147 1.00 22.45 82 CYS B O 1
ATOM 2613 N N . LEU B 1 85 ? 11.843 64.762 63.932 1.00 23.66 83 LEU B N 1
ATOM 2614 C CA . LEU B 1 85 ? 11.003 64.474 62.775 1.00 19.83 83 LEU B CA 1
ATOM 2615 C C . LEU B 1 85 ? 9.980 65.575 62.535 1.00 25.91 83 LEU B C 1
ATOM 2616 O O . LEU B 1 85 ? 9.682 65.910 61.386 1.00 23.69 83 LEU B O 1
ATOM 2621 N N . ARG B 1 86 ? 9.434 66.148 63.610 1.00 26.74 84 ARG B N 1
ATOM 2622 C CA . ARG B 1 86 ? 8.337 67.097 63.485 1.00 24.03 84 ARG B CA 1
ATOM 2623 C C . ARG B 1 86 ? 8.787 68.518 63.160 1.00 25.82 84 ARG B C 1
ATOM 2624 O O . ARG B 1 86 ? 7.957 69.310 62.695 1.00 25.42 84 ARG B O 1
ATOM 2626 N N . ASP B 1 87 ? 10.067 68.871 63.365 1.00 21.17 85 ASP B N 1
ATOM 2627 C CA . ASP B 1 87 ? 10.489 70.250 63.116 1.00 23.65 85 ASP B CA 1
ATOM 2628 C C . ASP B 1 87 ? 11.675 70.443 62.173 1.00 23.63 85 ASP B C 1
ATOM 2629 O O . ASP B 1 87 ? 11.970 71.594 61.831 1.00 18.92 85 ASP B O 1
ATOM 2634 N N . ALA B 1 88 ? 12.350 69.386 61.718 1.00 23.54 86 ALA B N 1
ATOM 2635 C CA . ALA B 1 88 ? 13.544 69.613 60.902 1.00 18.72 86 ALA B CA 1
ATOM 2636 C C . ALA B 1 88 ? 13.213 70.206 59.533 1.00 18.34 86 ALA B C 1
ATOM 2637 O O . ALA B 1 88 ? 13.998 71.000 58.999 1.00 19.13 86 ALA B O 1
ATOM 2639 N N . ARG B 1 89 ? 12.080 69.827 58.941 1.00 18.92 87 ARG B N 1
ATOM 2640 C CA . ARG B 1 89 ? 11.714 70.365 57.633 1.00 18.84 87 ARG B CA 1
ATOM 2641 C C . ARG B 1 89 ? 11.627 71.887 57.674 1.00 22.06 87 ARG B C 1
ATOM 2642 O O . ARG B 1 89 ? 12.246 72.579 56.859 1.00 20.94 87 ARG B O 1
ATOM 2650 N N . GLU B 1 90 ? 10.880 72.429 58.641 1.00 20.56 88 GLU B N 1
ATOM 2651 C CA . GLU B 1 90 ? 10.761 73.882 58.755 1.00 23.04 88 GLU B CA 1
ATOM 2652 C C . GLU B 1 90 ? 12.070 74.514 59.208 1.00 22.62 88 GLU B C 1
ATOM 2653 O O . GLU B 1 90 ? 12.431 75.605 58.752 1.00 23.19 88 GLU B O 1
ATOM 2659 N N . ARG B 1 91 ? 12.798 73.844 60.102 1.00 17.67 89 ARG B N 1
ATOM 2660 C CA . ARG B 1 91 ? 14.039 74.409 60.620 1.00 18.99 89 ARG B CA 1
ATOM 2661 C C . ARG B 1 91 ? 15.028 74.705 59.500 1.00 24.47 89 ARG B C 1
ATOM 2662 O O . ARG B 1 91 ? 15.731 75.723 59.530 1.00 23.77 89 ARG B O 1
ATOM 2670 N N . TYR B 1 92 ? 15.091 73.839 58.497 1.00 17.95 90 TYR B N 1
ATOM 2671 C CA . TYR B 1 92 ? 16.090 73.964 57.444 1.00 17.84 90 TYR B CA 1
ATOM 2672 C C . TYR B 1 92 ? 15.529 74.450 56.118 1.00 21.32 90 TYR B C 1
ATOM 2673 O O . TYR B 1 92 ? 16.307 74.675 55.188 1.00 19.21 90 TYR B O 1
ATOM 2682 N N . SER B 1 93 ? 14.212 74.629 56.004 1.00 19.59 91 SER B N 1
ATOM 2683 C CA . SER B 1 93 ? 13.618 75.182 54.790 1.00 23.36 91 SER B CA 1
ATOM 2684 C C . SER B 1 93 ? 14.368 76.446 54.354 1.00 26.12 91 SER B C 1
ATOM 2685 O O . SER B 1 93 ? 14.726 77.267 55.193 1.00 26.81 91 SER B O 1
ATOM 2688 N N . PRO B 1 94 ? 14.607 76.612 53.044 1.00 24.26 92 PRO B N 1
ATOM 2689 C CA . PRO B 1 94 ? 14.145 75.822 51.902 1.00 24.33 92 PRO B CA 1
ATOM 2690 C C . PRO B 1 94 ? 15.028 74.631 51.519 1.00 21.67 92 PRO B C 1
ATOM 2691 O O . PRO B 1 94 ? 14.801 74.030 50.465 1.00 23.10 92 PRO B O 1
ATOM 2695 N N . VAL B 1 95 ? 16.002 74.287 52.347 1.00 19.85 93 VAL B N 1
ATOM 2696 C CA . VAL B 1 95 ? 16.853 73.138 52.008 1.00 21.19 93 VAL B CA 1
ATOM 2697 C C . VAL B 1 95 ? 16.058 71.855 52.222 1.00 17.25 93 VAL B C 1
ATOM 2698 O O . VAL B 1 95 ? 15.458 71.677 53.303 1.00 18.41 93 VAL B O 1
ATOM 2702 N N . PRO B 1 96 ? 15.995 70.955 51.235 1.00 17.37 94 PRO B N 1
ATOM 2703 C CA . PRO B 1 96 ? 15.227 69.717 51.412 1.00 18.46 94 PRO B CA 1
ATOM 2704 C C . PRO B 1 96 ? 15.869 68.843 52.473 1.00 18.09 94 PRO B C 1
ATOM 2705 O O . PRO B 1 96 ? 17.093 68.703 52.523 1.00 17.96 94 PRO B O 1
ATOM 2709 N N . VAL B 1 97 ? 15.035 68.262 53.329 1.00 16.81 95 VAL B N 1
ATOM 2710 C CA . VAL B 1 97 ? 15.487 67.348 54.374 1.00 13.32 95 VAL B CA 1
ATOM 2711 C C . VAL B 1 97 ? 15.000 65.951 54.005 1.00 16.64 95 VAL B C 1
ATOM 2712 O O . VAL B 1 97 ? 13.798 65.734 53.809 1.00 17.75 95 VAL B O 1
ATOM 2716 N N . VAL B 1 98 ? 15.926 65.011 53.890 1.00 13.23 96 VAL B N 1
ATOM 2717 C CA . VAL B 1 98 ? 15.592 63.609 53.667 1.00 14.81 96 VAL B CA 1
ATOM 2718 C C . VAL B 1 98 ? 16.077 62.845 54.885 1.00 18.60 96 VAL B C 1
ATOM 2719 O O . VAL B 1 98 ? 17.224 63.011 55.310 1.00 18.90 96 VAL B O 1
ATOM 2723 N N . GLU B 1 99 ? 15.201 62.049 55.482 1.00 16.45 97 GLU B N 1
ATOM 2724 C CA . GLU B 1 99 ? 15.576 61.390 56.724 1.00 16.45 97 GLU B CA 1
ATOM 2725 C C . GLU B 1 99 ? 15.129 59.940 56.628 1.00 18.58 97 GLU B C 1
ATOM 2726 O O . GLU B 1 99 ? 14.523 59.532 55.637 1.00 23.80 97 GLU B O 1
ATOM 2732 N N . VAL B 1 100 ? 15.477 59.133 57.636 1.00 15.32 98 VAL B N 1
ATOM 2733 C CA . VAL B 1 100 ? 15.412 57.686 57.453 1.00 13.79 98 VAL B CA 1
ATOM 2734 C C . VAL B 1 100 ? 14.111 57.062 57.948 1.00 16.30 98 VAL B C 1
ATOM 2735 O O . VAL B 1 100 ? 13.924 55.853 57.772 1.00 16.46 98 VAL B O 1
ATOM 2739 N N . ILE B 1 101 ? 13.204 57.835 58.550 1.00 14.83 99 ILE B N 1
ATOM 2740 C CA . ILE B 1 101 ? 11.975 57.244 59.084 1.00 15.38 99 ILE B CA 1
ATOM 2741 C C . ILE B 1 101 ? 10.897 57.147 58.008 1.00 15.33 99 ILE B C 1
ATOM 2742 O O . ILE B 1 101 ? 10.423 56.045 57.708 1.00 14.58 99 ILE B O 1
ATOM 2747 N N . LEU B 1 102 ? 10.504 58.281 57.416 1.00 15.13 100 LEU B N 1
ATOM 2748 C CA . LEU B 1 102 ? 9.352 58.264 56.510 1.00 18.22 100 LEU B CA 1
ATOM 2749 C C . LEU B 1 102 ? 9.533 57.405 55.261 1.00 14.77 100 LEU B C 1
ATOM 2750 O O . LEU B 1 102 ? 8.552 56.755 54.857 1.00 15.86 100 LEU B O 1
ATOM 2755 N N . PRO B 1 103 ? 10.690 57.368 54.585 1.00 15.66 101 PRO B N 1
ATOM 2756 C CA . PRO B 1 103 ? 10.773 56.490 53.404 1.00 15.48 101 PRO B CA 1
ATOM 2757 C C . PRO B 1 103 ? 10.532 55.023 53.745 1.00 14.27 101 PRO B C 1
ATOM 2758 O O . PRO B 1 103 ? 9.843 54.313 52.998 1.00 14.65 101 PRO B O 1
ATOM 2762 N N . ALA B 1 104 ? 11.031 54.560 54.889 1.00 13.71 102 ALA B N 1
ATOM 2763 C CA . ALA B 1 104 ? 10.782 53.174 55.276 1.00 13.98 102 ALA B CA 1
ATOM 2764 C C . ALA B 1 104 ? 9.335 52.966 55.702 1.00 15.70 102 ALA B C 1
ATOM 2765 O O . ALA B 1 104 ? 8.747 51.914 55.420 1.00 16.24 102 ALA B O 1
ATOM 2767 N N . VAL B 1 105 ? 8.744 53.949 56.395 1.00 12.39 103 VAL B N 1
ATOM 2768 C CA . VAL B 1 105 ? 7.339 53.838 56.790 1.00 14.21 103 VAL B CA 1
ATOM 2769 C C . VAL B 1 105 ? 6.456 53.701 55.558 1.00 14.95 103 VAL B C 1
ATOM 2770 O O . VAL B 1 105 ? 5.572 52.838 55.496 1.00 14.67 103 VAL B O 1
ATOM 2774 N N . ARG B 1 106 ? 6.679 54.559 54.558 1.00 11.78 104 ARG B N 1
ATOM 2775 C CA . ARG B 1 106 ? 5.866 54.506 53.342 1.00 14.10 104 ARG B CA 1
ATOM 2776 C C . ARG B 1 106 ? 6.017 53.158 52.647 1.00 17.22 104 ARG B C 1
ATOM 2777 O O . ARG B 1 106 ? 5.033 52.554 52.209 1.00 16.44 104 ARG B O 1
ATOM 2785 N N . ARG B 1 107 ? 7.259 52.685 52.517 1.00 12.83 105 ARG B N 1
ATOM 2786 C CA . ARG B 1 107 ? 7.499 51.384 51.908 1.00 13.55 105 ARG B CA 1
ATOM 2787 C C . ARG B 1 107 ? 6.780 50.276 52.674 1.00 13.48 105 ARG B C 1
ATOM 2788 O O . ARG B 1 107 ? 6.137 49.408 52.072 1.00 15.40 105 ARG B O 1
ATOM 2796 N N . ALA B 1 108 ? 6.898 50.279 54.004 1.00 14.83 106 ALA B N 1
ATOM 2797 C CA . ALA B 1 108 ? 6.299 49.217 54.812 1.00 13.91 106 ALA B CA 1
ATOM 2798 C C . ALA B 1 108 ? 4.784 49.186 54.658 1.00 14.48 106 ALA B C 1
ATOM 2799 O O . ALA B 1 108 ? 4.178 48.105 54.603 1.00 12.99 106 ALA B O 1
ATOM 2801 N N . VAL B 1 109 ? 4.155 50.363 54.566 1.00 14.38 107 VAL B N 1
ATOM 2802 C CA . VAL B 1 109 ? 2.705 50.418 54.364 1.00 13.19 107 VAL B CA 1
ATOM 2803 C C . VAL B 1 109 ? 2.320 49.768 53.039 1.00 17.87 107 VAL B C 1
ATOM 2804 O O . VAL B 1 109 ? 1.347 49.007 52.959 1.00 15.19 107 VAL B O 1
ATOM 2808 N N . ALA B 1 110 ? 3.072 50.057 51.982 1.00 13.20 108 ALA B N 1
ATOM 2809 C CA . ALA B 1 110 ? 2.789 49.430 50.696 1.00 14.44 108 ALA B CA 1
ATOM 2810 C C . ALA B 1 110 ? 3.131 47.947 50.709 1.00 18.47 108 ALA B C 1
ATOM 2811 O O . ALA B 1 110 ? 2.501 47.158 49.995 1.00 20.83 108 ALA B O 1
ATOM 2813 N N . ALA B 1 111 ? 4.129 47.547 51.493 1.00 15.47 109 ALA B N 1
ATOM 2814 C CA . ALA B 1 111 ? 4.676 46.201 51.358 1.00 15.03 109 ALA B CA 1
ATOM 2815 C C . ALA B 1 111 ? 3.923 45.162 52.172 1.00 18.81 109 ALA B C 1
ATOM 2816 O O . ALA B 1 111 ? 4.019 43.966 51.859 1.00 17.92 109 ALA B O 1
ATOM 2818 N N . THR B 1 112 ? 3.172 45.579 53.190 1.00 14.42 110 THR B N 1
ATOM 2819 C CA . THR B 1 112 ? 2.528 44.601 54.053 1.00 15.79 110 THR B CA 1
ATOM 2820 C C . THR B 1 112 ? 1.369 43.925 53.326 1.00 17.02 110 THR B C 1
ATOM 2821 O O . THR B 1 112 ? 0.688 44.531 52.487 1.00 16.71 110 THR B O 1
ATOM 2825 N N . ARG B 1 113 ? 1.178 42.638 53.622 1.00 15.72 111 ARG B N 1
ATOM 2826 C CA . ARG B 1 113 ? 0.016 41.905 53.119 1.00 15.98 111 ARG B CA 1
ATOM 2827 C C . ARG B 1 113 ? -1.118 41.871 54.130 1.00 24.37 111 ARG B C 1
ATOM 2828 O O . ARG B 1 113 ? -2.280 42.083 53.753 1.00 21.69 111 ARG B O 1
ATOM 2836 N N . ASN B 1 114 ? -0.814 41.614 55.406 1.00 18.50 112 ASN B N 1
ATOM 2837 C CA . ASN B 1 114 ? -1.856 41.510 56.422 1.00 17.44 112 ASN B CA 1
ATOM 2838 C C . ASN B 1 114 ? -2.082 42.810 57.186 1.00 19.43 112 ASN B C 1
ATOM 2839 O O . ASN B 1 114 ? -2.971 42.860 58.041 1.00 18.82 112 ASN B O 1
ATOM 2844 N N . GLY B 1 115 ? -1.327 43.864 56.884 1.00 18.65 113 GLY B N 1
ATOM 2845 C CA . GLY B 1 115 ? -1.503 45.139 57.551 1.00 15.82 113 GLY B CA 1
ATOM 2846 C C . GLY B 1 115 ? -0.943 45.218 58.953 1.00 19.76 113 GLY B C 1
ATOM 2847 O O . GLY B 1 115 ? -1.308 46.123 59.706 1.00 19.10 113 GLY B O 1
ATOM 2848 N N . ARG B 1 116 ? -0.072 44.294 59.338 1.00 16.83 114 ARG B N 1
ATOM 2849 C CA . ARG B 1 116 ? 0.525 44.290 60.668 1.00 14.49 114 ARG B CA 1
ATOM 2850 C C . ARG B 1 116 ? 2.027 44.451 60.520 1.00 17.51 114 ARG B C 1
ATOM 2851 O O . ARG B 1 116 ? 2.690 43.593 59.932 1.00 15.52 114 ARG B O 1
ATOM 2859 N N . ILE B 1 117 ? 2.567 45.543 61.057 1.00 13.46 115 ILE B N 1
ATOM 2860 C CA . ILE B 1 117 ? 3.925 45.959 60.731 1.00 13.69 115 ILE B CA 1
ATOM 2861 C C . ILE B 1 117 ? 4.702 46.115 62.027 1.00 15.12 115 ILE B C 1
ATOM 2862 O O . ILE B 1 117 ? 4.205 46.716 62.985 1.00 16.03 115 ILE B O 1
ATOM 2867 N N . GLY B 1 118 ? 5.927 45.589 62.052 1.00 13.21 116 GLY B N 1
ATOM 2868 C CA . GLY B 1 118 ? 6.824 45.793 63.176 1.00 15.13 116 GLY B CA 1
ATOM 2869 C C . GLY B 1 118 ? 7.907 46.821 62.883 1.00 13.35 116 GLY B C 1
ATOM 2870 O O . GLY B 1 118 ? 8.282 47.045 61.735 1.00 15.32 116 GLY B O 1
ATOM 2871 N N . VAL B 1 119 ? 8.395 47.471 63.943 1.00 13.19 117 VAL B N 1
ATOM 2872 C CA . VAL B 1 119 ? 9.570 48.330 63.847 1.00 14.61 117 VAL B CA 1
ATOM 2873 C C . VAL B 1 119 ? 10.517 47.959 64.975 1.00 13.64 117 VAL B C 1
ATOM 2874 O O . VAL B 1 119 ? 10.078 47.774 66.112 1.00 15.92 117 VAL B O 1
ATOM 2878 N N . ILE B 1 120 ? 11.812 47.856 64.665 1.00 15.68 118 ILE B N 1
ATOM 2879 C CA . ILE B 1 120 ? 12.850 47.742 65.690 1.00 12.48 118 ILE B CA 1
ATOM 2880 C C . ILE B 1 120 ? 13.820 48.913 65.559 1.00 14.15 118 ILE B C 1
ATOM 2881 O O . ILE B 1 120 ? 14.007 49.474 64.480 1.00 15.42 118 ILE B O 1
ATOM 2886 N N . GLY B 1 121 ? 14.425 49.295 66.680 1.00 16.33 119 GLY B N 1
ATOM 2887 C CA . GLY B 1 121 ? 15.400 50.373 66.674 1.00 15.06 119 GLY B CA 1
ATOM 2888 C C . GLY B 1 121 ? 15.966 50.558 68.064 1.00 14.50 119 GLY B C 1
ATOM 2889 O O . GLY B 1 121 ? 15.750 49.730 68.947 1.00 14.26 119 GLY B O 1
ATOM 2890 N N . THR B 1 122 ? 16.705 51.653 68.255 1.00 15.11 120 THR B N 1
ATOM 2891 C CA . THR B 1 122 ? 17.228 51.936 69.584 1.00 12.67 120 THR B CA 1
ATOM 2892 C C . THR B 1 122 ? 16.098 52.282 70.545 1.00 16.02 120 THR B C 1
ATOM 2893 O O . THR B 1 122 ? 14.972 52.601 70.154 1.00 14.45 120 THR B O 1
ATOM 2897 N N . GLN B 1 123 ? 16.453 52.281 71.830 1.00 14.54 121 GLN B N 1
ATOM 2898 C CA . GLN B 1 123 ? 15.534 52.715 72.878 1.00 12.82 121 GLN B CA 1
ATOM 2899 C C . GLN B 1 123 ? 14.961 54.104 72.608 1.00 15.12 121 GLN B C 1
ATOM 2900 O O . GLN B 1 123 ? 13.746 54.303 72.664 1.00 13.86 121 GLN B O 1
ATOM 2906 N N . ALA B 1 124 ? 15.822 55.083 72.308 1.00 15.75 122 ALA B N 1
ATOM 2907 C CA . ALA B 1 124 ? 15.319 56.439 72.119 1.00 17.65 122 ALA B CA 1
ATOM 2908 C C . ALA B 1 124 ? 14.410 56.513 70.902 1.00 16.17 122 ALA B C 1
ATOM 2909 O O . ALA B 1 124 ? 13.355 57.160 70.936 1.00 15.18 122 ALA B O 1
ATOM 2911 N N . THR B 1 125 ? 14.794 55.834 69.824 1.00 14.82 123 THR B N 1
ATOM 2912 C CA . THR B 1 125 ? 13.956 55.813 68.630 1.00 16.48 123 THR B CA 1
ATOM 2913 C C . THR B 1 125 ? 12.573 55.262 68.929 1.00 15.12 123 THR B C 1
ATOM 2914 O O . THR B 1 125 ? 11.564 55.825 68.492 1.00 15.81 123 THR B O 1
ATOM 2918 N N . ILE B 1 126 ? 12.508 54.132 69.634 1.00 13.82 124 ILE B N 1
ATOM 2919 C CA . ILE B 1 126 ? 11.224 53.474 69.854 1.00 16.56 124 ILE B CA 1
ATOM 2920 C C . ILE B 1 126 ? 10.416 54.228 70.900 1.00 16.01 124 ILE B C 1
ATOM 2921 O O . ILE B 1 126 ? 9.188 54.349 70.795 1.00 16.53 124 ILE B O 1
ATOM 2926 N N . ALA B 1 127 ? 11.092 54.768 71.908 1.00 13.13 125 ALA B N 1
ATOM 2927 C CA . ALA B 1 127 ? 10.385 55.501 72.954 1.00 18.04 125 ALA B CA 1
ATOM 2928 C C . ALA B 1 127 ? 9.832 56.829 72.464 1.00 19.27 125 ALA B C 1
ATOM 2929 O O . ALA B 1 127 ? 8.880 57.343 73.062 1.00 18.23 125 ALA B O 1
ATOM 2931 N N . SER B 1 128 ? 10.406 57.397 71.400 1.00 16.73 126 SER B N 1
ATOM 2932 C CA . SER B 1 128 ? 10.040 58.741 70.963 1.00 17.16 126 SER B CA 1
ATOM 2933 C C . SER B 1 128 ? 8.617 58.835 70.442 1.00 16.34 126 SER B C 1
ATOM 2934 O O . SER B 1 128 ? 8.072 59.941 70.376 1.00 17.05 126 SER B O 1
ATOM 2937 N N . GLY B 1 129 ? 8.010 57.719 70.056 1.00 16.93 127 GLY B N 1
ATOM 2938 C CA . GLY B 1 129 ? 6.711 57.752 69.416 1.00 18.42 127 GLY B CA 1
ATOM 2939 C C . GLY B 1 129 ? 6.744 58.092 67.942 1.00 19.22 127 GLY B C 1
ATOM 2940 O O . GLY B 1 129 ? 5.680 58.167 67.315 1.00 19.68 127 GLY B O 1
ATOM 2941 N N . ALA B 1 130 ? 7.933 58.287 67.366 1.00 17.72 128 ALA B N 1
ATOM 2942 C CA . ALA B 1 130 ? 8.039 58.794 66.000 1.00 16.01 128 ALA B CA 1
ATOM 2943 C C . ALA B 1 130 ? 7.427 57.827 64.982 1.00 17.55 128 ALA B C 1
ATOM 2944 O O . ALA B 1 130 ? 6.637 58.238 64.121 1.00 16.28 128 ALA B O 1
ATOM 2946 N N . TYR B 1 131 ? 7.785 56.534 65.050 1.00 18.10 129 TYR B N 1
ATOM 2947 C CA . TYR B 1 131 ? 7.197 55.574 64.112 1.00 17.48 129 TYR B CA 1
ATOM 2948 C C . TYR B 1 131 ? 5.710 55.397 64.368 1.00 15.01 129 TYR B C 1
ATOM 2949 O O . TYR B 1 131 ? 4.921 55.254 63.426 1.00 16.71 129 TYR B O 1
ATOM 2958 N N . GLN B 1 132 ? 5.321 55.364 65.643 1.00 16.34 130 GLN B N 1
ATOM 2959 C CA . GLN B 1 132 ? 3.915 55.220 65.989 1.00 18.53 130 GLN B CA 1
ATOM 2960 C C . GLN B 1 132 ? 3.090 56.347 65.383 1.00 19.62 130 GLN B C 1
ATOM 2961 O O . GLN B 1 132 ? 2.023 56.106 64.802 1.00 20.79 130 GLN B O 1
ATOM 2967 N N . ASP B 1 133 ? 3.583 57.586 65.497 1.00 17.82 131 ASP B N 1
ATOM 2968 C CA . ASP B 1 133 ? 2.892 58.729 64.908 1.00 19.94 131 ASP B CA 1
ATOM 2969 C C . ASP B 1 133 ? 2.864 58.634 63.391 1.00 19.95 131 ASP B C 1
ATOM 2970 O O . ASP B 1 133 ? 1.835 58.914 62.762 1.00 20.43 131 ASP B O 1
ATOM 2975 N N . ALA B 1 134 ? 3.992 58.256 62.781 1.00 17.17 132 ALA B N 1
ATOM 2976 C CA . ALA B 1 134 ? 4.035 58.182 61.324 1.00 19.58 132 ALA B CA 1
ATOM 2977 C C . ALA B 1 134 ? 3.054 57.140 60.800 1.00 19.30 132 ALA B C 1
ATOM 2978 O O . ALA B 1 134 ? 2.332 57.389 59.824 1.00 20.28 132 ALA B O 1
ATOM 2980 N N . PHE B 1 135 ? 2.990 55.973 61.446 1.00 16.92 133 PHE B N 1
ATOM 2981 C CA . PHE B 1 135 ? 2.064 54.952 60.973 1.00 20.37 133 PHE B CA 1
ATOM 2982 C C . PHE B 1 135 ? 0.608 55.299 61.273 1.00 18.12 133 PHE B C 1
ATOM 2983 O O . PHE B 1 135 ? -0.284 54.687 60.690 1.00 19.43 133 PHE B O 1
ATOM 2991 N N . ALA B 1 136 ? 0.345 56.268 62.152 1.00 21.92 134 ALA B N 1
ATOM 2992 C CA . ALA B 1 136 ? -1.040 56.637 62.429 1.00 21.96 134 ALA B CA 1
ATOM 2993 C C . ALA B 1 136 ? -1.724 57.199 61.189 1.00 20.39 134 ALA B C 1
ATOM 2994 O O . ALA B 1 136 ? -2.951 57.118 61.062 1.00 21.90 134 ALA B O 1
ATOM 2996 N N . ALA B 1 137 ? -0.956 57.763 60.263 1.00 18.07 135 ALA B N 1
ATOM 2997 C CA . ALA B 1 137 ? -1.513 58.284 59.022 1.00 18.47 135 ALA B CA 1
ATOM 2998 C C . ALA B 1 137 ? -1.765 57.211 57.965 1.00 23.95 135 ALA B C 1
ATOM 2999 O O . ALA B 1 137 ? -2.067 57.567 56.817 1.00 26.45 135 ALA B O 1
ATOM 3001 N N . ALA B 1 138 ? -1.637 55.921 58.292 1.00 19.54 136 ALA B N 1
ATOM 3002 C CA . ALA B 1 138 ? -1.792 54.858 57.303 1.00 20.13 136 ALA B CA 1
ATOM 3003 C C . ALA B 1 138 ? -3.041 54.046 57.624 1.00 20.28 136 ALA B C 1
ATOM 3004 O O . ALA B 1 138 ? -3.091 53.341 58.637 1.00 24.72 136 ALA B O 1
ATOM 3006 N N . ARG B 1 139 ? -4.034 54.130 56.747 1.00 21.74 137 ARG B N 1
ATOM 3007 C CA . ARG B 1 139 ? -5.278 53.401 56.939 1.00 21.90 137 ARG B CA 1
ATOM 3008 C C . ARG B 1 139 ? -5.036 51.894 56.861 1.00 22.62 137 ARG B C 1
ATOM 3009 O O . ARG B 1 139 ? -4.177 51.436 56.104 1.00 23.39 137 ARG B O 1
ATOM 3017 N N . ASP B 1 140 ? -5.780 51.132 57.679 1.00 19.37 138 ASP B N 1
ATOM 3018 C CA A ASP B 1 140 ? -5.790 49.666 57.611 0.50 25.02 138 ASP B CA 1
ATOM 3019 C CA B ASP B 1 140 ? -5.794 49.666 57.622 0.50 25.02 138 ASP B CA 1
ATOM 3020 C C . ASP B 1 140 ? -4.421 49.068 57.929 1.00 24.12 138 ASP B C 1
ATOM 3021 O O . ASP B 1 140 ? -4.002 48.075 57.325 1.00 20.81 138 ASP B O 1
ATOM 3030 N N . THR B 1 141 ? -3.715 49.672 58.877 1.00 19.53 139 THR B N 1
ATOM 3031 C CA . THR B 1 141 ? -2.436 49.146 59.327 1.00 19.82 139 THR B CA 1
ATOM 3032 C C . THR B 1 141 ? -2.389 49.243 60.841 1.00 18.35 139 THR B C 1
ATOM 3033 O O . THR B 1 141 ? -3.005 50.124 61.440 1.00 23.15 139 THR B O 1
ATOM 3037 N N . GLU B 1 142 ? -1.672 48.306 61.455 1.00 19.55 140 GLU B N 1
ATOM 3038 C CA . GLU B 1 142 ? -1.378 48.334 62.877 1.00 20.69 140 GLU B CA 1
ATOM 3039 C C . GLU B 1 142 ? 0.126 48.180 63.031 1.00 19.21 140 GLU B C 1
ATOM 3040 O O . GLU B 1 142 ? 0.740 47.369 62.333 1.00 20.44 140 GLU B O 1
ATOM 3042 N N . VAL B 1 143 ? 0.727 48.967 63.916 1.00 19.84 141 VAL B N 1
ATOM 3043 C CA . VAL B 1 143 ? 2.174 48.931 64.095 1.00 17.49 141 VAL B CA 1
ATOM 3044 C C . VAL B 1 143 ? 2.506 48.431 65.493 1.00 16.82 141 VAL B C 1
ATOM 3045 O O . VAL B 1 143 ? 1.813 48.737 66.471 1.00 18.15 141 VAL B O 1
ATOM 3049 N N . PHE B 1 144 ? 3.577 47.655 65.572 1.00 16.08 142 PHE B N 1
ATOM 3050 C CA . PHE B 1 144 ? 4.096 47.087 66.806 1.00 17.43 142 PHE B CA 1
ATOM 3051 C C . PHE B 1 144 ? 5.576 47.414 66.860 1.00 16.72 142 PHE B C 1
ATOM 3052 O O . PHE B 1 144 ? 6.253 47.334 65.837 1.00 15.17 142 PHE B O 1
ATOM 3060 N N . THR B 1 145 ? 6.080 47.802 68.033 1.00 17.52 143 THR B N 1
ATOM 3061 C CA . THR B 1 145 ? 7.458 48.268 68.128 1.00 16.37 143 THR B CA 1
ATOM 3062 C C . THR B 1 145 ? 8.215 47.535 69.231 1.00 18.26 143 THR B C 1
ATOM 3063 O O . THR B 1 145 ? 7.654 47.196 70.280 1.00 16.38 143 THR B O 1
ATOM 3067 N N . VAL B 1 146 ? 9.507 47.308 68.984 1.00 15.65 144 VAL B N 1
ATOM 3068 C CA . VAL B 1 146 ? 10.409 46.679 69.947 1.00 16.97 144 VAL B CA 1
ATOM 3069 C C . VAL B 1 146 ? 11.748 47.405 69.901 1.00 14.67 144 VAL B C 1
ATOM 3070 O O . VAL B 1 146 ? 12.290 47.632 68.816 1.00 15.88 144 VAL B O 1
ATOM 3074 N N . ALA B 1 147 ? 12.296 47.750 71.072 1.00 14.78 145 ALA B N 1
ATOM 3075 C CA . ALA B 1 147 ? 13.658 48.272 71.163 1.00 18.62 145 ALA B CA 1
ATOM 3076 C C . ALA B 1 147 ? 14.651 47.117 71.264 1.00 15.97 145 ALA B C 1
ATOM 3077 O O . ALA B 1 147 ? 14.395 46.128 71.958 1.00 17.12 145 ALA B O 1
ATOM 3079 N N . CYS B 1 148 ? 15.799 47.250 70.592 1.00 15.55 146 CYS B N 1
ATOM 3080 C CA . CYS B 1 148 ? 16.828 46.204 70.577 1.00 13.74 146 CYS B CA 1
ATOM 3081 C C . CYS B 1 148 ? 18.180 46.786 70.983 1.00 15.63 146 CYS B C 1
ATOM 3082 O O . CYS B 1 148 ? 19.116 46.808 70.177 1.00 17.13 146 CYS B O 1
ATOM 3085 N N . PRO B 1 149 ? 18.327 47.239 72.239 1.00 16.52 147 PRO B N 1
ATOM 3086 C CA . PRO B 1 149 ? 19.514 48.049 72.587 1.00 16.72 147 PRO B CA 1
ATOM 3087 C C . PRO B 1 149 ? 20.866 47.387 72.329 1.00 18.70 147 PRO B C 1
ATOM 3088 O O . PRO B 1 149 ? 21.804 48.080 71.898 1.00 18.05 147 PRO B O 1
ATOM 3092 N N . ARG B 1 150 ? 21.012 46.077 72.566 1.00 18.68 148 ARG B N 1
ATOM 3093 C CA . ARG B 1 150 ? 22.330 45.467 72.411 1.00 16.97 148 ARG B CA 1
ATOM 3094 C C . ARG B 1 150 ? 22.719 45.215 70.954 1.00 16.80 148 ARG B C 1
ATOM 3095 O O . ARG B 1 150 ? 23.886 44.904 70.694 1.00 16.46 148 ARG B O 1
ATOM 3103 N N . PHE B 1 151 ? 21.791 45.347 69.995 1.00 16.36 149 PHE B N 1
ATOM 3104 C CA . PHE B 1 151 ? 22.130 45.079 68.598 1.00 16.86 149 PHE B CA 1
ATOM 3105 C C . PHE B 1 151 ? 23.291 45.954 68.114 1.00 16.78 149 PHE B C 1
ATOM 3106 O O . PHE B 1 151 ? 24.150 45.486 67.358 1.00 16.30 149 PHE B O 1
ATOM 3114 N N . VAL B 1 152 ? 23.318 47.233 68.504 1.00 14.56 150 VAL B N 1
ATOM 3115 C CA . VAL B 1 152 ? 24.369 48.131 68.011 1.00 15.89 150 VAL B CA 1
ATOM 3116 C C . VAL B 1 152 ? 25.753 47.607 68.399 1.00 18.75 150 VAL B C 1
ATOM 3117 O O . VAL B 1 152 ? 26.671 47.551 67.569 1.00 17.42 150 VAL B O 1
ATOM 3121 N N . ASP B 1 153 ? 25.915 47.210 69.664 1.00 17.57 151 ASP B N 1
ATOM 3122 C CA . ASP B 1 153 ? 27.169 46.620 70.138 1.00 17.26 151 ASP B CA 1
ATOM 3123 C C . ASP B 1 153 ? 27.549 45.386 69.326 1.00 16.04 151 ASP B C 1
ATOM 3124 O O . ASP B 1 153 ? 28.703 45.235 68.896 1.00 17.76 151 ASP B O 1
ATOM 3129 N N . PHE B 1 154 ? 26.597 44.471 69.125 1.00 16.30 152 PHE B N 1
ATOM 3130 C CA . PHE B 1 154 ? 26.920 43.262 68.374 1.00 18.24 152 PHE B CA 1
ATOM 3131 C C . PHE B 1 154 ? 27.347 43.592 66.953 1.00 16.97 152 PHE B C 1
ATOM 3132 O O . PHE B 1 154 ? 28.301 42.998 66.430 1.00 18.32 152 PHE B O 1
ATOM 3140 N N . VAL B 1 155 ? 26.665 44.539 66.308 1.00 16.44 153 VAL B N 1
ATOM 3141 C CA . VAL B 1 155 ? 27.073 44.903 64.955 1.00 14.02 153 VAL B CA 1
ATOM 3142 C C . VAL B 1 155 ? 28.474 45.506 64.954 1.00 15.94 153 VAL B C 1
ATOM 3143 O O . VAL B 1 155 ? 29.306 45.182 64.092 1.00 18.17 153 VAL B O 1
ATOM 3147 N N . GLU B 1 156 ? 28.760 46.406 65.902 1.00 16.22 154 GLU B N 1
ATOM 3148 C CA . GLU B 1 156 ? 30.056 47.076 65.857 1.00 17.48 154 GLU B CA 1
ATOM 3149 C C . GLU B 1 156 ? 31.194 46.101 66.140 1.00 19.27 154 GLU B C 1
ATOM 3150 O O . GLU B 1 156 ? 32.278 46.244 65.565 1.00 20.68 154 GLU B O 1
ATOM 3156 N N . ARG B 1 157 ? 30.963 45.095 66.987 1.00 16.40 155 ARG B N 1
ATOM 3157 C CA . ARG B 1 157 ? 31.957 44.060 67.236 1.00 20.86 155 ARG B CA 1
ATOM 3158 C C . ARG B 1 157 ? 32.015 43.014 66.129 1.00 22.51 155 ARG B C 1
ATOM 3159 O O . ARG B 1 157 ? 32.919 42.173 66.139 1.00 23.98 155 ARG B O 1
ATOM 3167 N N . GLY B 1 158 ? 31.081 43.039 65.183 1.00 19.05 156 GLY B N 1
ATOM 3168 C CA . GLY B 1 158 ? 31.118 42.092 64.090 1.00 18.87 156 GLY B CA 1
ATOM 3169 C C . GLY B 1 158 ? 30.571 40.728 64.428 1.00 22.05 156 GLY B C 1
ATOM 3170 O O . GLY B 1 158 ? 30.995 39.731 63.830 1.00 19.92 156 GLY B O 1
ATOM 3171 N N . VAL B 1 159 ? 29.646 40.650 65.383 1.00 18.54 157 VAL B N 1
ATOM 3172 C CA . VAL B 1 159 ? 29.002 39.396 65.751 1.00 18.05 157 VAL B CA 1
ATOM 3173 C C . VAL B 1 159 ? 27.560 39.446 65.270 1.00 21.10 157 VAL B C 1
ATOM 3174 O O . VAL B 1 159 ? 26.669 39.946 65.971 1.00 18.58 157 VAL B O 1
ATOM 3178 N N . THR B 1 160 ? 27.317 38.915 64.073 1.00 17.22 158 THR B N 1
ATOM 3179 C CA . THR B 1 160 ? 26.026 39.061 63.411 1.00 16.49 158 THR B CA 1
ATOM 3180 C C . THR B 1 160 ? 25.513 37.722 62.888 1.00 17.95 158 THR B C 1
ATOM 3181 O O . THR B 1 160 ? 24.662 37.689 61.993 1.00 17.76 158 THR B O 1
ATOM 3185 N N . SER B 1 161 ? 26.019 36.623 63.435 1.00 17.37 159 SER B N 1
ATOM 3186 C CA . SER B 1 161 ? 25.507 35.281 63.191 1.00 15.39 159 SER B CA 1
ATOM 3187 C C . SER B 1 161 ? 25.958 34.416 64.356 1.00 15.82 159 SER B C 1
ATOM 3188 O O . SER B 1 161 ? 26.804 34.819 65.159 1.00 17.62 159 SER B O 1
ATOM 3191 N N . GLY B 1 162 ? 25.382 33.222 64.441 1.00 17.79 160 GLY B N 1
ATOM 3192 C CA . GLY B 1 162 ? 25.706 32.290 65.505 1.00 18.70 160 GLY B CA 1
ATOM 3193 C C . GLY B 1 162 ? 24.669 32.303 66.615 1.00 21.97 160 GLY B C 1
ATOM 3194 O O . GLY B 1 162 ? 23.754 33.130 66.656 1.00 19.42 160 GLY B O 1
ATOM 3195 N N . ARG B 1 163 ? 24.868 31.382 67.567 1.00 23.00 161 ARG B N 1
ATOM 3196 C CA . ARG B 1 163 ? 23.818 31.058 68.529 1.00 21.00 161 ARG B CA 1
ATOM 3197 C C . ARG B 1 163 ? 23.580 32.191 69.520 1.00 19.92 161 ARG B C 1
ATOM 3198 O O . ARG B 1 163 ? 22.437 32.426 69.931 1.00 21.12 161 ARG B O 1
ATOM 3200 N N . GLN B 1 164 ? 24.638 32.902 69.915 1.00 21.00 162 GLN B N 1
ATOM 3201 C CA . GLN B 1 164 ? 24.487 33.934 70.935 1.00 19.45 162 GLN B CA 1
ATOM 3202 C C . GLN B 1 164 ? 23.624 35.080 70.433 1.00 21.19 162 GLN B C 1
ATOM 3203 O O . GLN B 1 164 ? 22.683 35.501 71.108 1.00 19.56 162 GLN B O 1
ATOM 3209 N N . VAL B 1 165 ? 23.942 35.613 69.254 1.00 18.33 163 VAL B N 1
ATOM 3210 C CA . VAL B 1 165 ? 23.170 36.750 68.767 1.00 17.70 163 VAL B CA 1
ATOM 3211 C C . VAL B 1 165 ? 21.779 36.302 68.324 1.00 17.92 163 VAL B C 1
ATOM 3212 O O . VAL B 1 165 ? 20.812 37.067 68.425 1.00 17.10 163 VAL B O 1
ATOM 3216 N N . LEU B 1 166 ? 21.640 35.065 67.835 1.00 16.24 164 LEU B N 1
ATOM 3217 C CA . LEU B 1 166 ? 20.305 34.571 67.517 1.00 17.59 164 LEU B CA 1
ATOM 3218 C C . LEU B 1 166 ? 19.432 34.529 68.767 1.00 21.02 164 LEU B C 1
ATOM 3219 O O . LEU B 1 166 ? 18.265 34.937 68.732 1.00 18.37 164 LEU B O 1
ATOM 3224 N N . GLY B 1 167 ? 19.981 34.046 69.886 1.00 17.19 165 GLY B N 1
ATOM 3225 C CA . GLY B 1 167 ? 19.208 34.035 71.121 1.00 18.80 165 GLY B CA 1
ATOM 3226 C C . GLY B 1 167 ? 18.804 35.431 71.566 1.00 19.03 165 GLY B C 1
ATOM 3227 O O . GLY B 1 167 ? 17.683 35.645 72.036 1.00 19.92 165 GLY B O 1
ATOM 3228 N N . LEU B 1 168 ? 19.720 36.395 71.437 1.00 17.60 166 LEU B N 1
ATOM 3229 C CA . LEU B 1 168 ? 19.408 37.790 71.748 1.00 17.14 166 LEU B CA 1
ATOM 3230 C C . LEU B 1 168 ? 18.281 38.308 70.866 1.00 17.80 166 LEU B C 1
ATOM 3231 O O . LEU B 1 168 ? 17.336 38.950 71.342 1.00 16.90 166 LEU B O 1
ATOM 3236 N N . ALA B 1 169 ? 18.390 38.071 69.564 1.00 16.20 167 ALA B N 1
ATOM 3237 C CA . ALA B 1 169 ? 17.344 38.514 68.651 1.00 16.63 167 ALA B CA 1
ATOM 3238 C C . ALA B 1 169 ? 16.005 37.861 68.988 1.00 15.26 167 ALA B C 1
ATOM 3239 O O . ALA B 1 169 ? 14.965 38.521 68.958 1.00 15.70 167 ALA B O 1
ATOM 3241 N N . GLU B 1 170 ? 16.013 36.571 69.331 1.00 15.95 168 GLU B N 1
ATOM 3242 C CA . GLU B 1 170 ? 14.755 35.885 69.618 1.00 16.10 168 GLU B CA 1
ATOM 3243 C C . GLU B 1 170 ? 14.049 36.517 70.811 1.00 16.28 168 GLU B C 1
ATOM 3244 O O . GLU B 1 170 ? 12.825 36.706 70.791 1.00 19.16 168 GLU B O 1
ATOM 3250 N N . GLY B 1 171 ? 14.812 36.880 71.845 1.00 15.92 169 GLY B N 1
ATOM 3251 C CA . GLY B 1 171 ? 14.215 37.511 73.010 1.00 17.75 169 GLY B CA 1
ATOM 3252 C C . GLY B 1 171 ? 13.575 38.849 72.686 1.00 17.36 169 GLY B C 1
ATOM 3253 O O . GLY B 1 171 ? 12.474 39.150 73.151 1.00 15.66 169 GLY B O 1
ATOM 3254 N N . TYR B 1 172 ? 14.272 39.681 71.905 1.00 16.47 170 TYR B N 1
ATOM 3255 C CA . TYR B 1 172 ? 13.724 40.975 71.523 1.00 14.48 170 TYR B CA 1
ATOM 3256 C C . TYR B 1 172 ? 12.489 40.812 70.653 1.00 19.00 170 TYR B C 1
ATOM 3257 O O . TYR B 1 172 ? 11.497 41.529 70.830 1.00 16.14 170 TYR B O 1
ATOM 3266 N N . LEU B 1 173 ? 12.551 39.895 69.683 1.00 15.35 171 LEU B N 1
ATOM 3267 C CA . LEU B 1 173 ? 11.583 39.841 68.596 1.00 14.87 171 LEU B CA 1
ATOM 3268 C C . LEU B 1 173 ? 10.314 39.071 68.945 1.00 17.70 171 LEU B C 1
ATOM 3269 O O . LEU B 1 173 ? 9.326 39.171 68.208 1.00 18.28 171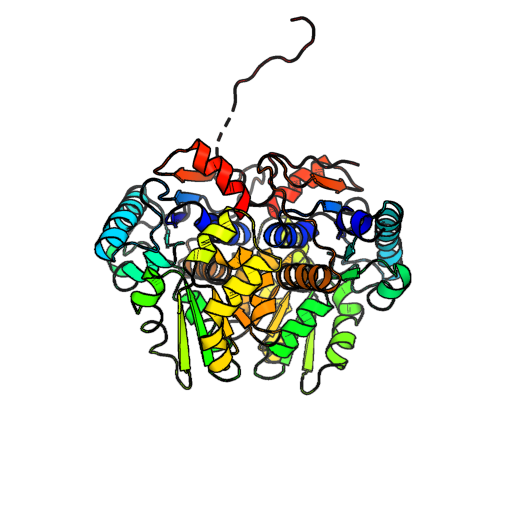 LEU B O 1
ATOM 3274 N N . GLU B 1 174 ? 10.310 38.309 70.034 1.00 14.72 172 GLU B N 1
ATOM 3275 C CA . GLU B 1 174 ? 9.151 37.476 70.342 1.00 18.75 172 GLU B CA 1
ATOM 3276 C C . GLU B 1 174 ? 7.823 38.232 70.344 1.00 19.54 172 GLU B C 1
ATOM 3277 O O . GLU B 1 174 ? 6.846 37.693 69.794 1.00 17.73 172 GLU B O 1
ATOM 3283 N N . PRO B 1 175 ? 7.699 39.432 70.933 1.00 17.55 173 PRO B N 1
ATOM 3284 C CA . PRO B 1 175 ? 6.404 40.131 70.876 1.00 18.71 173 PRO B CA 1
ATOM 3285 C C . PRO B 1 175 ? 5.951 40.454 69.464 1.00 15.53 173 PRO B C 1
ATOM 3286 O O . PRO B 1 175 ? 4.740 40.513 69.214 1.00 16.50 173 PRO B O 1
ATOM 3290 N N . LEU B 1 176 ? 6.882 40.676 68.528 1.00 16.43 174 LEU B N 1
ATOM 3291 C CA . LEU B 1 176 ? 6.473 40.911 67.147 1.00 16.57 174 LEU B CA 1
ATOM 3292 C C . LEU B 1 176 ? 6.011 39.627 66.484 1.00 19.69 174 LEU B C 1
ATOM 3293 O O . LEU B 1 176 ? 5.108 39.658 65.641 1.00 19.06 174 LEU B O 1
ATOM 3298 N N . GLN B 1 177 ? 6.636 38.503 66.832 1.00 17.18 175 GLN B N 1
ATOM 3299 C CA . GLN B 1 177 ? 6.169 37.220 66.329 1.00 19.73 175 GLN B CA 1
ATOM 3300 C C . GLN B 1 177 ? 4.776 36.924 66.854 1.00 19.83 175 GLN B C 1
ATOM 3301 O O . GLN B 1 177 ? 3.899 36.468 66.105 1.00 18.64 17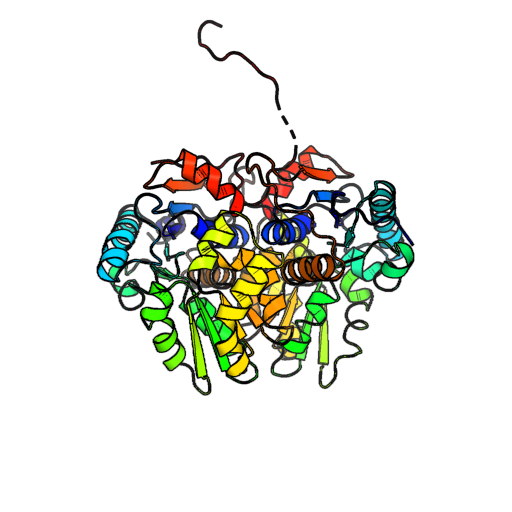5 GLN B O 1
ATOM 3307 N N . LEU B 1 178 ? 4.550 37.197 68.138 1.00 17.90 176 LEU B N 1
ATOM 3308 C CA . LEU B 1 178 ? 3.236 36.962 68.719 1.00 21.82 176 LEU B CA 1
ATOM 3309 C C . LEU B 1 178 ? 2.181 37.832 68.050 1.00 20.81 176 LEU B C 1
ATOM 3310 O O . LEU B 1 178 ? 1.045 37.388 67.831 1.00 18.78 176 LEU B O 1
ATOM 3315 N N . ALA B 1 179 ? 2.543 39.067 67.691 1.00 16.80 177 ALA B N 1
ATOM 3316 C CA . ALA B 1 179 ? 1.624 39.969 67.008 1.00 17.83 177 ALA B CA 1
ATOM 3317 C C . ALA B 1 179 ? 1.439 39.630 65.533 1.00 19.40 177 ALA B C 1
ATOM 3318 O O . ALA B 1 179 ? 0.605 40.262 64.876 1.00 22.32 177 ALA B O 1
ATOM 3320 N N . GLU B 1 180 ? 2.189 38.652 65.011 1.00 18.24 178 GLU B N 1
ATOM 3321 C CA . GLU B 1 180 ? 2.061 38.168 63.634 1.00 20.82 178 GLU B CA 1
ATOM 3322 C C . GLU B 1 180 ? 2.286 39.275 62.603 1.00 17.83 178 GLU B C 1
ATOM 3323 O O . GLU B 1 180 ? 1.588 39.352 61.592 1.00 18.62 178 GLU B O 1
ATOM 3329 N N . VAL B 1 181 ? 3.291 40.125 62.839 1.00 18.73 179 VAL B N 1
ATOM 3330 C CA . VAL B 1 181 ? 3.652 41.091 61.807 1.00 14.92 179 VAL B CA 1
ATOM 3331 C C . VAL B 1 181 ? 4.203 40.341 60.593 1.00 17.51 179 VAL B C 1
ATOM 3332 O O . VAL B 1 181 ? 4.807 39.268 60.718 1.00 15.87 179 VAL B O 1
ATOM 3336 N N . ASP B 1 182 ? 3.989 40.908 59.401 1.00 14.47 180 ASP B N 1
ATOM 3337 C CA . ASP B 1 182 ? 4.558 40.319 58.193 1.00 14.75 180 ASP B CA 1
ATOM 3338 C C . ASP B 1 182 ? 5.555 41.242 57.514 1.00 15.32 180 ASP B C 1
ATOM 3339 O O . ASP B 1 182 ? 6.036 40.917 56.424 1.00 16.32 180 ASP B O 1
ATOM 3344 N N . THR B 1 183 ? 5.868 42.375 58.142 1.00 16.12 181 THR B N 1
ATOM 3345 C CA . THR B 1 183 ? 6.768 43.394 57.625 1.00 17.65 181 THR B CA 1
ATOM 3346 C C . THR B 1 183 ? 7.506 43.971 58.824 1.00 15.57 181 THR B C 1
ATOM 3347 O O . THR B 1 183 ? 6.894 44.188 59.870 1.00 16.91 181 THR B O 1
ATOM 3351 N N . LEU B 1 184 ? 8.815 44.181 58.688 1.00 16.26 182 LEU B N 1
ATOM 3352 C CA . LEU B 1 184 ? 9.639 44.637 59.809 1.00 13.08 182 LEU B CA 1
ATOM 3353 C C . LEU B 1 184 ? 10.579 45.729 59.329 1.00 12.72 182 LEU B C 1
ATOM 3354 O O . LEU B 1 184 ? 11.445 45.469 58.490 1.00 14.20 182 LEU B O 1
ATOM 3359 N N . VAL B 1 185 ? 10.401 46.948 59.847 1.00 13.01 183 VAL B N 1
ATOM 3360 C CA . VAL B 1 185 ? 11.301 48.057 59.531 1.00 13.20 183 VAL B CA 1
ATOM 3361 C C . VAL B 1 185 ? 12.570 47.936 60.365 1.00 16.48 183 VAL B C 1
ATOM 3362 O O . VAL B 1 185 ? 12.516 47.879 61.601 1.00 15.42 183 VAL B O 1
ATOM 3366 N N . LEU B 1 186 ? 13.720 47.949 59.690 1.00 13.20 184 LEU B N 1
ATOM 3367 C CA . LEU B 1 186 ? 15.024 47.960 60.353 1.00 13.46 184 LEU B CA 1
ATOM 3368 C C . LEU B 1 186 ? 15.373 49.412 60.682 1.00 14.50 184 LEU B C 1
ATOM 3369 O O . LEU B 1 186 ? 16.090 50.098 59.946 1.00 14.49 184 LEU B O 1
ATOM 3374 N N . GLY B 1 187 ? 14.836 49.883 61.808 1.00 14.27 185 GLY B N 1
ATOM 3375 C CA . GLY B 1 187 ? 14.861 51.297 62.151 1.00 14.46 185 GLY B CA 1
ATOM 3376 C C . GLY B 1 187 ? 16.106 51.775 62.873 1.00 13.31 185 GLY B C 1
ATOM 3377 O O . GLY B 1 187 ? 16.023 52.471 63.894 1.00 14.52 185 GLY B O 1
ATOM 3378 N N . CYS B 1 188 ? 17.270 51.430 62.330 1.00 13.11 186 CYS B N 1
ATOM 3379 C CA . CYS B 1 188 ? 18.541 51.790 62.942 1.00 14.74 186 CYS B CA 1
ATOM 3380 C C . CYS B 1 188 ? 19.624 51.621 61.891 1.00 12.52 186 CYS B C 1
ATOM 3381 O O . CYS B 1 188 ? 19.568 50.666 61.109 1.00 14.30 186 CYS B O 1
ATOM 3384 N N . THR B 1 189 ? 20.605 52.537 61.892 1.00 12.98 187 THR B N 1
ATOM 3385 C CA . THR B 1 189 ? 21.686 52.513 60.901 1.00 16.17 187 THR B CA 1
ATOM 3386 C C . THR B 1 189 ? 22.415 51.178 60.881 1.00 15.42 187 THR B C 1
ATOM 3387 O O . THR B 1 189 ? 22.941 50.772 59.837 1.00 14.93 187 THR B O 1
ATOM 3391 N N . HIS B 1 190 ? 22.512 50.515 62.035 1.00 12.65 188 HIS B N 1
ATOM 3392 C CA . HIS B 1 190 ? 23.348 49.324 62.146 1.00 15.49 188 HIS B CA 1
ATOM 3393 C C . HIS B 1 190 ? 22.650 48.056 61.672 1.00 15.85 188 HIS B C 1
ATOM 3394 O O . HIS B 1 190 ? 23.320 47.042 61.450 1.00 15.95 188 HIS B O 1
ATOM 3401 N N . TYR B 1 191 ? 21.333 48.071 61.537 1.00 17.56 189 TYR B N 1
ATOM 3402 C CA . TYR B 1 191 ? 20.622 46.803 61.419 1.00 14.21 189 TYR B CA 1
ATOM 3403 C C . TYR B 1 191 ? 20.687 46.146 60.033 1.00 17.23 189 TYR B C 1
ATOM 3404 O O . TYR B 1 191 ? 20.458 44.932 59.952 1.00 16.82 189 TYR B O 1
ATOM 3413 N N . PRO B 1 192 ? 21.006 46.852 58.933 1.00 17.50 190 PRO B N 1
ATOM 3414 C CA . PRO B 1 192 ? 21.267 46.116 57.680 1.00 17.06 190 PRO B CA 1
ATOM 3415 C C . PRO B 1 192 ? 22.297 45.010 57.841 1.00 18.04 190 PRO B C 1
ATOM 3416 O O . PRO B 1 192 ? 22.206 43.986 57.154 1.00 18.29 190 PRO B O 1
ATOM 3420 N N . MET B 1 193 ? 23.278 45.185 58.735 1.00 16.54 191 MET B N 1
ATOM 3421 C CA . MET B 1 193 ? 24.273 44.143 58.969 1.00 16.50 191 MET B CA 1
ATOM 3422 C C . MET B 1 193 ? 23.707 42.939 59.717 1.00 18.97 191 MET B C 1
ATOM 3423 O O . MET B 1 193 ? 24.395 41.913 59.825 1.00 20.38 191 MET B O 1
ATOM 3428 N N . LEU B 1 194 ? 22.494 43.039 60.255 1.00 16.95 192 LEU B N 1
ATOM 3429 C CA . LEU B 1 194 ? 21.847 41.936 60.954 1.00 14.85 192 LEU B CA 1
ATOM 3430 C C . LEU B 1 194 ? 20.697 41.347 60.155 1.00 17.94 192 LEU B C 1
ATOM 3431 O O . LEU B 1 194 ? 19.942 40.535 60.691 1.00 18.06 192 LEU B O 1
ATOM 3436 N N . SER B 1 195 ? 20.538 41.738 58.887 1.00 14.84 193 SER B N 1
ATOM 3437 C CA . SER B 1 195 ? 19.329 41.347 58.172 1.00 16.88 193 SER B CA 1
ATOM 3438 C C . SER B 1 195 ? 19.241 39.828 58.001 1.00 15.50 193 SER B C 1
ATOM 3439 O O . SER B 1 195 ? 18.153 39.251 58.100 1.00 17.04 193 SER B O 1
ATOM 3442 N N . GLY B 1 196 ? 20.373 39.159 57.769 1.00 15.52 194 GLY B N 1
ATOM 3443 C CA . GLY B 1 196 ? 20.338 37.708 57.626 1.00 14.26 194 GLY B CA 1
ATOM 3444 C C . GLY B 1 196 ? 19.925 37.024 58.916 1.00 12.70 194 GLY B C 1
ATOM 3445 O O . GLY B 1 196 ? 19.133 36.074 58.908 1.00 15.70 194 GLY B O 1
ATOM 3446 N N . LEU B 1 197 ? 20.452 37.505 60.038 1.00 15.10 195 LEU B N 1
ATOM 3447 C CA . LEU B 1 197 ? 20.128 36.935 61.339 1.00 15.83 195 LEU B CA 1
ATOM 3448 C C . LEU B 1 197 ? 18.680 37.219 61.720 1.00 17.99 195 LEU B C 1
ATOM 3449 O O . LEU B 1 197 ? 17.971 36.328 62.209 1.00 15.32 195 LEU B O 1
ATOM 3454 N N . ILE B 1 198 ? 18.221 38.451 61.490 1.00 16.22 196 ILE B N 1
ATOM 3455 C CA . ILE B 1 198 ? 16.828 38.800 61.764 1.00 14.24 196 ILE B CA 1
ATOM 3456 C C . ILE B 1 198 ? 15.883 38.017 60.858 1.00 16.58 196 ILE B C 1
ATOM 3457 O O . ILE B 1 198 ? 14.809 37.583 61.285 1.00 17.22 196 ILE B O 1
ATOM 3462 N N . GLN B 1 199 ? 16.260 37.822 59.594 1.00 14.82 197 GLN B N 1
ATOM 3463 C CA . GLN B 1 199 ? 15.415 37.022 58.713 1.00 17.77 197 GLN B CA 1
ATOM 3464 C C . GLN B 1 199 ? 15.318 35.584 59.206 1.00 16.17 197 GLN B C 1
ATOM 3465 O O . GLN B 1 199 ? 14.244 34.980 59.170 1.00 15.65 197 GLN B O 1
ATOM 3471 N N . LEU B 1 200 ? 16.434 35.024 59.675 1.00 17.70 198 LEU B N 1
ATOM 3472 C CA . LEU B 1 200 ? 16.412 33.685 60.250 1.00 19.38 198 LEU B CA 1
ATOM 3473 C C . LEU B 1 200 ? 15.433 33.596 61.418 1.00 23.01 198 LEU B C 1
ATOM 3474 O O . LEU B 1 200 ? 14.684 32.620 61.538 1.00 21.78 198 LEU B O 1
ATOM 3479 N N . ALA B 1 201 ? 15.425 34.612 62.286 1.00 17.43 199 ALA B N 1
ATOM 3480 C CA . ALA B 1 201 ? 14.558 34.593 63.464 1.00 21.45 199 ALA B CA 1
ATOM 3481 C C . ALA B 1 201 ? 13.094 34.789 63.093 1.00 20.70 199 ALA B C 1
ATOM 3482 O O . ALA B 1 201 ? 12.210 34.204 63.721 1.00 19.71 199 ALA B O 1
ATOM 3484 N N . MET B 1 202 ? 12.816 35.631 62.095 1.00 17.88 200 MET B N 1
ATOM 3485 C CA . MET B 1 202 ? 11.438 35.986 61.766 1.00 17.61 200 MET B CA 1
ATOM 3486 C C . MET B 1 202 ? 10.796 35.041 60.762 1.00 16.78 200 MET B C 1
ATOM 3487 O O . MET B 1 202 ? 9.562 35.014 60.658 1.00 18.95 200 MET B O 1
ATOM 3492 N N . GLY B 1 203 ? 11.580 34.267 60.024 1.00 20.15 201 GLY B N 1
ATOM 3493 C CA . GLY B 1 203 ? 11.023 33.375 59.029 1.00 18.97 201 GLY B CA 1
ATOM 3494 C C . GLY B 1 203 ? 10.792 34.071 57.698 1.00 25.29 201 GLY B C 1
ATOM 3495 O O . GLY B 1 203 ? 10.924 35.285 57.552 1.00 22.22 201 GLY B O 1
ATOM 3496 N N . ASP B 1 204 ? 10.410 33.275 56.704 1.00 25.02 202 ASP B N 1
ATOM 3497 C CA . ASP B 1 204 ? 10.423 33.765 55.331 1.00 31.72 202 ASP B CA 1
ATOM 3498 C C . ASP B 1 204 ? 9.206 34.600 54.958 1.00 28.01 202 ASP B C 1
ATOM 3499 O O . ASP B 1 204 ? 9.206 35.212 53.885 1.00 31.75 202 ASP B O 1
ATOM 3504 N N . ASN B 1 205 ? 8.178 34.651 55.798 1.00 22.17 203 ASN B N 1
ATOM 3505 C CA . ASN B 1 205 ? 6.990 35.423 55.474 1.00 24.41 203 ASN B CA 1
ATOM 3506 C C . ASN B 1 205 ? 7.050 36.854 55.988 1.00 29.85 203 ASN B C 1
ATOM 3507 O O . ASN B 1 205 ? 6.033 37.559 55.934 1.00 24.53 203 ASN B O 1
ATOM 3512 N N . VAL B 1 206 ? 8.196 37.297 56.503 1.00 21.06 204 VAL B N 1
ATOM 3513 C CA . VAL B 1 206 ? 8.330 38.648 57.038 1.00 16.29 204 VAL B CA 1
ATOM 3514 C C . VAL B 1 206 ? 9.231 39.447 56.106 1.00 16.94 204 VAL B C 1
ATOM 3515 O O . VAL B 1 206 ? 10.382 39.071 55.859 1.00 18.49 204 VAL B O 1
ATOM 3519 N N . THR B 1 207 ? 8.704 40.557 55.594 1.00 15.44 205 THR B N 1
ATOM 3520 C CA . THR B 1 207 ? 9.448 41.442 54.709 1.00 14.56 205 THR B CA 1
ATOM 3521 C C . THR B 1 207 ? 10.248 42.442 55.532 1.00 16.98 205 THR B C 1
ATOM 3522 O O . THR B 1 207 ? 9.656 43.290 56.211 1.00 15.54 205 THR B O 1
ATOM 3526 N N . LEU B 1 208 ? 11.580 42.373 55.444 1.00 17.33 206 LEU B N 1
ATOM 3527 C CA . LEU B 1 208 ? 12.437 43.360 56.092 1.00 15.98 206 LEU B CA 1
ATOM 3528 C C . LEU B 1 208 ? 12.574 44.596 55.215 1.00 14.91 206 LEU B C 1
ATOM 3529 O O . LEU B 1 208 ? 12.734 44.487 54.001 1.00 17.01 206 LEU B O 1
ATOM 3534 N N . VAL B 1 209 ? 12.526 45.776 55.836 1.00 14.22 207 VAL B N 1
ATOM 3535 C CA . VAL B 1 209 ? 12.654 47.048 55.124 1.00 13.65 207 VAL B CA 1
ATOM 3536 C C . VAL B 1 209 ? 13.873 47.778 55.676 1.00 13.24 207 VAL B C 1
ATOM 3537 O O . VAL B 1 209 ? 13.915 48.102 56.868 1.00 15.62 207 VAL B O 1
ATOM 3541 N N . SER B 1 210 ? 14.850 48.043 54.813 1.00 14.98 208 SER B N 1
ATOM 3542 C CA . SER B 1 210 ? 16.095 48.717 55.193 1.00 13.16 208 SER B CA 1
ATOM 3543 C C . SER B 1 210 ? 15.912 50.231 55.141 1.00 15.76 208 SER B C 1
ATOM 3544 O O . SER B 1 210 ? 15.472 50.763 54.120 1.00 15.93 208 SER B O 1
ATOM 3547 N N . SER B 1 211 ? 16.275 50.923 56.229 1.00 13.83 209 SER B N 1
ATOM 3548 C CA . SER B 1 211 ? 16.243 52.381 56.201 1.00 14.64 209 SER B CA 1
ATOM 3549 C C . SER B 1 211 ? 17.217 52.930 55.161 1.00 14.92 209 SER B C 1
ATOM 3550 O O . SER B 1 211 ? 16.901 53.898 54.463 1.00 15.88 209 SER B O 1
ATOM 3553 N N . ALA B 1 212 ? 18.390 52.308 55.019 1.00 14.87 210 ALA B N 1
ATOM 3554 C CA . ALA B 1 212 ? 19.395 52.844 54.105 1.00 14.52 210 ALA B CA 1
ATOM 3555 C C . ALA B 1 212 ? 18.910 52.781 52.663 1.00 14.92 210 ALA B C 1
ATOM 3556 O O . ALA B 1 212 ? 19.038 53.749 51.907 1.00 14.27 210 ALA B O 1
ATOM 3558 N N . GLU B 1 213 ? 18.351 51.643 52.265 1.00 14.00 211 GLU B N 1
ATOM 3559 C CA . GLU B 1 213 ? 17.917 51.490 50.878 1.00 15.43 211 GLU B CA 1
ATOM 3560 C C . GLU B 1 213 ? 16.760 52.434 50.548 1.00 15.38 211 GLU B C 1
ATOM 3561 O O . GLU B 1 213 ? 16.776 53.108 49.510 1.00 13.52 211 GLU B O 1
ATOM 3567 N N . GLU B 1 214 ? 15.758 52.527 51.425 1.00 13.80 212 GLU B N 1
ATOM 3568 C CA . GLU B 1 214 ? 14.600 53.355 51.087 1.00 13.87 212 GLU B CA 1
ATOM 3569 C C . GLU B 1 214 ? 14.960 54.838 51.080 1.00 15.69 212 GLU B C 1
ATOM 3570 O O . GLU B 1 214 ? 14.437 55.599 50.259 1.00 14.77 212 GLU B O 1
ATOM 3576 N N . THR B 1 215 ? 15.862 55.258 51.967 1.00 14.12 213 THR B N 1
ATOM 3577 C CA . THR B 1 215 ? 16.282 56.657 52.003 1.00 14.37 213 THR B CA 1
ATOM 3578 C C . THR B 1 215 ? 17.145 57.011 50.795 1.00 15.47 213 THR B C 1
ATOM 3579 O O . THR B 1 215 ? 17.021 58.111 50.237 1.00 15.40 213 THR B O 1
ATOM 3583 N N . ALA B 1 216 ? 18.031 56.101 50.379 1.00 12.83 214 ALA B N 1
ATOM 3584 C CA . ALA B 1 216 ? 18.841 56.359 49.190 1.00 13.73 214 ALA B CA 1
ATOM 3585 C C . ALA B 1 216 ? 17.953 56.570 47.971 1.00 14.28 214 ALA B C 1
ATOM 3586 O O . ALA B 1 216 ? 18.161 57.502 47.189 1.00 16.20 214 ALA B O 1
ATOM 3588 N N . LYS B 1 217 ? 16.953 55.705 47.792 1.00 14.81 215 LYS B N 1
ATOM 3589 C CA . LYS B 1 217 ? 16.038 55.864 46.666 1.00 12.68 215 LYS B CA 1
ATOM 3590 C C . LYS B 1 217 ? 15.211 57.135 46.810 1.00 17.00 215 LYS B C 1
ATOM 3591 O O . LYS B 1 217 ? 14.920 57.805 45.813 1.00 14.85 215 LYS B O 1
ATOM 3597 N N . ASP B 1 218 ? 14.806 57.465 48.042 1.00 15.12 216 ASP B N 1
ATOM 3598 C CA . ASP B 1 218 ? 14.010 58.670 48.267 1.00 15.72 216 ASP B CA 1
ATOM 3599 C C . ASP B 1 218 ? 14.805 59.918 47.905 1.00 16.01 216 ASP B C 1
ATOM 3600 O O . ASP B 1 218 ? 14.257 60.872 47.338 1.00 16.45 216 ASP B O 1
ATOM 3605 N N . LEU B 1 219 ? 16.102 59.934 48.235 1.00 15.26 217 LEU B N 1
ATOM 3606 C CA . LEU B 1 219 ? 16.922 61.101 47.914 1.00 18.40 217 LEU B CA 1
ATOM 3607 C C . LEU B 1 219 ? 17.020 61.303 46.405 1.00 15.39 217 LEU B C 1
ATOM 3608 O O . LEU B 1 219 ? 16.948 62.435 45.914 1.00 14.50 217 LEU B O 1
ATOM 3613 N N . LEU B 1 220 ? 17.174 60.211 45.649 1.00 15.52 218 LEU B N 1
ATOM 3614 C CA . LEU B 1 220 ? 17.196 60.329 44.194 1.00 14.65 218 LEU B CA 1
ATOM 3615 C C . LEU B 1 220 ? 15.885 60.920 43.674 1.00 17.11 218 LEU B C 1
ATOM 3616 O O . LEU B 1 220 ? 15.890 61.788 42.790 1.00 15.11 218 LEU B O 1
ATOM 3621 N N . ARG B 1 221 ? 14.752 60.463 44.212 1.00 14.66 219 ARG B N 1
ATOM 3622 C CA . ARG B 1 221 ? 13.457 61.009 43.813 1.00 14.54 219 ARG B CA 1
ATOM 3623 C C . ARG B 1 221 ? 13.367 62.495 44.137 1.00 17.61 219 ARG B C 1
ATOM 3624 O O . ARG B 1 221 ? 12.946 63.302 43.303 1.00 18.09 219 ARG B O 1
ATOM 3632 N N . VAL B 1 222 ? 13.743 62.870 45.364 1.00 15.32 220 VAL B N 1
ATOM 3633 C CA . VAL B 1 222 ? 13.642 64.264 45.793 1.00 15.56 220 VAL B CA 1
ATOM 3634 C C . VAL B 1 222 ? 14.498 65.162 44.904 1.00 17.08 220 VAL B C 1
ATOM 3635 O O . VAL B 1 222 ? 14.050 66.222 44.457 1.00 17.61 220 VAL B O 1
ATOM 3639 N N . LEU B 1 223 ? 15.747 64.756 44.638 1.00 16.27 221 LEU B N 1
ATOM 3640 C CA . LEU B 1 223 ? 16.606 65.575 43.785 1.00 13.88 221 LEU B CA 1
ATOM 3641 C C . LEU B 1 223 ? 16.062 65.647 42.367 1.00 18.33 221 LEU B C 1
ATOM 3642 O O . LEU B 1 223 ? 16.179 66.682 41.700 1.00 19.92 221 LEU B O 1
ATOM 3647 N N . THR B 1 224 ? 15.490 64.548 41.882 1.00 16.19 222 THR B N 1
ATOM 3648 C CA . THR B 1 224 ? 14.967 64.529 40.520 1.00 15.44 222 THR B CA 1
ATOM 3649 C C . THR B 1 224 ? 13.805 65.507 40.367 1.00 18.72 222 THR B C 1
ATOM 3650 O O . THR B 1 224 ? 13.767 66.298 39.418 1.00 19.46 222 THR B O 1
ATOM 3654 N N . GLU B 1 225 ? 12.842 65.478 41.293 1.00 18.86 223 GLU B N 1
ATOM 3655 C CA . GLU B 1 225 ? 11.675 66.334 41.092 1.00 19.02 223 GLU B CA 1
ATOM 3656 C C . GLU B 1 225 ? 11.965 67.806 41.384 1.00 18.23 223 GLU B C 1
ATOM 3657 O O . GLU B 1 225 ? 11.213 68.675 40.929 1.00 19.95 223 GLU B O 1
ATOM 3663 N N . LEU B 1 226 ? 13.042 68.110 42.104 1.00 16.54 224 LEU B N 1
ATOM 3664 C CA . LEU B 1 226 ? 13.482 69.488 42.286 1.00 17.79 224 LEU B CA 1
ATOM 3665 C C . LEU B 1 226 ? 14.495 69.933 41.238 1.00 22.99 224 LEU B C 1
ATOM 3666 O O . LEU B 1 226 ? 14.993 71.066 41.324 1.00 21.11 224 LEU B O 1
ATOM 3671 N N . ASP B 1 227 ? 14.794 69.081 40.250 1.00 17.71 225 ASP B N 1
ATOM 3672 C CA . ASP B 1 227 ? 15.803 69.368 39.227 1.00 20.35 225 ASP B CA 1
ATOM 3673 C C . ASP B 1 227 ? 17.141 69.740 39.868 1.00 22.76 225 ASP B C 1
ATOM 3674 O O . ASP B 1 227 ? 17.804 70.702 39.471 1.00 21.12 225 ASP B O 1
ATOM 3679 N N . LEU B 1 228 ? 17.532 68.982 40.896 1.00 18.87 226 LEU B N 1
ATOM 3680 C CA . LEU B 1 228 ? 18.719 69.288 41.690 1.00 18.90 226 LEU B CA 1
ATOM 3681 C C . LEU B 1 228 ? 19.839 68.274 41.508 1.00 23.21 226 LEU B C 1
ATOM 3682 O O . LEU B 1 228 ? 20.819 68.319 42.263 1.00 20.97 226 LEU B O 1
ATOM 3687 N N . LEU B 1 229 ? 19.726 67.367 40.537 1.00 18.52 227 LEU B N 1
ATOM 3688 C CA . LEU B 1 229 ? 20.786 66.390 40.323 1.00 18.36 227 LEU B CA 1
ATOM 3689 C C . LEU B 1 229 ? 22.019 67.082 39.763 1.00 22.35 227 LEU B C 1
ATOM 3690 O O . LEU B 1 229 ? 21.927 67.941 38.878 1.00 22.96 227 LEU B O 1
ATOM 3695 N N . ARG B 1 230 ? 23.173 66.715 40.295 1.00 19.51 228 ARG B N 1
ATOM 3696 C CA . ARG B 1 230 ? 24.416 67.158 39.705 1.00 22.63 228 ARG B CA 1
ATOM 3697 C C . ARG B 1 230 ? 24.520 66.579 38.302 1.00 27.71 228 ARG B C 1
ATOM 3698 O O . ARG B 1 230 ? 24.302 65.372 38.118 1.00 29.71 228 ARG B O 1
ATOM 3706 N N . PRO B 1 231 ? 24.830 67.385 37.294 1.00 29.16 229 PRO B N 1
ATOM 3707 C CA . PRO B 1 231 ? 24.919 66.843 35.935 1.00 33.95 229 PRO B CA 1
ATOM 3708 C C . PRO B 1 231 ? 26.054 65.834 35.820 1.00 34.19 229 PRO B C 1
ATOM 3709 O O . PRO B 1 231 ? 27.117 65.990 36.425 1.00 31.47 229 PRO B O 1
ATOM 3713 N N . HIS B 1 232 ? 25.794 64.770 35.074 1.00 29.30 230 HIS B N 1
ATOM 3714 C CA . HIS B 1 232 ? 26.799 63.742 34.857 1.00 27.29 230 HIS B CA 1
ATOM 3715 C C . HIS B 1 232 ? 27.967 64.339 34.078 1.00 33.73 230 HIS B C 1
ATOM 3716 O O . HIS B 1 232 ? 27.748 64.983 33.043 1.00 33.13 230 HIS B O 1
ATOM 3723 N N . PRO B 1 233 ? 29.204 64.164 34.537 1.00 31.14 231 PRO B N 1
ATOM 3724 C CA . PRO B 1 233 ? 30.346 64.765 33.831 1.00 36.54 231 PRO B CA 1
ATOM 3725 C C . PRO B 1 233 ? 30.578 64.121 32.470 1.00 38.05 231 PRO B C 1
ATOM 3726 O O . PRO B 1 233 ? 30.499 62.900 32.316 1.00 38.76 231 PRO B O 1
ATOM 3730 N N . ASP B 1 234 ? 30.876 64.961 31.476 1.00 46.78 232 ASP B N 1
ATOM 3731 C CA . ASP B 1 234 ? 31.282 64.436 30.177 1.00 47.49 232 ASP B CA 1
ATOM 3732 C C . ASP B 1 234 ? 32.696 63.868 30.229 1.00 49.84 232 ASP B C 1
ATOM 3733 O O . ASP B 1 234 ? 32.993 62.878 29.549 1.00 53.59 232 ASP B O 1
ATOM 3735 N N . ASP B 1 235 ? 33.568 64.462 31.037 1.00 48.41 233 ASP B N 1
ATOM 3736 C CA . ASP B 1 235 ? 34.923 63.951 31.211 1.00 47.98 233 ASP B CA 1
ATOM 3737 C C . ASP B 1 235 ? 34.912 62.821 32.236 1.00 49.42 233 ASP B C 1
ATOM 3738 O O . ASP B 1 235 ? 34.593 63.065 33.406 1.00 45.70 233 ASP B O 1
ATOM 3743 N N . PRO B 1 236 ? 35.255 61.586 31.854 1.00 46.76 234 PRO B N 1
ATOM 3744 C CA . PRO B 1 236 ? 35.192 60.474 32.817 1.00 44.01 234 PRO B CA 1
ATOM 3745 C C . PRO B 1 236 ? 36.276 60.517 33.877 1.00 45.22 234 PRO B C 1
ATOM 3746 O O . PRO B 1 236 ? 36.217 59.723 34.826 1.00 49.34 234 PRO B O 1
ATOM 3750 N N . SER B 1 237 ? 37.258 61.411 33.754 1.00 52.12 235 SER B N 1
ATOM 3751 C CA . SER B 1 237 ? 38.242 61.602 34.813 1.00 47.28 235 SER B CA 1
ATOM 3752 C C . SER B 1 237 ? 37.683 62.388 35.993 1.00 43.84 235 SER B C 1
ATOM 3753 O O . SER B 1 237 ? 38.296 62.377 37.067 1.00 39.47 235 SER B O 1
ATOM 3756 N N . VAL B 1 238 ? 36.546 63.059 35.814 1.00 43.13 236 VAL B N 1
ATOM 3757 C CA . VAL B 1 238 ? 35.893 63.808 36.883 1.00 34.38 236 VAL B CA 1
ATOM 3758 C C . VAL B 1 238 ? 35.104 62.845 37.758 1.00 34.91 236 VAL B C 1
ATOM 3759 O O . VAL B 1 238 ? 34.278 62.074 37.256 1.00 33.35 236 VAL B O 1
ATOM 3763 N N . THR B 1 239 ? 35.351 62.883 39.070 1.00 27.06 237 THR B N 1
ATOM 3764 C CA . THR B 1 239 ? 34.624 62.038 40.011 1.00 26.12 237 THR B CA 1
ATOM 3765 C C . THR B 1 239 ? 34.185 62.867 41.215 1.00 28.88 237 THR B C 1
ATOM 3766 O O . THR B 1 239 ? 34.698 63.961 41.467 1.00 24.28 237 THR B O 1
ATOM 3770 N N . ALA B 1 240 ? 33.227 62.327 41.965 1.00 22.13 238 ALA B N 1
ATOM 3771 C CA . ALA B 1 240 ? 32.633 63.079 43.063 1.00 18.85 238 ALA B CA 1
ATOM 3772 C C . ALA B 1 240 ? 33.652 63.327 44.168 1.00 18.13 238 ALA B C 1
ATOM 3773 O O . ALA B 1 240 ? 34.557 62.517 44.402 1.00 17.71 238 ALA B O 1
ATOM 3775 N N . VAL B 1 241 ? 33.492 64.462 44.849 1.00 16.58 239 VAL B N 1
ATOM 3776 C CA . VAL B 1 241 ? 34.283 64.806 46.031 1.00 15.47 239 VAL B CA 1
ATOM 3777 C C . VAL B 1 241 ? 33.478 64.385 47.245 1.00 15.69 239 VAL B C 1
ATOM 3778 O O . VAL B 1 241 ? 32.365 64.884 47.459 1.00 16.94 239 VAL B O 1
ATOM 3782 N N . ARG B 1 242 ? 34.020 63.457 48.029 1.00 15.52 240 ARG B N 1
ATOM 3783 C CA . ARG B 1 242 ? 33.345 62.959 49.221 1.00 18.90 240 ARG B CA 1
ATOM 3784 C C . ARG B 1 242 ? 34.232 63.186 50.436 1.00 19.51 240 ARG B C 1
ATOM 3785 O O . ARG B 1 242 ? 35.408 62.801 50.438 1.00 19.83 240 ARG B O 1
ATOM 3793 N N . ARG B 1 243 ? 33.672 63.825 51.460 1.00 15.09 241 ARG B N 1
ATOM 3794 C CA . ARG B 1 243 ? 34.423 64.238 52.635 1.00 17.29 241 ARG B CA 1
ATOM 3795 C C . ARG B 1 243 ? 33.782 63.619 53.863 1.00 16.93 241 ARG B C 1
ATOM 3796 O O . ARG B 1 243 ? 32.559 63.656 54.013 1.00 17.22 241 ARG B O 1
ATOM 3804 N N . PHE B 1 244 ? 34.602 63.042 54.732 1.00 15.64 242 PHE B N 1
ATOM 3805 C CA . PHE B 1 244 ? 34.107 62.373 55.927 1.00 16.90 242 PHE B CA 1
ATOM 3806 C C . PHE B 1 244 ? 34.707 63.032 57.162 1.00 16.44 242 PHE B C 1
ATOM 3807 O O . PHE B 1 244 ? 35.928 63.209 57.252 1.00 20.05 242 PHE B O 1
ATOM 3815 N N . GLU B 1 245 ? 33.841 63.420 58.097 1.00 16.42 243 GLU B N 1
ATOM 3816 C CA . GLU B 1 245 ? 34.235 64.161 59.288 1.00 15.74 243 GLU B CA 1
ATOM 3817 C C . GLU B 1 245 ? 33.768 63.413 60.527 1.00 20.76 243 GLU B C 1
ATOM 3818 O O . GLU B 1 245 ? 32.683 62.822 60.532 1.00 18.41 243 GLU B O 1
ATOM 3824 N N . ALA B 1 246 ? 34.592 63.438 61.578 1.00 17.19 244 ALA B N 1
ATOM 3825 C CA . ALA B 1 246 ? 34.246 62.843 62.860 1.00 20.48 244 ALA B CA 1
ATOM 3826 C C . ALA B 1 246 ? 34.373 63.893 63.951 1.00 22.40 244 ALA B C 1
ATOM 3827 O O . ALA B 1 246 ? 35.316 64.687 63.942 1.00 22.12 244 ALA B O 1
ATOM 3829 N N . THR B 1 247 ? 33.419 63.908 64.888 1.00 19.21 245 THR B N 1
ATOM 3830 C CA . THR B 1 247 ? 33.571 64.788 66.045 1.00 23.35 245 THR B CA 1
ATOM 3831 C C . THR B 1 247 ? 34.435 64.160 67.132 1.00 25.06 245 THR B C 1
ATOM 3832 O O . THR B 1 247 ? 34.952 64.884 67.988 1.00 26.90 245 THR B O 1
ATOM 3836 N N . GLY B 1 248 ? 34.614 62.841 67.110 1.00 22.41 246 GLY B N 1
ATOM 3837 C CA . GLY B 1 248 ? 35.527 62.151 67.991 1.00 24.54 246 GLY B CA 1
ATOM 3838 C C . GLY B 1 248 ? 36.846 61.867 67.302 1.00 27.35 246 GLY B C 1
ATOM 3839 O O . GLY B 1 248 ? 37.213 62.515 66.315 1.00 24.59 246 GLY B O 1
ATOM 3840 N N . ASP B 1 249 ? 37.567 60.883 67.826 1.00 26.86 247 ASP B N 1
ATOM 3841 C CA . ASP B 1 249 ? 38.891 60.561 67.291 1.00 29.44 247 ASP B CA 1
ATOM 3842 C C . ASP B 1 249 ? 38.775 60.029 65.868 1.00 25.88 247 ASP B C 1
ATOM 3843 O O . ASP B 1 249 ? 38.071 59.032 65.648 1.00 28.25 247 ASP B O 1
ATOM 3848 N N . PRO B 1 250 ? 39.426 60.652 64.882 1.00 26.00 248 PRO B N 1
ATOM 3849 C CA . PRO B 1 250 ? 39.326 60.146 63.502 1.00 25.18 248 PRO B CA 1
ATOM 3850 C C . PRO B 1 250 ? 39.915 58.759 63.305 1.00 23.47 248 PRO B C 1
ATOM 3851 O O . PRO B 1 250 ? 39.455 58.030 62.415 1.00 26.40 248 PRO B O 1
ATOM 3855 N N . GLU B 1 251 ? 40.929 58.373 64.086 1.00 22.58 249 GLU B N 1
ATOM 3856 C CA . GLU B 1 251 ? 41.505 57.038 63.936 1.00 24.60 249 GLU B CA 1
ATOM 3857 C C . GLU B 1 251 ? 40.514 55.963 64.363 1.00 23.48 249 GLU B C 1
ATOM 3858 O O . GLU B 1 251 ? 40.423 54.906 63.725 1.00 26.88 249 GLU B O 1
ATOM 3860 N N . ALA B 1 252 ? 39.757 56.218 65.433 1.00 24.10 250 ALA B N 1
ATOM 3861 C CA . ALA B 1 252 ? 38.709 55.287 65.840 1.00 29.76 250 ALA B CA 1
ATOM 3862 C C . ALA B 1 252 ? 37.585 55.244 64.812 1.00 24.68 250 ALA B C 1
ATOM 3863 O O . ALA B 1 252 ? 36.985 54.185 64.584 1.00 25.40 250 ALA B O 1
ATOM 3865 N N . PHE B 1 253 ? 37.287 56.385 64.184 1.00 24.98 251 PHE B N 1
ATOM 3866 C CA . PHE B 1 253 ? 36.297 56.406 63.108 1.00 23.51 251 PHE B CA 1
ATOM 3867 C C . PHE B 1 253 ? 36.725 55.487 61.970 1.00 21.64 251 PHE B C 1
ATOM 3868 O O . PHE B 1 253 ? 35.940 54.663 61.485 1.00 22.08 251 PHE B O 1
ATOM 3876 N N . THR B 1 254 ? 37.975 55.634 61.523 1.00 19.82 252 THR B N 1
ATOM 3877 C CA . THR B 1 254 ? 38.504 54.808 60.441 1.00 24.01 252 THR B CA 1
ATOM 3878 C C . THR B 1 254 ? 38.446 53.332 60.792 1.00 22.48 252 THR B C 1
ATOM 3879 O O . THR B 1 254 ? 38.056 52.505 59.958 1.00 23.27 252 THR B O 1
ATOM 3883 N N . ALA B 1 255 ? 38.821 52.985 62.027 1.00 24.52 253 ALA B N 1
ATOM 3884 C CA . ALA B 1 255 ? 38.862 51.580 62.429 1.00 27.21 253 ALA B CA 1
ATOM 3885 C C . ALA B 1 255 ? 37.471 50.963 62.416 1.00 26.08 253 ALA B C 1
ATOM 3886 O O . ALA B 1 255 ? 37.302 49.795 62.048 1.00 30.43 253 ALA B O 1
ATOM 3888 N N . LEU B 1 256 ? 36.459 51.737 62.801 1.00 22.72 254 LEU B N 1
ATOM 3889 C CA . LEU B 1 256 ? 35.102 51.209 62.826 1.00 25.24 254 LEU B CA 1
ATOM 3890 C C . LEU B 1 256 ? 34.451 51.250 61.449 1.00 21.76 254 LEU B C 1
ATOM 3891 O O . LEU B 1 256 ? 33.567 50.433 61.159 1.00 26.83 254 LEU B O 1
ATOM 3896 N N . ALA B 1 257 ? 34.890 52.169 60.584 1.00 19.65 255 ALA B N 1
ATOM 3897 C CA . ALA B 1 257 ? 34.278 52.323 59.274 1.00 21.57 255 ALA B CA 1
ATOM 3898 C C . ALA B 1 257 ? 34.390 51.066 58.430 1.00 21.22 255 ALA B C 1
ATOM 3899 O O . ALA B 1 257 ? 33.560 50.859 57.536 1.00 24.42 255 ALA B O 1
ATOM 3901 N N . ALA B 1 258 ? 35.399 50.229 58.687 1.00 23.87 256 ALA B N 1
ATOM 3902 C CA . ALA B 1 258 ? 35.556 49.002 57.917 1.00 26.97 256 ALA B CA 1
ATOM 3903 C C . ALA B 1 258 ? 34.385 48.053 58.119 1.00 28.24 256 ALA B C 1
ATOM 3904 O O . ALA B 1 258 ? 34.133 47.207 57.256 1.00 33.30 256 ALA B O 1
ATOM 3906 N N . ARG B 1 259 ? 33.657 48.184 59.230 1.00 23.11 257 ARG B N 1
ATOM 3907 C CA . ARG B 1 259 ? 32.456 47.378 59.427 1.00 26.75 257 ARG B CA 1
ATOM 3908 C C . ARG B 1 259 ? 31.379 47.713 58.400 1.00 30.74 257 ARG B C 1
ATOM 3909 O O . ARG B 1 259 ? 30.605 46.834 58.001 1.00 28.23 257 ARG B O 1
ATOM 3917 N N . PHE B 1 260 ? 31.313 48.970 57.953 1.00 24.07 258 PHE B N 1
ATOM 3918 C CA . PHE B 1 260 ? 30.190 49.419 57.140 1.00 22.34 258 PHE B CA 1
ATOM 3919 C C . PHE B 1 260 ? 30.539 49.686 55.681 1.00 23.50 258 PHE B C 1
ATOM 3920 O O . PHE B 1 260 ? 29.646 49.612 54.832 1.00 27.02 258 PHE B O 1
ATOM 3928 N N . LEU B 1 261 ? 31.796 49.955 55.359 1.00 22.43 259 LEU B N 1
ATOM 3929 C CA . LEU B 1 261 ? 32.163 50.200 53.972 1.00 25.00 259 LEU B CA 1
ATOM 3930 C C . LEU B 1 261 ? 32.485 48.884 53.261 1.00 30.34 259 LEU B C 1
ATOM 3931 O O . LEU B 1 261 ? 32.728 47.850 53.890 1.00 26.76 259 LEU B O 1
ATOM 3936 N N . GLY B 1 262 ? 32.467 48.935 51.929 1.00 23.17 260 GLY B N 1
ATOM 3937 C CA . GLY B 1 262 ? 32.827 47.793 51.117 1.00 28.97 260 GLY B CA 1
ATOM 3938 C C . GLY B 1 262 ? 34.251 47.337 51.379 1.00 32.50 260 GLY B C 1
ATOM 3939 O O . GLY B 1 262 ? 35.093 48.103 51.859 1.00 29.50 260 GL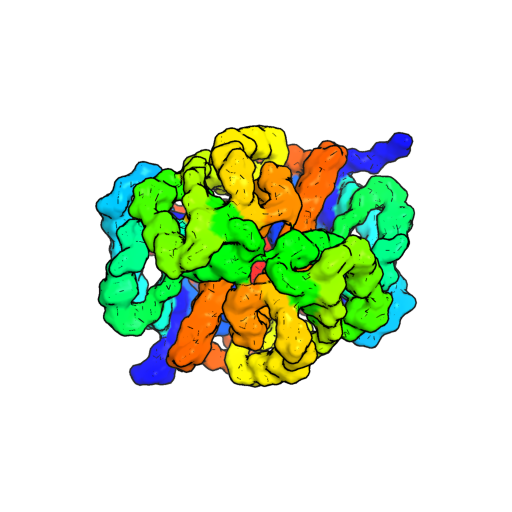Y B O 1
ATOM 3940 N N . PRO B 1 263 ? 34.550 46.080 51.064 1.00 31.73 261 PRO B N 1
ATOM 3941 C CA . PRO B 1 263 ? 35.898 45.570 51.316 1.00 29.98 261 PRO B CA 1
ATOM 3942 C C . PRO B 1 263 ? 36.905 46.252 50.410 1.00 34.01 261 PRO B C 1
ATOM 3943 O O . PRO B 1 263 ? 36.572 46.740 49.327 1.00 29.36 261 PRO B O 1
ATOM 3947 N N . THR B 1 264 ? 38.146 46.307 50.877 1.00 32.02 262 THR B N 1
ATOM 3948 C CA . THR B 1 264 ? 39.2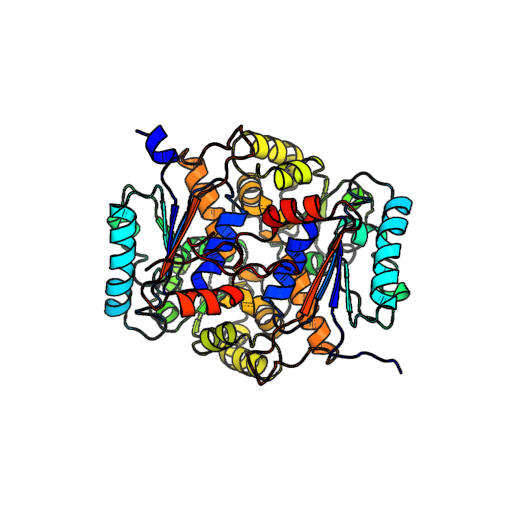53 46.735 50.037 1.00 31.54 262 THR B CA 1
ATOM 3949 C C . THR B 1 264 ? 39.785 45.534 49.268 1.00 34.52 262 THR B C 1
ATOM 3950 O O . THR B 1 264 ? 39.901 44.433 49.819 1.00 36.60 262 THR B O 1
ATOM 3954 N N . LEU B 1 265 ? 40.073 45.742 47.985 1.00 28.78 263 LEU B N 1
ATOM 3955 C CA . LEU B 1 265 ? 40.581 44.663 47.146 1.00 32.88 263 LEU B CA 1
ATOM 3956 C C . LEU B 1 265 ? 42.017 44.314 47.529 1.00 39.56 263 LEU B C 1
ATOM 3957 O O . LEU B 1 265 ? 42.795 45.169 47.960 1.00 36.86 263 LEU B O 1
ATOM 3962 N N . ASP B 1 266 ? 42.367 43.040 47.359 1.00 41.12 264 ASP B N 1
ATOM 3963 C CA . ASP B 1 266 ? 43.718 42.579 47.671 1.00 43.27 264 ASP B CA 1
ATOM 3964 C C . ASP B 1 266 ? 44.680 42.881 46.523 1.00 39.00 264 ASP B C 1
ATOM 3965 O O . ASP B 1 266 ? 45.357 43.910 46.523 1.00 45.02 264 ASP B O 1
ATOM 3970 N N . PRO B 1 270 ? 53.199 47.042 47.061 1.00 48.48 268 PRO B N 1
ATOM 3971 C CA . PRO B 1 270 ? 53.356 48.125 48.040 1.00 46.66 268 PRO B CA 1
ATOM 3972 C C . PRO B 1 270 ? 54.804 48.259 48.536 1.00 29.70 268 PRO B C 1
ATOM 3973 O O . PRO B 1 270 ? 55.145 47.735 49.591 1.00 38.56 268 PRO B O 1
ATOM 3977 N N . VAL B 1 271 ? 55.634 48.949 47.771 1.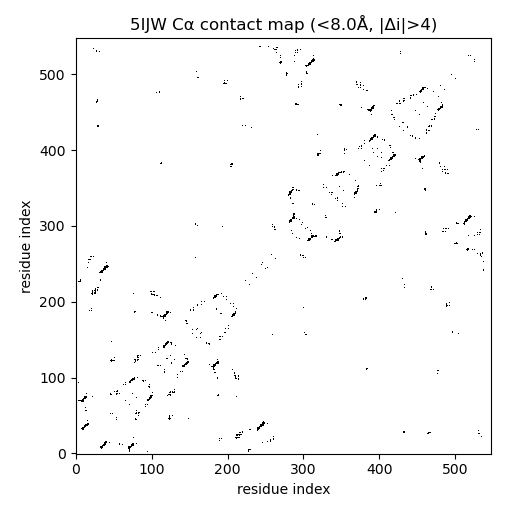00 30.63 269 VAL B N 1
ATOM 3978 C CA . VAL B 1 271 ? 57.061 49.061 48.063 1.00 23.04 269 VAL B CA 1
ATOM 3979 C C . VAL B 1 271 ? 57.279 50.032 49.220 1.00 24.88 269 VAL B C 1
ATOM 3980 O O . VAL B 1 271 ? 56.654 51.093 49.279 1.00 25.20 269 VAL B O 1
ATOM 3984 N N . ARG B 1 272 ? 58.167 49.672 50.154 1.00 18.83 270 ARG B N 1
ATOM 3985 C CA . ARG B 1 272 ? 58.519 50.578 51.245 1.00 22.05 270 ARG B CA 1
ATOM 3986 C C . ARG B 1 272 ? 59.584 51.567 50.788 1.00 23.25 270 ARG B C 1
ATOM 3987 O O . ARG B 1 272 ? 60.498 51.215 50.037 1.00 21.48 270 ARG B O 1
ATOM 3995 N N . ARG B 1 273 ? 59.478 52.807 51.262 1.00 20.98 271 ARG B N 1
ATOM 3996 C CA . ARG B 1 273 ? 60.473 53.820 50.927 1.00 22.99 271 ARG B CA 1
ATOM 3997 C C . ARG B 1 273 ? 60.542 54.817 52.072 1.00 25.77 271 ARG B C 1
ATOM 3998 O O . ARG B 1 273 ? 59.503 55.249 52.582 1.00 22.62 271 ARG B O 1
ATOM 4006 N N . HIS B 1 274 ? 61.760 55.161 52.485 1.00 21.00 272 HIS B N 1
ATOM 4007 C CA . HIS B 1 274 ? 61.934 56.157 53.533 1.00 22.30 272 HIS B CA 1
ATOM 4008 C C . HIS B 1 274 ? 61.566 57.528 52.977 1.00 21.45 272 HIS B C 1
ATOM 4009 O O . HIS B 1 274 ? 62.113 57.952 51.952 1.00 22.09 272 HIS B O 1
ATOM 4016 N N . ALA B 1 275 ? 60.631 58.212 53.629 1.00 20.17 273 ALA B N 1
ATOM 4017 C CA . ALA B 1 275 ? 60.207 59.532 53.179 1.00 24.43 273 ALA B CA 1
ATOM 4018 C C . ALA B 1 275 ? 61.061 60.611 53.839 1.00 25.49 273 ALA B C 1
ATOM 4019 O O . ALA B 1 275 ? 61.379 60.526 55.028 1.00 25.89 273 ALA B O 1
ATOM 4021 N N . GLY B 1 276 ? 61.425 61.627 53.063 1.00 23.85 274 GLY B N 1
ATOM 4022 C CA . GLY B 1 276 ? 62.252 62.701 53.586 1.00 24.34 274 GLY B CA 1
ATOM 4023 C C . GLY B 1 276 ? 62.651 63.647 52.478 1.00 27.99 274 GLY B C 1
ATOM 4024 O O . GLY B 1 276 ? 62.511 63.349 51.285 1.00 29.37 274 GLY B O 1
ATOM 4025 N N . ALA B 1 277 ? 63.152 64.811 52.890 1.00 22.46 275 ALA B N 1
ATOM 4026 C CA . ALA B 1 277 ? 63.568 65.847 51.953 1.00 20.77 275 ALA B CA 1
ATOM 4027 C C . ALA B 1 277 ? 65.077 65.882 51.738 1.00 27.35 275 ALA B C 1
ATOM 4028 O O . ALA B 1 277 ? 65.568 66.795 51.065 1.00 22.52 275 ALA B O 1
ATOM 4030 N N . GLY B 1 278 ? 65.823 64.912 52.287 1.00 20.56 276 GLY B N 1
ATOM 4031 C CA . GLY B 1 278 ? 67.253 64.807 52.038 1.00 27.01 276 GLY B CA 1
ATOM 4032 C C . GLY B 1 278 ? 67.644 64.182 50.716 1.00 29.90 276 GLY B C 1
ATOM 4033 O O . GLY B 1 278 ? 68.837 64.037 50.423 1.00 31.14 276 GLY B O 1
ATOM 4034 N N . ARG B 1 279 ? 66.669 63.808 49.898 1.00 24.13 277 ARG B N 1
ATOM 4035 C CA . ARG B 1 279 ? 66.927 63.243 48.574 1.00 26.96 277 ARG B CA 1
ATOM 4036 C C . ARG B 1 279 ? 65.659 63.360 47.737 1.00 28.91 277 ARG B C 1
ATOM 4037 O O . ARG B 1 279 ? 64.646 63.875 48.229 1.00 26.55 277 ARG B O 1
#

Foldseek 3Di:
DDDQALLAAEEEEEQAQLLVLLVLLLCVVFFFGAYEYEHAPVQDDLQVDALVSLQVSPVVVVVVVVVVPHNAYEYSFLLSCLSCVPPPPVVNPPRHYFYQQQLLLVVQLVPFDQQEEEEEEGNNNQVSCSNVVSCVPRPSHDYYYWYLHCLVVCLLVVNQDDDPVLVSLLVGCVVVVVSVTQEYEHSGSRCVSNPVSNCVSNDVRHHYGYSSNSRSVVVVVVCVVVVNHNDDDPPVVDTHHYHYHYPDDVVVSVVSNCSNNPDDPVPDDDDD/DLVVLLQFAEEEEECAQLLVLLVVLLCVLFFFGAYEYEHAPVQDDLQVDALVSLQVSPVVVVVVVVVVPHQAYEYSFLLSCLSCVPPPPVVNPPRHYFYLQQLLLVVQLVPFDQQEEEEEEGNNNQVSCRNVVNCVPRPSHDYDYFYLHCLVVCLLVPNQDDDPVLVSLLVGCVVVVVVVGQEYEHSGSRCVSNVVSNCVNNDDSHHYGYSSNSRSVVVVVVCVVSVNHNDDDPDPVDTHHYHYHYSDDVVVSVVSNCSNDDDDDDDDDDDDDDPD

Organism: Mycolicibacterium smegmatis (strain ATCC 700084 / mc(2)155) (NCBI:txid246196)

InterPro domains:
  IPR001920 Asp/Glu racemase [G3DSA:3.40.50.1860] (7-260)
  IPR001920 Asp/Glu racemase [G3DSA:3.40.50.1860] (98-209)
  IPR001920 Asp/Glu racemase [SSF53681] (7-110)
  IPR001920 Asp/Glu racemase [SSF53681] (112-264)
  IPR004391 Glutamate racemase [MF_00258] (6-262)
  IPR004391 Glutamate racemase [TIGR00067] (8-258)
  IPR015942 Asp/Glu/hydantoin racemase [PF01177] (22-215)
  IPR018187 Asp/Glu racemase, active site 1 [PS00923] (72-80)
  IPR033134 Asp/Glu racemase, active site 2 [PS00924] (182-192)

CATH classification: 3.40.50.1860 (+1 more: 3.40.50.1860)

B-factor: mean 22.17, std 8.03, range [11.78, 74.55]

Solvent-accessible surface area: 21401 Å² total

Sequence (548 aa):
SHMSDRLAPIGIFDSGVGGLTVARAIIDQLPDEDIVYVGDTGNGPYGPLTIPQIRAHSLAIGDDLVSRGVKALVIACNTASSACLRDARERYSPVPVVEVILPAVRRRAVAATRNGRIGVIGTQATIASGAYQDDAFAAARDTEVFTVACPRFVDFVERGVTSGRQVLGLAEGYLEPLQLAEVDTLVLGCTHYPMLSGLIQLAMGDNVTLVSSAEETAKDLLRVLTELDLLRPHPDDPSVTAVRRFEATGDPEAFTALAARFLGPTLDGVRPVRSHMSDRLAPIGIFDSGVGGLTVARAIIDQLPDEDIVYVGDTGNGPYGPLTIPQIRAHSLAIGDDLVSRGGVKALVIACNTASSSACCLRDARERYSPVPVVEVILPAVRRAVAATRNGRIGVIGTQATIASGAYQDAFAAARDDTEVFTVACPRFVDFVERGVTSGRQVLGLAEGYLEPLQLAEVDTLVLGCTHYPMLSGLIQLAMGDNVTLVSSAEETAKDLLRVLTELDLLRPHPDDPSVTAVRRFEATGDPEAFTALAARFLGPTLDPVRRHAGAGR